Protein AF-0000000069703003 (afdb_homodimer)

Solvent-accessible surface area (backbone atoms only — not comparable to full-atom values): 35883 Å² total; per-residue (Å²): 96,45,41,27,39,32,60,44,33,14,41,92,47,65,89,35,23,61,59,41,43,53,50,46,52,52,49,50,53,46,36,46,76,56,65,36,50,27,40,29,32,34,55,34,50,39,73,46,55,24,39,56,14,50,43,37,63,34,47,47,25,22,47,45,37,63,46,89,76,44,28,41,32,31,64,34,36,39,45,54,78,42,59,42,65,59,48,46,22,49,51,16,39,50,20,46,71,49,69,51,38,49,36,41,19,38,40,36,69,81,54,57,49,55,31,29,38,66,51,41,58,69,90,46,19,61,62,34,24,53,50,38,50,54,48,29,55,52,45,72,68,43,45,63,86,44,77,60,51,73,50,71,57,98,85,50,44,29,34,43,54,47,27,62,22,24,47,57,58,50,84,79,77,55,34,51,23,38,52,30,76,48,69,67,47,26,49,50,26,19,67,67,50,25,20,32,34,39,46,36,46,56,85,90,41,87,45,25,91,49,20,65,59,38,26,50,50,39,41,52,53,38,52,52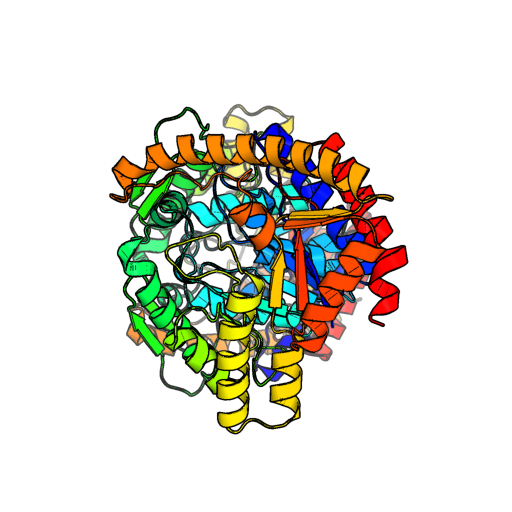,44,32,69,69,52,71,63,54,68,68,47,51,51,51,20,41,45,55,18,27,37,65,29,57,36,42,38,42,29,92,37,49,68,57,16,51,56,49,45,54,52,51,46,53,46,28,49,53,45,51,52,51,44,48,58,56,45,55,67,31,27,83,75,56,72,48,84,81,73,81,75,77,61,70,81,37,67,31,33,38,62,37,33,39,49,62,16,13,53,67,56,43,41,53,56,49,48,55,43,43,72,74,52,48,9,20,39,35,39,12,45,36,55,29,51,55,44,74,66,48,48,53,51,25,51,48,18,54,49,47,37,45,70,64,32,49,62,76,58,104,95,44,43,27,39,31,61,43,35,20,41,92,46,65,88,36,25,62,58,40,44,53,50,45,52,53,49,49,53,46,36,46,76,57,64,36,48,28,39,29,32,34,58,37,56,40,72,58,39,23,40,55,14,52,42,36,63,35,47,48,26,22,48,45,36,62,48,89,77,43,28,43,32,30,64,33,35,40,45,55,79,41,59,42,65,59,48,47,23,50,51,16,40,49,20,44,71,47,68,53,37,46,37,40,17,38,41,34,70,81,54,58,48,56,30,29,40,64,50,41,58,70,90,45,18,59,62,36,24,53,52,38,50,54,49,30,55,52,44,72,68,41,45,63,87,44,76,59,50,73,50,71,58,96,83,50,43,29,33,43,56,48,27,61,23,24,46,58,59,49,83,80,76,59,36,50,23,38,50,30,74,48,68,68,49,26,48,50,27,20,66,68,50,25,21,32,33,40,48,34,46,55,86,92,41,87,46,26,91,49,19,65,61,38,27,48,51,39,42,51,53,40,52,52,44,32,67,68,52,71,64,56,68,68,47,51,51,51,19,42,46,56,16,27,37,65,29,58,37,42,38,41,29,92,38,48,69,56,15,52,56,51,45,54,52,51,46,51,46,29,47,54,45,52,52,52,39,49,59,56,45,55,67,31,26,83,76,56,74,47,84,81,75,81,76,77,60,71,81,36,68,30,34,38,62,37,32,41,48,62,14,13,54,68,56,43,42,52,56,50,48,55,41,45,72,76,51,48,10,21,40,34,38,12,46,37,57,29,52,56,44,74,67,49,47,51,52,26,51,48,16,54,49,46,37,46,69,64,31,50,60,76,59,105

Radius of gyration: 26.35 Å; Cα contacts (8 Å, |Δi|>4): 1524; chains: 2; bounding box: 56×80×59 Å

pLDDT: mean 93.8, std 6.58, range [59.41, 98.94]

Structure (mmCIF, N/CA/C/O backbone):
data_AF-0000000069703003-model_v1
#
loop_
_entity.id
_entity.type
_entity.pdbx_description
1 polymer 'Alkanal monooxygenase alpha chain'
#
loop_
_atom_site.group_PDB
_atom_site.id
_atom_site.type_symbol
_atom_site.label_atom_id
_atom_site.label_alt_id
_atom_site.label_comp_id
_atom_site.label_asym_id
_atom_site.label_entity_id
_atom_site.label_seq_id
_atom_site.pdbx_PDB_ins_code
_atom_site.Cartn_x
_atom_site.Cartn_y
_atom_site.Cartn_z
_atom_site.occupancy
_atom_site.B_iso_or_equiv
_atom_site.auth_seq_id
_atom_site.auth_comp_id
_atom_site.auth_asym_id
_atom_site.auth_atom_id
_atom_site.pdbx_PDB_model_num
ATOM 1 N N . MET A 1 1 ? -7.363 14.688 25.922 1 97.62 1 MET A N 1
ATOM 2 C CA . MET A 1 1 ? -6.809 15.086 24.641 1 97.62 1 MET A CA 1
ATOM 3 C C . MET A 1 1 ? -5.754 14.094 24.156 1 97.62 1 MET A C 1
ATOM 5 O O . MET A 1 1 ? -4.922 13.641 24.953 1 97.62 1 MET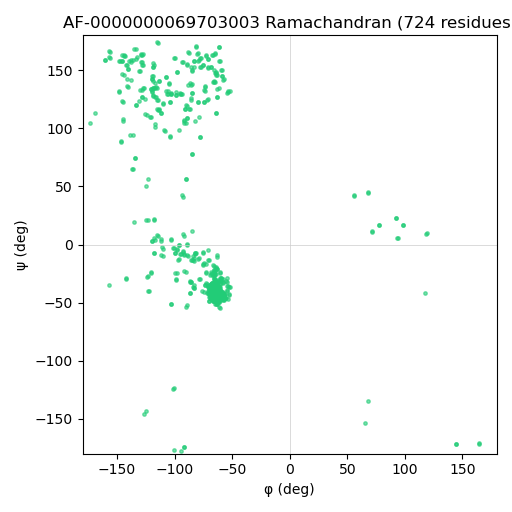 A O 1
ATOM 9 N N . ARG A 1 2 ? -5.828 13.711 22.906 1 98.19 2 ARG A N 1
ATOM 10 C CA . ARG A 1 2 ? -4.871 12.812 22.281 1 98.19 2 ARG A CA 1
ATOM 11 C C . ARG A 1 2 ? -3.705 13.586 21.672 1 98.19 2 ARG A C 1
ATOM 13 O O . ARG A 1 2 ? -3.824 14.781 21.406 1 98.19 2 ARG A O 1
ATOM 20 N N . PHE A 1 3 ? -2.623 12.898 21.562 1 98.81 3 PHE A N 1
ATOM 21 C CA . PHE A 1 3 ? -1.437 13.461 20.922 1 98.81 3 PHE A CA 1
ATOM 22 C C . PHE A 1 3 ? -0.902 12.531 19.844 1 98.81 3 PHE A C 1
ATOM 24 O O . PHE A 1 3 ? -0.663 11.344 20.109 1 98.81 3 PHE A O 1
ATOM 31 N N . SER A 1 4 ? -0.733 13.047 18.688 1 98.75 4 SER A N 1
ATOM 32 C CA . SER A 1 4 ? -0.247 12.289 17.531 1 98.75 4 SER A CA 1
ATOM 33 C C . SER A 1 4 ? 1.07 12.859 17.016 1 98.75 4 SER A C 1
ATOM 35 O O . SER A 1 4 ? 1.341 14.055 17.172 1 98.75 4 SER A O 1
ATOM 37 N N . VAL A 1 5 ? 1.857 12.047 16.422 1 98.69 5 VAL A N 1
ATOM 38 C CA . VAL A 1 5 ? 3.137 12.445 15.836 1 98.69 5 VAL A CA 1
ATOM 39 C C . VAL A 1 5 ? 3.021 12.492 14.312 1 98.69 5 VAL A C 1
ATOM 41 O O . VAL A 1 5 ? 2.527 11.555 13.688 1 98.69 5 VAL A O 1
ATOM 44 N N . PHE A 1 6 ? 3.453 13.594 13.781 1 97.56 6 PHE A N 1
ATOM 45 C CA 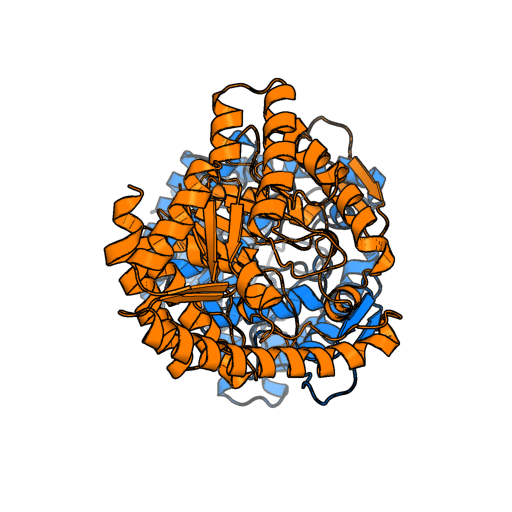. PHE A 1 6 ? 3.447 13.781 12.336 1 97.56 6 PHE A CA 1
ATOM 46 C C . PHE A 1 6 ? 4.766 13.328 11.727 1 97.56 6 PHE A C 1
ATOM 48 O O . PHE A 1 6 ? 5.824 13.875 12.039 1 97.56 6 PHE A O 1
ATOM 55 N N . LEU A 1 7 ? 4.699 12.328 10.891 1 96.19 7 LEU A N 1
ATOM 56 C CA . LEU A 1 7 ? 5.898 11.797 10.25 1 96.19 7 LEU A CA 1
ATOM 57 C C . LEU A 1 7 ? 6.234 12.594 8.992 1 96.19 7 LEU A C 1
ATOM 59 O O . LEU A 1 7 ? 5.988 12.125 7.875 1 96.19 7 LEU A O 1
ATOM 63 N N . VAL A 1 8 ? 6.832 13.758 9.406 1 89.62 8 VAL A N 1
ATOM 64 C CA . VAL A 1 8 ? 7.152 14.664 8.32 1 89.62 8 VAL A CA 1
ATOM 65 C C . VAL A 1 8 ? 8.664 14.867 8.234 1 89.62 8 VAL A C 1
ATOM 67 O O . VAL A 1 8 ? 9.352 14.867 9.258 1 89.62 8 VAL A O 1
ATOM 70 N N . GLY A 1 9 ? 9.422 14.305 7.332 1 89.25 9 GLY A N 1
ATOM 71 C CA . GLY A 1 9 ? 10.836 14.477 7.043 1 89.25 9 GLY A CA 1
ATOM 72 C C . GLY A 1 9 ? 11.141 14.461 5.555 1 89.25 9 GLY A C 1
ATOM 73 O O . GLY A 1 9 ? 10.523 13.719 4.793 1 89.25 9 GLY A O 1
ATOM 74 N N . ARG A 1 10 ? 12.078 15.32 5.262 1 91.19 10 ARG A N 1
ATOM 75 C CA . ARG A 1 10 ? 12.398 15.469 3.846 1 91.19 10 ARG A CA 1
ATOM 76 C C . ARG A 1 10 ? 13.852 15.094 3.576 1 91.19 10 ARG A C 1
ATOM 78 O O . ARG A 1 10 ? 14.742 15.406 4.375 1 91.19 10 ARG A O 1
ATOM 85 N N . SER A 1 11 ? 14.016 14.43 2.467 1 91.62 11 SER A N 1
ATOM 86 C CA . SER A 1 11 ? 15.352 14.25 1.921 1 91.62 11 SER A CA 1
ATOM 87 C C . SER A 1 11 ? 15.688 15.344 0.91 1 91.62 11 SER A C 1
ATOM 89 O O . SER A 1 11 ? 14.789 16 0.378 1 91.62 11 SER A O 1
ATOM 91 N N . THR A 1 12 ? 16.984 15.594 0.684 1 87.88 12 THR A N 1
ATOM 92 C CA . THR A 1 12 ? 17.391 16.609 -0.288 1 87.88 12 THR A CA 1
ATOM 93 C C . THR A 1 12 ? 18.031 15.953 -1.508 1 87.88 12 THR A C 1
ATOM 95 O O . THR A 1 12 ? 18.281 16.625 -2.514 1 87.88 12 THR A O 1
ATOM 98 N N . ALA A 1 13 ? 18.281 14.711 -1.396 1 89.25 13 ALA A N 1
ATOM 99 C CA . ALA A 1 13 ? 18.891 13.938 -2.479 1 89.25 13 ALA A CA 1
ATOM 100 C C . ALA A 1 13 ? 18.562 12.453 -2.346 1 89.25 13 ALA A C 1
ATOM 102 O O . ALA A 1 13 ? 18.219 11.984 -1.261 1 89.25 13 ALA A O 1
ATOM 103 N N . PRO A 1 14 ? 18.703 11.727 -3.424 1 91.88 14 PRO A N 1
ATOM 104 C CA . PRO A 1 14 ? 18.344 10.312 -3.396 1 91.88 14 PRO A CA 1
ATOM 105 C C . PRO A 1 14 ? 19.125 9.523 -2.338 1 91.88 14 PRO A C 1
ATOM 107 O O . PRO A 1 14 ? 18.594 8.586 -1.749 1 91.88 14 PRO A O 1
ATOM 110 N N . GLU A 1 15 ? 20.359 9.914 -2.064 1 92.06 15 GLU A N 1
ATOM 111 C CA . GLU A 1 15 ? 21.219 9.172 -1.138 1 92.06 15 GLU A CA 1
ATOM 112 C C . GLU A 1 15 ? 20.734 9.328 0.301 1 92.06 15 GLU A C 1
ATOM 114 O O . GLU A 1 15 ? 21.141 8.57 1.184 1 92.06 15 GLU A O 1
ATOM 119 N N . GLN A 1 16 ? 19.812 10.305 0.5 1 93.44 16 GLN A N 1
ATOM 120 C CA . GLN A 1 16 ? 19.344 10.586 1.85 1 93.44 16 GLN A CA 1
ATOM 121 C C . GLN A 1 16 ? 17.984 9.922 2.102 1 93.44 16 GLN A C 1
ATOM 123 O O . GLN A 1 16 ? 17.484 9.922 3.23 1 93.44 16 GLN A O 1
ATOM 128 N N . ASP A 1 17 ? 17.375 9.336 1.074 1 95.12 17 ASP A N 1
ATOM 129 C CA . ASP A 1 17 ? 16.016 8.789 1.2 1 95.12 17 ASP A CA 1
ATOM 130 C C . ASP A 1 17 ? 15.969 7.715 2.285 1 95.12 17 ASP A C 1
ATOM 132 O O . ASP A 1 17 ? 15.07 7.727 3.131 1 95.12 17 ASP A O 1
ATOM 136 N N . ARG A 1 18 ? 16.922 6.871 2.264 1 95.12 18 ARG A N 1
ATOM 137 C CA . ARG A 1 18 ? 16.953 5.77 3.221 1 95.12 18 ARG A CA 1
ATOM 138 C C . ARG A 1 18 ? 17.078 6.289 4.648 1 95.12 18 ARG A C 1
ATOM 140 O O . ARG A 1 18 ? 16.375 5.82 5.551 1 95.12 18 ARG A O 1
ATOM 147 N N . PHE A 1 19 ? 17.969 7.238 4.848 1 95.56 19 PHE A N 1
ATOM 148 C CA . PHE A 1 19 ? 18.172 7.816 6.168 1 95.56 19 PHE A CA 1
ATOM 149 C C . PHE A 1 19 ? 16.875 8.422 6.703 1 95.56 19 PHE A C 1
ATOM 151 O O . PHE A 1 19 ? 16.5 8.188 7.855 1 95.56 19 PHE A O 1
ATOM 158 N N . VAL A 1 20 ? 16.188 9.125 5.863 1 95.88 20 VAL A N 1
ATOM 159 C CA . VAL A 1 20 ? 14.953 9.781 6.262 1 95.88 20 VAL A CA 1
ATOM 160 C C . VAL A 1 20 ? 13.891 8.734 6.586 1 95.88 20 VAL A C 1
ATOM 162 O O . VAL A 1 20 ? 13.242 8.805 7.629 1 95.88 20 VAL A O 1
ATOM 165 N N . MET A 1 21 ? 13.773 7.762 5.754 1 96.56 21 MET A N 1
ATOM 166 C CA . MET A 1 21 ? 12.773 6.719 5.957 1 96.56 21 MET A CA 1
ATOM 167 C C . MET A 1 21 ? 13.039 5.953 7.246 1 96.56 21 MET A C 1
ATOM 169 O O . MET A 1 21 ? 12.125 5.738 8.047 1 96.56 21 MET A O 1
ATOM 173 N N . GLN A 1 22 ? 14.273 5.566 7.473 1 96.88 22 GLN A N 1
ATOM 174 C CA . GLN A 1 22 ? 14.625 4.824 8.68 1 96.88 22 GLN A CA 1
ATOM 175 C C . GLN A 1 22 ? 14.398 5.668 9.93 1 96.88 22 GLN A C 1
ATOM 177 O O . GLN A 1 22 ? 13.914 5.164 10.945 1 96.88 22 GLN A O 1
ATOM 182 N N . SER A 1 23 ? 14.727 6.918 9.828 1 97.31 23 SER A N 1
ATOM 183 C CA . SER A 1 23 ? 14.539 7.824 10.961 1 97.31 23 SER A CA 1
ATOM 184 C C . SER A 1 23 ? 13.07 7.957 11.328 1 97.31 23 SER A C 1
ATOM 186 O O . SER A 1 23 ? 12.719 7.996 12.508 1 97.31 23 SER A O 1
ATOM 188 N N . LEU A 1 24 ? 12.242 7.98 10.344 1 97.31 24 LEU A N 1
ATOM 189 C CA . LEU A 1 24 ? 10.82 8.164 10.609 1 97.31 24 LEU A CA 1
ATOM 190 C C . LEU A 1 24 ? 10.188 6.867 11.094 1 97.31 24 LEU A C 1
ATOM 192 O O . LEU A 1 24 ? 9.242 6.891 11.883 1 97.31 24 LEU A O 1
ATOM 196 N N . ILE A 1 25 ? 10.711 5.746 10.664 1 98.19 25 ILE A N 1
ATOM 197 C CA . ILE A 1 25 ? 10.289 4.469 11.219 1 98.19 25 ILE A CA 1
ATOM 198 C C . ILE A 1 25 ? 10.609 4.426 12.711 1 98.19 25 ILE A C 1
ATOM 200 O O . ILE A 1 25 ? 9.75 4.082 13.531 1 98.19 25 ILE A O 1
ATOM 204 N N . ASP A 1 26 ? 11.82 4.832 13.047 1 98.25 26 ASP A N 1
ATOM 205 C CA . ASP A 1 26 ? 12.242 4.871 14.445 1 98.25 26 ASP A CA 1
ATOM 206 C C . ASP A 1 26 ? 11.398 5.859 15.242 1 98.25 26 ASP A C 1
ATOM 208 O O . ASP A 1 26 ? 11.047 5.598 16.391 1 98.25 26 ASP A O 1
ATOM 212 N N . HIS A 1 27 ? 11.086 6.945 14.586 1 98.12 27 HIS A N 1
ATOM 213 C CA . HIS A 1 27 ? 10.258 7.965 15.227 1 98.12 27 HIS A CA 1
ATOM 214 C C . HIS A 1 27 ? 8.859 7.434 15.523 1 98.12 27 HIS A C 1
ATOM 216 O O . HIS A 1 27 ? 8.297 7.715 16.578 1 98.12 27 HIS A O 1
ATOM 222 N N . ALA A 1 28 ? 8.328 6.652 14.656 1 98.62 28 ALA A N 1
ATOM 223 C CA . ALA A 1 28 ? 7.023 6.035 14.852 1 98.62 28 ALA A CA 1
ATOM 224 C C . ALA A 1 28 ? 7.062 5.031 16 1 98.62 28 ALA A C 1
ATOM 226 O O . ALA A 1 28 ? 6.148 4.988 16.828 1 98.62 28 ALA A O 1
ATOM 227 N N . ARG A 1 29 ? 8.078 4.25 16.078 1 98.5 29 ARG A N 1
ATOM 228 C CA . ARG A 1 29 ? 8.242 3.301 17.172 1 98.5 29 ARG A CA 1
ATOM 229 C C . ARG A 1 29 ? 8.328 4.023 18.516 1 98.5 29 ARG A C 1
ATOM 231 O O . ARG A 1 29 ? 7.699 3.604 19.484 1 98.5 29 ARG A O 1
ATOM 238 N N . GLN A 1 30 ? 9.07 5.102 18.453 1 98.5 30 GLN A N 1
ATOM 239 C CA . GLN A 1 30 ? 9.203 5.902 19.656 1 98.5 30 GLN A CA 1
ATOM 240 C C . GLN A 1 30 ? 7.859 6.477 20.094 1 98.5 30 GLN A C 1
ATOM 242 O O . GLN A 1 30 ? 7.559 6.543 21.281 1 98.5 30 GLN A O 1
ATOM 247 N N . ALA A 1 31 ? 7.109 6.895 19.125 1 98.69 31 ALA A N 1
ATOM 248 C CA . ALA A 1 31 ? 5.789 7.438 19.438 1 98.69 31 ALA A CA 1
ATOM 249 C C . ALA A 1 31 ? 4.938 6.418 20.188 1 98.69 31 ALA A C 1
ATOM 251 O O . ALA A 1 31 ? 4.336 6.746 21.219 1 98.69 31 ALA A O 1
ATOM 252 N N . GLU A 1 32 ? 4.895 5.199 19.734 1 98.69 32 GLU A N 1
ATOM 253 C CA . GLU A 1 32 ? 4.129 4.172 20.438 1 98.69 32 GLU A CA 1
ATOM 254 C C . GLU A 1 32 ? 4.703 3.898 21.812 1 98.69 32 GLU A C 1
ATOM 256 O O . GLU A 1 32 ? 3.967 3.852 22.797 1 98.69 32 GLU A O 1
ATOM 261 N N . ASP A 1 33 ? 6.023 3.773 21.891 1 98.31 33 ASP A N 1
ATOM 262 C CA . ASP A 1 33 ? 6.695 3.418 23.125 1 98.31 33 ASP A CA 1
ATOM 263 C C . ASP A 1 33 ? 6.492 4.5 24.188 1 98.31 33 ASP A C 1
ATOM 265 O O . ASP A 1 33 ? 6.438 4.203 25.391 1 98.31 33 ASP A O 1
ATOM 269 N N . ARG A 1 34 ? 6.387 5.727 23.688 1 98.06 34 ARG A N 1
ATOM 270 C CA . ARG A 1 34 ? 6.352 6.848 24.609 1 98.06 34 ARG A CA 1
ATOM 271 C C . ARG A 1 34 ? 4.918 7.273 24.906 1 98.06 34 ARG A C 1
ATOM 273 O O . ARG A 1 34 ? 4.688 8.273 25.594 1 98.06 34 ARG A O 1
ATOM 280 N N . GLY A 1 35 ? 3.994 6.605 24.312 1 98 35 GLY A N 1
ATOM 281 C CA . GLY A 1 35 ? 2.619 6.773 24.75 1 98 35 GLY A CA 1
ATOM 282 C C . GLY A 1 35 ? 1.827 7.742 23.891 1 98 35 GLY A C 1
ATOM 283 O O . GLY A 1 35 ? 0.763 8.211 24.297 1 98 35 GLY A O 1
ATOM 284 N N . PHE A 1 36 ? 2.279 8.055 22.719 1 98.75 36 PHE A N 1
ATOM 285 C CA . PHE A 1 36 ? 1.464 8.828 21.797 1 98.75 36 PHE A CA 1
ATOM 286 C C . PHE A 1 36 ? 0.326 7.984 21.234 1 98.75 36 PHE A C 1
ATOM 288 O O . PHE A 1 36 ? 0.365 6.754 21.312 1 98.75 36 PHE A O 1
ATOM 295 N N . ASP A 1 37 ? -0.652 8.664 20.703 1 98.69 37 ASP A N 1
ATOM 296 C CA . ASP A 1 37 ? -1.9 7.973 20.391 1 98.69 37 ASP A CA 1
ATOM 297 C C . ASP A 1 37 ? -1.958 7.574 18.906 1 98.69 37 ASP A C 1
ATOM 299 O O . ASP A 1 37 ? -2.684 6.652 18.547 1 98.69 37 ASP A O 1
ATOM 303 N N . ALA A 1 38 ? -1.209 8.289 18.062 1 98.69 38 ALA A N 1
ATOM 304 C CA . ALA A 1 38 ? -1.234 7.996 16.625 1 98.69 38 ALA A CA 1
ATOM 305 C C . ALA A 1 38 ? 0.002 8.555 15.93 1 98.69 38 ALA A C 1
ATOM 307 O O . ALA A 1 38 ? 0.674 9.438 16.453 1 98.69 38 ALA A O 1
ATOM 308 N N . VAL A 1 39 ? 0.31 8.016 14.789 1 98.69 39 VAL A N 1
ATOM 309 C CA . VAL A 1 39 ? 1.24 8.609 13.828 1 98.69 39 VAL A CA 1
ATOM 310 C C . VAL A 1 39 ? 0.508 8.93 12.531 1 98.69 39 VAL A C 1
ATOM 312 O O . VAL A 1 39 ? -0.351 8.164 12.086 1 98.69 39 VAL A O 1
ATOM 315 N N . PHE A 1 40 ? 0.75 10.102 12 1 98.06 40 PHE A N 1
ATOM 316 C CA . PHE A 1 40 ? 0.145 10.523 10.742 1 98.06 40 PHE A CA 1
ATOM 317 C C . PHE A 1 40 ? 1.202 10.68 9.656 1 98.06 40 PHE A C 1
ATOM 319 O O . PHE A 1 40 ? 2.316 11.133 9.93 1 98.06 40 PHE A O 1
ATOM 326 N N . MET A 1 41 ? 0.87 10.273 8.477 1 94.44 41 MET A N 1
ATOM 327 C CA . MET A 1 41 ? 1.764 10.406 7.328 1 94.44 41 MET A CA 1
ATOM 328 C C . MET A 1 41 ? 1.132 11.273 6.242 1 94.44 41 MET A C 1
ATOM 330 O O . MET A 1 41 ? -0.079 11.219 6.023 1 94.44 41 MET A O 1
ATOM 334 N N . PRO A 1 42 ? 1.925 12.047 5.551 1 94 42 PRO A N 1
ATOM 335 C CA . PRO A 1 42 ? 1.429 12.852 4.43 1 94 42 PRO A CA 1
ATOM 336 C C . PRO A 1 42 ? 1.442 12.086 3.107 1 94 42 PRO A C 1
ATOM 338 O O . PRO A 1 42 ? 2.014 11 3.025 1 94 42 PRO A O 1
ATOM 341 N N . ASP A 1 43 ? 0.751 12.594 2.141 1 94.62 43 ASP A N 1
ATOM 342 C CA . ASP A 1 43 ? 0.715 12.133 0.756 1 94.62 43 ASP A CA 1
ATOM 343 C C . ASP A 1 43 ? 1.43 13.117 -0.167 1 94.62 43 ASP A C 1
ATOM 345 O O . ASP A 1 43 ? 0.867 14.156 -0.535 1 94.62 43 ASP A O 1
ATOM 349 N N . HIS A 1 44 ? 2.744 12.797 -0.478 1 93 44 HIS A N 1
ATOM 350 C CA . HIS A 1 44 ? 3.555 13.672 -1.319 1 93 44 HIS A CA 1
ATOM 351 C C . HIS A 1 44 ? 4.383 12.867 -2.312 1 93 44 HIS A C 1
ATOM 353 O O . HIS A 1 44 ? 4.715 11.703 -2.057 1 93 44 HIS A O 1
ATOM 359 N N . HIS A 1 45 ? 4.742 13.492 -3.34 1 93.25 45 HIS A N 1
ATOM 360 C CA . HIS A 1 45 ? 5.422 12.82 -4.441 1 93.25 45 HIS A CA 1
ATOM 361 C C . HIS A 1 45 ? 6.605 13.641 -4.945 1 93.25 45 HIS A C 1
ATOM 363 O O . HIS A 1 45 ? 6.676 14.852 -4.703 1 93.25 45 HIS A O 1
ATOM 369 N N . PHE A 1 46 ? 7.512 12.898 -5.605 1 90.06 46 PHE A N 1
ATOM 370 C CA . PHE A 1 46 ? 8.672 13.469 -6.277 1 90.06 46 PHE A CA 1
ATOM 371 C C . PHE A 1 46 ? 9.625 14.109 -5.27 1 90.06 46 PHE A C 1
ATOM 373 O O . PHE A 1 46 ? 9.836 13.57 -4.184 1 90.06 46 PHE A O 1
ATOM 380 N N . THR A 1 47 ? 10.414 15.047 -5.566 1 66.12 47 THR A N 1
ATOM 381 C CA . THR A 1 47 ? 11.477 15.555 -4.711 1 66.12 47 THR A CA 1
ATOM 382 C C . THR A 1 47 ? 10.891 16.328 -3.529 1 66.12 47 THR A C 1
ATOM 384 O O . THR A 1 47 ? 11.602 16.609 -2.557 1 66.12 47 THR A O 1
ATOM 387 N N . GLY A 1 48 ? 9.398 16.422 -3.662 1 61.59 48 GLY A N 1
ATOM 388 C CA . GLY A 1 48 ? 8.836 17.328 -2.666 1 61.59 48 GLY A CA 1
ATOM 389 C C . GLY A 1 48 ? 8.328 16.609 -1.432 1 61.59 48 GLY A C 1
ATOM 390 O O . GLY A 1 48 ? 7.941 15.438 -1.501 1 61.59 48 GLY A O 1
ATOM 391 N N . TYR A 1 49 ? 9.219 16.516 -0.081 1 65.56 49 TYR A N 1
ATOM 392 C CA . TYR A 1 49 ? 8.695 16.547 1.28 1 65.56 49 TYR A CA 1
ATOM 393 C C . TYR A 1 49 ? 8.992 15.242 2.014 1 65.56 49 TYR A C 1
ATOM 395 O O . TYR A 1 49 ? 9.477 15.258 3.146 1 65.56 49 TYR A O 1
ATOM 403 N N . ALA A 1 50 ? 8.781 13.953 1.168 1 82.38 50 ALA A N 1
ATOM 404 C CA . ALA A 1 50 ? 8.922 12.852 2.111 1 82.38 50 ALA A CA 1
ATOM 405 C C . ALA A 1 50 ? 9 11.516 1.381 1 82.38 50 ALA A C 1
ATOM 407 O O . ALA A 1 50 ? 8.031 11.078 0.753 1 82.38 50 ALA A O 1
ATOM 408 N N . PRO A 1 51 ? 10.234 10.852 1.473 1 91.88 51 PRO A N 1
ATOM 409 C CA . PRO A 1 51 ? 10.406 9.617 0.701 1 91.88 51 PRO A CA 1
ATOM 410 C C . PRO A 1 51 ? 9.367 8.555 1.058 1 91.88 51 PRO A C 1
ATOM 412 O O . PRO A 1 51 ? 8.984 7.75 0.204 1 91.88 51 PRO A O 1
ATOM 415 N N . MET A 1 52 ? 8.898 8.562 2.281 1 92.12 52 MET A N 1
ATOM 416 C CA . MET A 1 52 ? 7.934 7.547 2.695 1 92.12 52 MET A CA 1
ATOM 417 C C . MET A 1 52 ? 6.523 7.938 2.264 1 92.12 52 MET A C 1
ATOM 419 O O . MET A 1 52 ? 5.609 7.113 2.305 1 92.12 52 MET A O 1
ATOM 423 N N . SER A 1 53 ? 6.316 9.125 1.746 1 93.31 53 SER A N 1
ATOM 424 C CA . SER A 1 53 ? 4.992 9.711 1.575 1 93.31 53 SER A CA 1
ATOM 425 C C . SER A 1 53 ? 4.43 9.414 0.19 1 93.31 53 SER A C 1
ATOM 427 O O . SER A 1 53 ? 3.264 9.703 -0.09 1 93.31 53 SER A O 1
ATOM 429 N N . SER A 1 54 ? 5.262 8.805 -0.645 1 94.19 54 SER A N 1
ATOM 430 C CA . SER A 1 54 ? 4.805 8.562 -2.01 1 94.19 54 SER A CA 1
ATOM 431 C C . SER A 1 54 ? 3.646 7.57 -2.039 1 94.19 54 SER A C 1
ATOM 433 O O . SER A 1 54 ? 2.865 7.547 -2.994 1 94.19 54 SER A O 1
ATOM 435 N N . ASP A 1 55 ? 3.631 6.75 -1.021 1 96.25 55 ASP A N 1
ATOM 436 C CA . ASP A 1 55 ? 2.465 5.91 -0.773 1 96.25 55 ASP A CA 1
ATOM 437 C C . ASP A 1 55 ? 2.254 5.691 0.724 1 96.25 55 ASP A C 1
ATOM 439 O O . ASP A 1 55 ? 2.691 4.68 1.277 1 96.25 55 ASP A O 1
ATOM 443 N N . PRO A 1 56 ? 1.545 6.539 1.315 1 95.75 56 PRO A N 1
ATOM 444 C CA . PRO A 1 56 ? 1.39 6.48 2.771 1 95.75 56 PRO A CA 1
ATOM 445 C C . PRO A 1 56 ? 0.647 5.23 3.234 1 95.75 56 PRO A C 1
ATOM 447 O O . PRO A 1 56 ? 0.815 4.797 4.379 1 95.75 56 PRO A O 1
ATOM 450 N N . PHE A 1 57 ? -0.151 4.586 2.369 1 97.62 57 PHE A N 1
ATOM 451 C CA . PHE A 1 57 ? -0.847 3.361 2.748 1 97.62 57 PHE A CA 1
ATOM 452 C C . PHE A 1 57 ? 0.133 2.201 2.889 1 97.62 57 PHE A C 1
ATOM 454 O O . PHE A 1 57 ? 0.023 1.398 3.816 1 97.62 57 PHE A O 1
ATOM 461 N N . VAL A 1 58 ? 1.08 2.156 1.986 1 98.25 58 VAL A N 1
ATOM 462 C CA . VAL A 1 58 ? 2.119 1.133 2.053 1 98.25 58 VAL A CA 1
ATOM 463 C C . VAL A 1 58 ? 2.971 1.342 3.303 1 98.25 58 VAL A C 1
ATOM 465 O O . VAL A 1 58 ? 3.252 0.391 4.035 1 98.25 58 VAL A O 1
ATOM 468 N N . PHE A 1 59 ? 3.326 2.572 3.611 1 98.5 59 PHE A N 1
ATOM 469 C CA . PHE A 1 59 ? 4.156 2.871 4.773 1 98.5 59 PHE A CA 1
ATOM 470 C C . PHE A 1 59 ? 3.4 2.58 6.066 1 98.5 59 PHE A C 1
ATOM 472 O O . PHE A 1 59 ? 3.955 1.987 6.992 1 98.5 59 PHE A O 1
ATOM 479 N N . ALA A 1 60 ? 2.139 2.967 6.109 1 98.56 60 ALA A N 1
ATOM 480 C CA . ALA A 1 60 ? 1.305 2.686 7.277 1 98.56 60 ALA A CA 1
ATOM 481 C C . ALA A 1 60 ? 1.179 1.183 7.512 1 98.56 60 ALA A C 1
ATOM 483 O O . ALA A 1 60 ? 1.229 0.72 8.648 1 98.56 60 ALA A O 1
ATOM 484 N N . ALA A 1 61 ? 0.985 0.445 6.422 1 98.75 61 ALA A N 1
ATOM 485 C CA . ALA A 1 61 ? 0.888 -1.007 6.551 1 98.75 61 ALA A CA 1
ATOM 486 C C . ALA A 1 61 ? 2.164 -1.592 7.148 1 98.75 61 ALA A C 1
ATOM 488 O O . ALA A 1 61 ? 2.105 -2.439 8.039 1 98.75 61 ALA A O 1
ATOM 489 N N . TYR A 1 62 ? 3.332 -1.11 6.664 1 98.88 62 TYR A N 1
ATOM 490 C CA . TYR A 1 62 ? 4.621 -1.558 7.18 1 98.88 62 TYR A CA 1
ATOM 491 C C . TYR A 1 62 ? 4.723 -1.309 8.68 1 98.88 62 TYR A C 1
ATOM 493 O O . TYR A 1 62 ? 5.094 -2.205 9.445 1 98.88 62 TYR A O 1
ATOM 501 N N . LEU A 1 63 ? 4.352 -0.095 9.078 1 98.81 63 LEU A N 1
ATOM 502 C CA . LEU A 1 63 ? 4.387 0.257 10.492 1 98.81 63 LEU A CA 1
ATOM 503 C C . LEU A 1 63 ? 3.395 -0.584 11.281 1 98.81 63 LEU A C 1
ATOM 505 O O . LEU A 1 63 ? 3.701 -1.035 12.391 1 98.81 63 LEU A O 1
ATOM 509 N N . ALA A 1 64 ? 2.221 -0.822 10.727 1 98.62 64 ALA A N 1
ATOM 510 C CA . ALA A 1 64 ? 1.165 -1.568 11.406 1 98.62 64 ALA A CA 1
ATOM 511 C C . ALA A 1 64 ? 1.589 -3.014 11.656 1 98.62 64 ALA A C 1
ATOM 513 O O . ALA A 1 64 ? 1.09 -3.664 12.57 1 98.62 64 ALA A O 1
ATOM 514 N N . GLY A 1 65 ? 2.504 -3.516 10.828 1 98.44 65 GLY A N 1
ATOM 515 C CA . GLY A 1 65 ? 3.041 -4.852 11.039 1 98.44 65 GLY A CA 1
ATOM 516 C C . GLY A 1 65 ? 3.857 -4.973 12.312 1 98.44 65 GLY A C 1
ATOM 517 O O . GLY A 1 65 ? 4.047 -6.074 12.828 1 98.44 65 GLY A O 1
ATOM 518 N N . GLN A 1 66 ? 4.273 -3.844 12.82 1 97 66 GLN A N 1
ATOM 519 C CA . GLN A 1 66 ? 5.18 -3.926 13.961 1 97 66 GLN A CA 1
ATOM 520 C C . GLN A 1 66 ? 4.625 -3.17 15.164 1 97 66 GLN A C 1
ATOM 522 O O . GLN A 1 66 ? 4.938 -3.498 16.312 1 97 66 GLN A O 1
ATOM 527 N N . LEU A 1 67 ? 3.783 -2.127 14.945 1 98.31 67 LEU A N 1
ATOM 528 C CA . LEU A 1 67 ? 3.191 -1.34 16.016 1 98.31 67 LEU A CA 1
ATOM 529 C C . LEU A 1 67 ? 1.766 -1.797 16.312 1 98.31 67 LEU A C 1
ATOM 531 O O . LEU A 1 67 ? 0.934 -1.858 15.398 1 98.31 67 LEU A O 1
ATOM 535 N N . LYS A 1 68 ? 1.439 -2.078 17.547 1 96.62 68 LYS A N 1
ATOM 536 C CA . LYS A 1 68 ? 0.194 -2.799 17.797 1 96.62 68 LYS A CA 1
ATOM 537 C C . LYS A 1 68 ? -0.747 -1.979 18.672 1 96.62 68 LYS A C 1
ATOM 539 O O . LYS A 1 68 ? -1.884 -2.385 18.922 1 96.62 68 LYS A O 1
ATOM 544 N N . LYS A 1 69 ? -0.349 -0.772 19.016 1 98 69 LYS A N 1
ATOM 545 C CA . LYS A 1 69 ? -1.182 0 19.922 1 98 69 LYS A CA 1
ATOM 546 C C . LYS A 1 69 ? -1.603 1.327 19.297 1 98 69 LYS A C 1
ATOM 548 O O . LYS A 1 69 ? -2.748 1.758 19.453 1 98 69 LYS A O 1
ATOM 553 N N . ILE A 1 70 ? -0.739 1.938 18.625 1 98.38 70 ILE A N 1
ATOM 554 C CA . ILE A 1 70 ? -0.939 3.301 18.141 1 98.38 70 ILE A CA 1
ATOM 555 C C . ILE A 1 70 ? -1.858 3.285 16.922 1 98.38 70 ILE A C 1
ATOM 557 O O . ILE A 1 70 ? -1.981 2.264 16.25 1 98.38 70 ILE A O 1
ATOM 561 N N . HIS A 1 71 ? -2.57 4.34 16.672 1 97.94 71 HIS A N 1
ATOM 562 C CA . HIS A 1 71 ? -3.373 4.531 15.469 1 97.94 71 HIS A CA 1
ATOM 563 C C . HIS A 1 71 ? -2.521 5.051 14.312 1 97.94 71 HIS A C 1
ATOM 565 O O . HIS A 1 71 ? -1.435 5.59 14.531 1 97.94 71 HIS A O 1
ATOM 571 N N . PHE A 1 72 ? -3.006 4.836 13.117 1 98.19 72 PHE A N 1
ATOM 572 C CA . PHE A 1 72 ? -2.352 5.305 11.898 1 98.19 72 PHE A CA 1
ATOM 573 C C . PHE A 1 72 ? -3.248 6.273 11.141 1 98.19 72 PHE A C 1
ATOM 575 O O . PHE A 1 72 ? -4.418 5.973 10.883 1 98.19 72 PHE A O 1
ATOM 582 N N . GLY A 1 73 ? -2.713 7.438 10.797 1 97.38 73 GLY A N 1
ATOM 583 C CA . GLY A 1 73 ? -3.516 8.438 10.102 1 97.38 73 GLY A CA 1
ATOM 584 C C . GLY A 1 73 ? -2.865 8.953 8.836 1 97.38 73 GLY A C 1
ATOM 585 O O . GLY A 1 73 ? -1.646 8.859 8.672 1 97.38 73 GLY A O 1
ATOM 586 N N . MET A 1 74 ? -3.713 9.414 7.934 1 96.88 74 MET A N 1
ATOM 587 C CA . MET A 1 74 ? -3.268 10.164 6.762 1 96.88 74 MET A CA 1
ATOM 588 C C . MET A 1 74 ? -3.521 11.656 6.938 1 96.88 74 MET A C 1
ATOM 590 O O . MET A 1 74 ? -4.637 12.062 7.273 1 96.88 74 MET A O 1
ATOM 594 N N . SER A 1 75 ? -2.572 12.547 6.727 1 95.25 75 SER A N 1
ATOM 595 C CA . SER A 1 75 ? -2.721 13.984 6.887 1 95.25 75 SER A CA 1
ATOM 596 C C . SER A 1 75 ? -2.127 14.742 5.703 1 95.25 75 SER A C 1
ATOM 598 O O . SER A 1 75 ? -0.996 15.227 5.773 1 95.25 75 SER A O 1
ATOM 600 N N . VAL A 1 76 ? -2.791 14.695 4.676 1 95.19 76 VAL A N 1
ATOM 601 C CA . VAL A 1 76 ? -4.012 13.984 4.301 1 95.19 76 VAL A CA 1
ATOM 602 C C . VAL A 1 76 ? -3.793 13.242 2.982 1 95.19 76 VAL A C 1
ATOM 604 O O . VAL A 1 76 ? -2.826 13.508 2.266 1 95.19 76 VAL A O 1
ATOM 607 N N . THR A 1 77 ? -4.617 12.305 2.652 1 96.75 77 THR A N 1
ATOM 608 C CA . THR A 1 77 ? -4.648 11.656 1.345 1 96.75 77 THR A CA 1
ATOM 609 C C . THR A 1 77 ? -5.199 12.609 0.286 1 96.75 77 THR A C 1
ATOM 611 O O . THR A 1 77 ? -6.27 13.195 0.465 1 96.75 77 THR A O 1
ATOM 614 N N . THR A 1 78 ? -4.434 12.82 -0.777 1 96.12 78 THR A N 1
ATOM 615 C CA . THR A 1 78 ? -4.938 13.57 -1.921 1 96.12 78 THR A CA 1
ATOM 616 C C . THR A 1 78 ? -5.855 12.703 -2.779 1 96.12 78 THR A C 1
ATOM 618 O O . THR A 1 78 ? -5.406 12.078 -3.742 1 96.12 78 THR A O 1
ATOM 621 N N . VAL A 1 79 ? -7.094 12.734 -2.531 1 96.81 79 VAL A N 1
ATOM 622 C CA . VAL A 1 79 ? -8.078 11.773 -3.02 1 96.81 79 VAL A CA 1
ATOM 623 C C . VAL A 1 79 ? -8.102 11.789 -4.547 1 96.81 79 VAL A C 1
ATOM 625 O O . VAL A 1 79 ? -8.148 10.734 -5.184 1 96.81 79 VAL A O 1
ATOM 628 N N . PRO A 1 80 ? -7.934 12.969 -5.203 1 96.88 80 PRO A N 1
ATOM 629 C CA . PRO A 1 80 ? -8.008 13.008 -6.664 1 96.88 80 PRO A CA 1
ATOM 630 C C . PRO A 1 80 ? -6.895 12.195 -7.332 1 96.88 80 PRO A C 1
ATOM 632 O O . PRO A 1 80 ? -7.012 11.82 -8.5 1 96.88 80 PRO A O 1
ATOM 635 N N . LEU A 1 81 ? -5.848 11.93 -6.605 1 96.44 81 LEU A N 1
ATOM 636 C CA . LEU A 1 81 ? -4.715 11.227 -7.195 1 96.44 81 LEU A CA 1
ATOM 637 C C . LEU A 1 81 ? -4.879 9.719 -7.066 1 96.44 81 LEU A C 1
ATOM 639 O O . LEU A 1 81 ? -4.039 8.953 -7.551 1 96.44 81 LEU A O 1
ATOM 643 N N . HIS A 1 82 ? -5.949 9.297 -6.484 1 96.75 82 HIS A N 1
ATOM 644 C CA . HIS A 1 82 ? -6.207 7.879 -6.273 1 96.75 82 HIS A CA 1
ATOM 645 C C . HIS A 1 82 ? -7.453 7.426 -7.031 1 96.75 82 HIS A C 1
ATOM 647 O O . HIS A 1 82 ? -8.523 8.023 -6.895 1 96.75 82 HIS A O 1
ATOM 653 N N . HIS A 1 83 ? -7.262 6.375 -7.828 1 97.56 83 HIS A N 1
ATOM 654 C CA . HIS A 1 83 ? -8.453 5.766 -8.414 1 97.56 83 HIS A CA 1
ATOM 655 C C . HIS A 1 83 ? -9.469 5.398 -7.34 1 97.56 83 HIS A C 1
ATOM 657 O O . HIS A 1 83 ? -9.117 4.754 -6.348 1 97.56 83 HIS A O 1
ATOM 663 N N . PRO A 1 84 ? -10.727 5.766 -7.508 1 97.81 84 PRO A N 1
ATOM 664 C CA . PRO A 1 84 ? -11.688 5.617 -6.418 1 97.81 84 PRO A CA 1
ATOM 665 C C . PRO A 1 84 ? -11.883 4.16 -5.996 1 97.81 84 PRO A C 1
ATOM 667 O O . PRO A 1 84 ? -12.062 3.877 -4.809 1 97.81 84 PRO A O 1
ATOM 670 N N . VAL A 1 85 ? -11.875 3.219 -6.945 1 97.62 85 VAL A N 1
ATOM 671 C CA . VAL A 1 85 ? -12.008 1.802 -6.621 1 97.62 85 VAL A CA 1
ATOM 672 C C . VAL A 1 85 ? -10.82 1.358 -5.766 1 97.62 85 VAL A C 1
ATOM 674 O O . VAL A 1 85 ? -11 0.707 -4.734 1 97.62 85 VAL A O 1
ATOM 677 N N . ARG A 1 86 ? -9.633 1.725 -6.176 1 97.19 86 ARG A N 1
ATOM 678 C CA . ARG A 1 86 ? -8.43 1.378 -5.426 1 97.19 86 ARG A CA 1
ATOM 679 C C . ARG A 1 86 ? -8.445 2.012 -4.039 1 97.19 86 ARG A C 1
ATOM 681 O O . ARG A 1 86 ? -8.062 1.377 -3.057 1 97.19 86 ARG A O 1
ATOM 688 N N . PHE A 1 87 ? -8.844 3.24 -4.039 1 97.44 87 PHE A N 1
ATOM 689 C CA . PHE A 1 87 ? -8.922 3.941 -2.764 1 97.44 87 PHE A CA 1
ATOM 690 C C . PHE A 1 87 ? -9.867 3.219 -1.806 1 97.44 87 PHE A C 1
ATOM 692 O O . PHE A 1 87 ? -9.516 2.986 -0.646 1 97.44 87 PHE A O 1
ATOM 699 N N . ALA A 1 88 ? -11.008 2.818 -2.254 1 96.56 88 ALA A N 1
ATOM 700 C CA . ALA A 1 88 ? -11.984 2.096 -1.436 1 96.56 88 ALA A CA 1
ATOM 701 C C . ALA A 1 88 ? -11.391 0.788 -0.912 1 96.56 88 ALA A C 1
ATOM 703 O O . ALA A 1 88 ? -11.531 0.468 0.271 1 96.56 88 ALA A O 1
ATOM 704 N N . GLU A 1 89 ? -10.688 0.086 -1.751 1 96.5 89 GLU A N 1
ATOM 705 C CA . GLU A 1 89 ? -10.125 -1.212 -1.396 1 96.5 89 GLU A CA 1
ATOM 706 C C . GLU A 1 89 ? -8.992 -1.062 -0.38 1 96.5 89 GLU A C 1
ATOM 708 O O . GLU A 1 89 ? -8.953 -1.785 0.617 1 96.5 89 GLU A O 1
ATOM 713 N N . ARG A 1 90 ? -8.117 -0.119 -0.618 1 96.38 90 ARG A N 1
ATOM 714 C CA . ARG A 1 90 ? -6.934 0.009 0.23 1 96.38 90 ARG A CA 1
ATOM 715 C C . ARG A 1 90 ? -7.312 0.49 1.627 1 96.38 90 ARG A C 1
ATOM 717 O O . ARG A 1 90 ? -6.703 0.08 2.617 1 96.38 90 ARG A O 1
ATOM 724 N N . VAL A 1 91 ? -8.328 1.349 1.682 1 96.62 91 VAL A N 1
ATOM 725 C CA . VAL A 1 91 ? -8.797 1.806 2.984 1 96.62 91 VAL A CA 1
ATOM 726 C C . VAL A 1 91 ? -9.359 0.625 3.773 1 96.62 91 VAL A C 1
ATOM 728 O O . VAL A 1 91 ? -9.016 0.43 4.941 1 96.62 91 VAL A O 1
ATOM 731 N N . ASN A 1 92 ? -10.172 -0.196 3.1 1 95.69 92 ASN A N 1
ATOM 732 C CA . ASN A 1 92 ? -10.727 -1.369 3.768 1 95.69 92 ASN A CA 1
ATOM 733 C C . ASN A 1 92 ? -9.633 -2.342 4.191 1 95.69 92 ASN A C 1
ATOM 735 O O . ASN A 1 92 ? -9.68 -2.889 5.297 1 95.69 92 ASN A O 1
ATOM 739 N N . LEU A 1 93 ? -8.703 -2.537 3.305 1 96.56 93 LEU A N 1
ATOM 740 C CA . LEU A 1 93 ? -7.621 -3.467 3.59 1 96.56 93 LEU A CA 1
ATOM 741 C C . LEU A 1 93 ? -6.824 -3.018 4.812 1 96.56 93 LEU A C 1
ATOM 743 O O . LEU A 1 93 ? -6.594 -3.805 5.73 1 96.56 93 LEU A O 1
ATOM 747 N N . LEU A 1 94 ? -6.445 -1.77 4.812 1 96.81 94 LEU A N 1
ATOM 748 C CA . LEU A 1 94 ? -5.668 -1.255 5.934 1 96.81 94 LEU A CA 1
ATOM 749 C C . LEU A 1 94 ? -6.508 -1.213 7.207 1 96.81 94 LEU A C 1
ATOM 751 O O . LEU A 1 94 ? -5.996 -1.437 8.305 1 96.81 94 LEU A O 1
ATOM 755 N N . ASP A 1 95 ? -7.805 -0.929 7.066 1 96.44 95 ASP A N 1
ATOM 756 C CA . ASP A 1 95 ? -8.727 -0.991 8.203 1 96.44 95 ASP A CA 1
ATOM 757 C C . ASP A 1 95 ? -8.711 -2.377 8.844 1 96.44 95 ASP A C 1
ATOM 759 O O . ASP A 1 95 ? -8.641 -2.502 10.062 1 96.44 95 ASP A O 1
ATOM 763 N N . GLN A 1 96 ? -8.727 -3.377 8.008 1 96.25 96 GLN A N 1
ATOM 764 C CA . GLN A 1 96 ? -8.664 -4.754 8.484 1 96.25 96 GLN A CA 1
ATOM 765 C C . GLN A 1 96 ? -7.312 -5.043 9.141 1 96.25 96 GLN A C 1
ATOM 767 O O . GLN A 1 96 ? -7.262 -5.594 10.242 1 96.25 96 GLN A O 1
ATOM 772 N N . LEU A 1 97 ? -6.254 -4.629 8.516 1 97.25 97 LEU A N 1
ATOM 773 C CA . LEU A 1 97 ? -4.91 -4.957 8.977 1 97.25 97 LEU A CA 1
ATOM 774 C C . LEU A 1 97 ? -4.594 -4.246 10.289 1 97.25 97 LEU A C 1
ATOM 776 O O . LEU A 1 97 ? -3.781 -4.723 11.078 1 97.25 97 LEU A O 1
ATOM 780 N N . THR A 1 98 ? -5.25 -3.107 10.523 1 96.69 98 THR A N 1
ATOM 781 C CA . THR A 1 98 ? -5 -2.332 11.734 1 96.69 98 THR A CA 1
ATOM 782 C C . THR A 1 98 ? -6.09 -2.574 12.766 1 96.69 98 THR A C 1
ATOM 784 O O . THR A 1 98 ? -6.07 -1.982 13.852 1 96.69 98 THR A O 1
ATOM 787 N N . GLU A 1 99 ? -7.082 -3.361 12.391 1 95.38 99 GLU A N 1
ATOM 788 C CA . GLU A 1 99 ? -8.211 -3.676 13.258 1 95.38 99 GLU A CA 1
ATOM 789 C C . GLU A 1 99 ? -8.906 -2.404 13.742 1 95.38 99 GLU A C 1
ATOM 791 O O . GLU A 1 99 ? -9.156 -2.242 14.938 1 95.38 99 GLU A O 1
ATOM 796 N N . GLY A 1 100 ? -9.047 -1.494 12.789 1 94.69 100 GLY A N 1
ATOM 797 C CA . GLY A 1 100 ? -9.852 -0.312 13.031 1 94.69 100 GLY A CA 1
ATOM 798 C C . GLY A 1 100 ? -9.047 0.872 13.531 1 94.69 100 GLY A C 1
ATOM 799 O O . GLY A 1 100 ? -9.609 1.924 13.844 1 94.69 100 GLY A O 1
ATOM 800 N N . ARG A 1 101 ? -7.754 0.828 13.609 1 96.19 101 ARG A N 1
ATOM 801 C CA . ARG A 1 101 ? -6.926 1.92 14.102 1 96.19 101 ARG A CA 1
ATOM 802 C C . ARG A 1 101 ? -6.461 2.818 12.961 1 96.19 101 ARG A C 1
ATOM 804 O O . ARG A 1 101 ? -5.289 3.197 12.898 1 96.19 101 ARG A O 1
ATOM 811 N N . LEU A 1 102 ? -7.336 3.076 12.07 1 96.25 102 LEU A N 1
ATOM 812 C CA . LEU A 1 102 ? -7.031 3.877 10.891 1 96.25 102 LEU A CA 1
ATOM 813 C C . LEU A 1 102 ? -7.824 5.18 10.898 1 96.25 102 LEU A C 1
ATOM 815 O O . LEU A 1 102 ? -9.008 5.188 11.227 1 96.25 102 LEU A O 1
ATOM 819 N N . LEU A 1 103 ? -7.18 6.309 10.602 1 96.06 103 LEU A N 1
ATOM 820 C CA . LEU A 1 103 ? -7.758 7.633 10.398 1 96.06 103 LEU A CA 1
ATOM 821 C C . LEU A 1 103 ? -7.367 8.188 9.031 1 96.06 103 LEU A C 1
ATOM 823 O O . LEU A 1 103 ? -6.223 8.594 8.82 1 96.06 103 LEU A O 1
ATOM 827 N N . VAL A 1 104 ? -8.336 8.297 8.164 1 96.75 104 VAL A N 1
ATOM 828 C CA . VAL A 1 104 ? -7.984 8.664 6.797 1 96.75 104 VAL A CA 1
ATOM 829 C C . VAL A 1 104 ? -8.336 10.133 6.547 1 96.75 104 VAL A C 1
ATOM 831 O O . VAL A 1 104 ? -9.461 10.445 6.148 1 96.75 104 VAL A O 1
ATOM 834 N N . GLY A 1 105 ? -7.332 10.977 6.777 1 97.19 105 GLY A N 1
ATOM 835 C CA . GLY A 1 105 ? -7.512 12.352 6.344 1 97.19 105 GLY A CA 1
ATOM 836 C C . GLY A 1 105 ? -7.578 12.492 4.832 1 97.19 105 GLY A C 1
ATOM 837 O O . GLY A 1 105 ? -6.84 11.82 4.109 1 97.19 105 GLY A O 1
ATOM 838 N N . ILE A 1 106 ? -8.484 13.367 4.406 1 96.69 106 ILE A N 1
ATOM 839 C CA . ILE A 1 106 ? -8.664 13.516 2.967 1 96.69 106 ILE A CA 1
ATOM 840 C C . ILE A 1 106 ? -8.609 15 2.592 1 96.69 106 ILE A C 1
ATOM 842 O O . ILE A 1 106 ? -8.992 15.859 3.387 1 96.69 106 ILE A O 1
ATOM 846 N N . GLY A 1 107 ? -8.133 15.227 1.398 1 95 107 GLY A N 1
ATOM 847 C CA . GLY A 1 107 ? -8.07 16.562 0.81 1 95 107 GLY A CA 1
ATOM 848 C C . GLY A 1 107 ? -8.031 16.531 -0.707 1 95 107 GLY A C 1
ATOM 849 O O . GLY A 1 107 ? -7.902 15.477 -1.314 1 95 107 GLY A O 1
ATOM 850 N N . SER A 1 108 ? -8.273 17.688 -1.356 1 89.5 108 SER A N 1
ATOM 851 C CA . SER A 1 108 ? -8.359 17.797 -2.809 1 89.5 108 SER A CA 1
ATOM 852 C C . SER A 1 108 ? -6.977 17.938 -3.438 1 89.5 108 SER A C 1
ATOM 854 O O . SER A 1 108 ? -6.781 17.578 -4.602 1 89.5 108 SER A O 1
ATOM 856 N N . GLY A 1 109 ? -6.184 18.672 -2.6 1 77.88 109 GLY A N 1
ATOM 857 C CA . GLY A 1 109 ? -5.059 18.984 -3.463 1 77.88 109 GLY A CA 1
ATOM 858 C C . GLY A 1 109 ? -3.732 19.031 -2.727 1 77.88 109 GLY A C 1
ATOM 859 O O . GLY A 1 109 ? -3.695 18.922 -1.499 1 77.88 109 GLY A O 1
ATOM 860 N N . THR A 1 110 ? -2.715 18.953 -3.531 1 78.88 110 THR A N 1
ATOM 861 C CA . THR A 1 110 ? -1.304 19.156 -3.219 1 78.88 110 THR A CA 1
ATOM 862 C C . THR A 1 110 ? -0.691 20.219 -4.129 1 78.88 110 THR A C 1
ATOM 864 O O . THR A 1 110 ? -1.317 21.234 -4.402 1 78.88 110 THR A O 1
ATOM 867 N N . THR A 1 111 ? 0.509 20.078 -4.543 1 82.31 111 THR A N 1
ATOM 868 C CA . THR A 1 111 ? 1.16 21.047 -5.426 1 82.31 111 THR A CA 1
ATOM 869 C C . THR A 1 111 ? 0.828 20.75 -6.883 1 82.31 111 THR A C 1
ATOM 871 O O . THR A 1 111 ? 0.531 19.609 -7.242 1 82.31 111 THR A O 1
ATOM 874 N N . PRO A 1 112 ? 0.852 21.75 -7.691 1 85.75 112 PRO A N 1
ATOM 875 C CA . PRO A 1 112 ? 0.602 21.531 -9.117 1 85.75 112 PRO A CA 1
ATOM 876 C C . PRO A 1 112 ? 1.518 20.469 -9.727 1 85.75 112 PRO A C 1
ATOM 878 O O . PRO A 1 112 ? 1.087 19.703 -10.578 1 85.75 112 PRO A O 1
ATOM 881 N N . GLU A 1 113 ? 2.701 20.422 -9.281 1 88.44 113 GLU A N 1
ATOM 882 C CA . GLU A 1 113 ? 3.641 19.438 -9.797 1 88.44 113 GLU A CA 1
ATOM 883 C C . GLU A 1 113 ? 3.148 18.016 -9.531 1 88.44 113 GLU A C 1
ATOM 885 O O . GLU A 1 113 ? 3.186 17.156 -10.422 1 88.44 113 GLU A O 1
ATOM 890 N N . GLU A 1 114 ? 2.686 17.797 -8.344 1 90.94 114 GLU A N 1
ATOM 891 C CA . GLU A 1 114 ? 2.229 16.469 -7.973 1 90.94 114 GLU A CA 1
ATOM 892 C C . GLU A 1 114 ? 0.975 16.078 -8.75 1 90.94 114 GLU A C 1
ATOM 894 O O . GLU A 1 114 ? 0.819 14.914 -9.141 1 90.94 114 GLU A O 1
ATOM 899 N N . MET A 1 115 ? 0.185 17.062 -9.031 1 92.12 115 MET A N 1
ATOM 900 C CA . MET A 1 115 ? -1.068 16.797 -9.734 1 92.12 115 MET A CA 1
ATOM 901 C C . MET A 1 115 ? -0.81 16.422 -11.188 1 92.12 115 MET A C 1
ATOM 903 O O . MET A 1 115 ? -1.391 15.461 -11.703 1 92.12 115 MET A O 1
ATOM 907 N N . ILE A 1 116 ? 0.085 17.094 -11.805 1 92.56 116 ILE A N 1
ATOM 908 C CA . ILE A 1 116 ? 0.326 16.844 -13.219 1 92.56 116 ILE A CA 1
ATOM 909 C C . ILE A 1 116 ? 1.046 15.5 -13.383 1 92.56 116 ILE A C 1
ATOM 911 O O . ILE A 1 116 ? 0.934 14.852 -14.422 1 92.56 116 ILE A O 1
ATOM 915 N N . GLY A 1 117 ? 1.747 15.07 -12.359 1 94.75 117 GLY A N 1
ATOM 916 C CA . GLY A 1 117 ? 2.381 13.766 -12.398 1 94.75 117 GLY A CA 1
ATOM 917 C C . GLY A 1 117 ? 1.392 12.625 -12.578 1 94.75 117 GLY A C 1
ATOM 918 O O . GLY A 1 117 ? 1.736 11.578 -13.125 1 94.75 117 GLY A O 1
ATOM 919 N N . PHE A 1 118 ? 0.151 12.891 -12.18 1 96.25 118 PHE A N 1
ATOM 920 C CA . PHE A 1 118 ? -0.885 11.875 -12.25 1 96.25 118 PHE A CA 1
ATOM 921 C C . PHE A 1 118 ? -1.97 12.266 -13.25 1 96.25 118 PHE A C 1
ATOM 923 O O . PHE A 1 118 ? -3.039 11.656 -13.281 1 96.25 118 PHE A O 1
ATOM 930 N N . GLY A 1 119 ? -1.707 13.32 -13.953 1 95 119 GLY A N 1
ATOM 931 C CA . GLY A 1 119 ? -2.59 13.742 -15.023 1 95 119 GLY A CA 1
ATOM 932 C C . GLY A 1 119 ? -3.84 14.445 -14.531 1 95 119 GLY A C 1
ATOM 933 O O . GLY A 1 119 ? -4.836 14.531 -15.258 1 95 119 GLY A O 1
ATOM 934 N N . VAL A 1 120 ? -3.828 14.867 -13.328 1 94.69 120 VAL A N 1
ATOM 935 C CA . VAL A 1 120 ? -4.984 15.547 -12.766 1 94.69 120 VAL A CA 1
ATOM 936 C C . VAL A 1 120 ? -4.824 17.062 -12.922 1 94.69 120 VAL A C 1
ATOM 938 O O . VAL A 1 120 ? -3.752 17.609 -12.648 1 94.69 120 VAL A O 1
ATOM 941 N N . ASN A 1 121 ? -5.859 17.656 -13.445 1 90.75 121 ASN A N 1
ATOM 942 C CA . ASN A 1 121 ? -5.879 19.125 -13.547 1 90.75 121 ASN A CA 1
ATOM 943 C C . ASN A 1 121 ? -6.121 19.766 -12.195 1 90.75 121 ASN A C 1
ATOM 945 O O . ASN A 1 121 ? -7.145 19.516 -11.555 1 90.75 121 ASN A O 1
ATOM 949 N N . TYR A 1 122 ? -5.184 20.594 -11.828 1 89.44 122 TYR A N 1
ATOM 950 C CA . TYR A 1 122 ? -5.23 21.25 -10.531 1 89.44 122 TYR A CA 1
ATOM 951 C C . TYR A 1 122 ? -6.547 22 -10.352 1 89.44 122 TYR A C 1
ATOM 953 O O . TYR A 1 122 ? -7.105 22.031 -9.25 1 89.44 122 TYR A O 1
ATOM 961 N N . LYS A 1 123 ? -7.113 22.484 -11.336 1 87.75 123 LYS A N 1
ATOM 962 C CA . LYS A 1 123 ? -8.328 23.297 -11.281 1 87.75 123 LYS A CA 1
ATOM 963 C C . LYS A 1 123 ? -9.555 22.438 -11.016 1 87.75 123 LYS A C 1
ATOM 965 O O . LYS A 1 123 ? -10.594 22.938 -10.586 1 87.75 123 LYS A O 1
ATOM 970 N N . ASP A 1 124 ? -9.398 21.156 -11.242 1 91.88 124 ASP A N 1
ATOM 971 C CA . ASP A 1 124 ? -10.523 20.234 -11.086 1 91.88 124 ASP A CA 1
ATOM 972 C C . ASP A 1 124 ? -10.422 19.453 -9.781 1 91.88 124 ASP A C 1
ATOM 974 O O . ASP A 1 124 ? -11.273 18.609 -9.492 1 91.88 124 ASP A O 1
ATOM 978 N N . ALA A 1 125 ? -9.453 19.766 -9 1 92.25 125 ALA A N 1
ATOM 979 C CA . ALA A 1 125 ? -9.094 18.953 -7.852 1 92.25 125 ALA A CA 1
ATOM 980 C C . ALA A 1 125 ? -10.242 18.875 -6.848 1 92.25 125 ALA A C 1
ATOM 982 O O . ALA A 1 125 ? -10.594 17.797 -6.379 1 92.25 125 ALA A O 1
ATOM 983 N N . SER A 1 126 ? -10.836 19.969 -6.543 1 92.38 126 SER A N 1
ATOM 984 C CA . SER A 1 126 ? -11.898 20.031 -5.543 1 92.38 126 SER A CA 1
ATOM 985 C C . SER A 1 126 ? -13.133 19.25 -6.004 1 92.38 126 SER A C 1
ATOM 987 O O . SER A 1 126 ? -13.703 18.469 -5.242 1 92.38 126 SER A O 1
ATOM 989 N N . SER A 1 127 ? -13.516 19.5 -7.223 1 94.94 127 SER A N 1
ATOM 990 C CA . SER A 1 127 ? -14.672 18.781 -7.77 1 94.94 127 SER A CA 1
ATOM 991 C C . SER A 1 127 ? -14.406 17.281 -7.852 1 94.94 127 SER A C 1
ATOM 993 O O . SER A 1 127 ? -15.281 16.469 -7.543 1 94.94 127 SER A O 1
ATOM 995 N N . LEU A 1 128 ? -13.211 16.969 -8.219 1 96.44 128 LEU A N 1
ATOM 996 C CA . LEU A 1 128 ? -12.844 15.562 -8.344 1 96.44 128 LEU A CA 1
ATOM 997 C C . LEU A 1 128 ? -12.844 14.883 -6.977 1 96.44 128 LEU A C 1
ATOM 999 O O . LEU A 1 128 ? -13.211 13.711 -6.863 1 96.44 128 LEU A O 1
ATOM 1003 N N . LEU A 1 129 ? -12.422 15.609 -5.957 1 96.19 129 LEU A N 1
ATOM 1004 C CA . LEU A 1 129 ? -12.484 15.07 -4.602 1 96.19 129 LEU A CA 1
ATOM 1005 C C . LEU A 1 129 ? -13.914 14.672 -4.242 1 96.19 129 LEU A C 1
ATOM 1007 O O . LEU A 1 129 ? -14.148 13.57 -3.746 1 96.19 129 LEU A O 1
ATOM 1011 N N . GLN A 1 130 ? -14.828 15.523 -4.512 1 95.12 130 GLN A N 1
ATOM 1012 C CA . GLN A 1 130 ? -16.219 15.273 -4.16 1 95.12 130 GLN A CA 1
ATOM 1013 C C . GLN A 1 130 ? -16.781 14.102 -4.953 1 95.12 130 GLN A C 1
ATOM 1015 O O . GLN A 1 130 ? -17.422 13.211 -4.387 1 95.12 130 GLN A O 1
ATOM 1020 N N . GLU A 1 131 ? -16.484 14.062 -6.234 1 97.12 131 GLU A N 1
ATOM 1021 C CA . GLU A 1 131 ? -16.953 12.984 -7.094 1 97.12 131 GLU A CA 1
ATOM 1022 C C . GLU A 1 131 ? -16.422 11.633 -6.633 1 97.12 131 GLU A C 1
ATOM 1024 O O . GLU A 1 131 ? -17.172 10.664 -6.535 1 97.12 131 GLU A O 1
ATOM 1029 N N . ASN A 1 132 ? -15.164 11.641 -6.367 1 97.12 132 ASN A N 1
ATOM 1030 C CA . ASN A 1 132 ? -14.508 10.398 -5.973 1 97.12 132 ASN A CA 1
ATOM 1031 C C . ASN A 1 132 ? -15.008 9.914 -4.617 1 97.12 132 ASN A C 1
ATOM 1033 O O . ASN A 1 132 ? -15.227 8.711 -4.422 1 97.12 132 ASN A O 1
ATOM 1037 N N . LEU A 1 133 ? -15.141 10.852 -3.719 1 95.38 133 LEU A N 1
ATOM 1038 C CA . LEU A 1 133 ? -15.594 10.469 -2.383 1 95.38 133 LEU A CA 1
ATOM 1039 C C . LEU A 1 133 ? -17.016 9.938 -2.422 1 95.38 133 LEU A C 1
ATOM 1041 O O . LEU A 1 133 ? -17.328 8.953 -1.745 1 95.38 133 LEU A O 1
ATOM 1045 N N . ASP A 1 134 ? -17.875 10.57 -3.209 1 96.5 134 ASP A N 1
ATOM 1046 C CA . ASP A 1 134 ? -19.25 10.078 -3.389 1 96.5 134 ASP A CA 1
ATOM 1047 C C . ASP A 1 134 ? -19.234 8.648 -3.934 1 96.5 134 ASP A C 1
ATOM 1049 O O . ASP A 1 134 ? -19.984 7.793 -3.447 1 96.5 134 ASP A O 1
ATOM 1053 N N . LEU A 1 135 ? -18.438 8.477 -4.883 1 97.75 135 LEU A N 1
ATOM 1054 C CA . LEU A 1 135 ? -18.328 7.16 -5.496 1 97.75 135 LEU A CA 1
ATOM 1055 C C . LEU A 1 135 ? -17.812 6.137 -4.492 1 97.75 135 LEU A C 1
ATOM 1057 O O . LEU A 1 135 ? -18.344 5.027 -4.398 1 97.75 135 LEU A O 1
ATOM 1061 N N . VAL A 1 136 ? -16.844 6.473 -3.719 1 96.69 136 VAL A N 1
ATOM 1062 C CA . VAL A 1 136 ? -16.234 5.574 -2.74 1 96.69 136 VAL A CA 1
ATOM 1063 C C . VAL A 1 136 ? -17.281 5.152 -1.714 1 96.69 136 VAL A C 1
ATOM 1065 O O . VAL A 1 136 ? -17.375 3.977 -1.354 1 96.69 136 VAL A O 1
ATOM 1068 N N . GLN A 1 137 ? -18.062 6.082 -1.268 1 94.31 137 GLN A N 1
ATOM 1069 C CA . GLN A 1 137 ? -19.125 5.77 -0.306 1 94.31 137 GLN A CA 1
ATOM 1070 C C . GLN A 1 137 ? -20.125 4.793 -0.896 1 94.31 137 GLN A C 1
ATOM 1072 O O . GLN A 1 137 ? -20.562 3.848 -0.226 1 94.31 137 GLN A O 1
ATOM 1077 N N . ARG A 1 138 ? -20.469 4.988 -2.195 1 96.38 138 ARG A N 1
ATOM 1078 C CA . ARG A 1 138 ? -21.375 4.062 -2.873 1 96.38 138 ARG A CA 1
ATOM 1079 C C . ARG A 1 138 ? -20.75 2.676 -2.994 1 96.38 138 ARG A C 1
ATOM 1081 O O . ARG A 1 138 ? -21.438 1.666 -2.814 1 96.38 138 ARG A O 1
ATOM 1088 N N . LEU A 1 139 ? -19.516 2.654 -3.262 1 96.19 139 LEU A N 1
ATOM 1089 C CA . LEU A 1 139 ? -18.797 1.393 -3.42 1 96.19 139 LEU A CA 1
ATOM 1090 C C . LEU A 1 139 ? -18.75 0.627 -2.102 1 96.19 139 LEU A C 1
ATOM 1092 O O . LEU A 1 139 ? -18.938 -0.592 -2.078 1 96.19 139 LEU A O 1
ATOM 1096 N N . TRP A 1 140 ? -18.516 1.316 -1.021 1 94.25 140 TRP A N 1
ATOM 1097 C CA . TRP A 1 140 ? -18.438 0.685 0.292 1 94.25 140 TRP A CA 1
ATOM 1098 C C . TRP A 1 140 ? -19.781 0.109 0.701 1 94.25 140 TRP A C 1
ATOM 1100 O O . TRP A 1 140 ? -19.844 -0.89 1.421 1 94.25 140 TRP A O 1
ATOM 1110 N N . GLU A 1 141 ? -20.859 0.659 0.21 1 93.25 141 GLU A N 1
ATOM 1111 C CA . GLU A 1 141 ? -22.203 0.246 0.6 1 93.25 141 GLU A CA 1
ATOM 1112 C C . GLU A 1 141 ? -22.734 -0.83 -0.337 1 93.25 141 GLU A C 1
ATOM 1114 O O . GLU A 1 141 ? -23.766 -1.457 -0.047 1 93.25 141 GLU A O 1
ATOM 1119 N N . LYS A 1 142 ? -22.047 -1.1 -1.389 1 94.38 142 LYS A N 1
ATOM 1120 C CA . LYS A 1 142 ? -22.562 -1.989 -2.428 1 94.38 142 LYS A CA 1
ATOM 1121 C C . LYS A 1 142 ? -22.516 -3.445 -1.976 1 94.38 142 LYS A C 1
ATOM 1123 O O . LYS A 1 142 ? -21.484 -3.92 -1.49 1 94.38 142 LYS A O 1
ATOM 1128 N N . ASN A 1 143 ? -23.609 -4.098 -2.191 1 92.12 143 ASN A N 1
ATOM 1129 C CA . ASN A 1 143 ? -23.703 -5.539 -2.002 1 92.12 143 ASN A CA 1
ATOM 1130 C C . ASN A 1 143 ? -23.594 -6.285 -3.33 1 92.12 143 ASN A C 1
ATOM 1132 O O . ASN A 1 143 ? -23.797 -5.699 -4.395 1 92.12 143 ASN A O 1
ATOM 1136 N N . ILE A 1 144 ? -23.281 -7.547 -3.275 1 88.62 144 ILE A N 1
ATOM 1137 C CA . ILE A 1 144 ? -23.031 -8.367 -4.457 1 88.62 144 ILE A CA 1
ATOM 1138 C C . ILE A 1 144 ? -24.297 -8.422 -5.312 1 88.62 144 ILE A C 1
ATOM 1140 O O . ILE A 1 144 ? -24.219 -8.492 -6.543 1 88.62 144 ILE A O 1
ATOM 1144 N N . GLU A 1 145 ? -25.453 -8.344 -4.684 1 89.06 145 GLU A N 1
ATOM 1145 C CA . GLU A 1 145 ? -26.734 -8.516 -5.367 1 89.06 145 GLU A CA 1
ATOM 1146 C C . GLU A 1 145 ? -27.188 -7.215 -6.023 1 89.06 145 GLU A C 1
ATOM 1148 O O . GLU A 1 145 ? -28.109 -7.215 -6.836 1 89.06 145 GLU A O 1
ATOM 1153 N N . ASP A 1 146 ? -26.547 -6.105 -5.641 1 93.5 146 ASP A N 1
ATOM 1154 C CA . ASP A 1 146 ? -26.953 -4.809 -6.18 1 93.5 146 ASP A CA 1
ATOM 1155 C C . ASP A 1 146 ? -26.562 -4.688 -7.652 1 93.5 146 ASP A C 1
ATOM 1157 O O . ASP A 1 146 ? -25.703 -5.422 -8.141 1 93.5 146 ASP A O 1
ATOM 1161 N N . ASP A 1 147 ? -27.188 -3.809 -8.367 1 94.19 147 ASP A N 1
ATOM 1162 C CA . ASP A 1 147 ? -26.812 -3.488 -9.742 1 94.19 147 ASP A CA 1
ATOM 1163 C C . ASP A 1 147 ? -25.375 -2.992 -9.82 1 94.19 147 ASP A C 1
ATOM 1165 O O . ASP A 1 147 ? -24.859 -2.424 -8.859 1 94.19 147 ASP A O 1
ATOM 1169 N N . PRO A 1 148 ? -24.797 -3.271 -10.977 1 94.44 148 PRO A N 1
ATOM 1170 C CA . PRO A 1 148 ? -23.453 -2.742 -11.156 1 94.44 148 PRO A CA 1
ATOM 1171 C C . PRO A 1 148 ? -23.391 -1.223 -11.008 1 94.44 148 PRO A C 1
ATOM 1173 O O . PRO A 1 148 ? -24.328 -0.521 -11.391 1 94.44 148 PRO A O 1
ATOM 1176 N N . ILE A 1 149 ? -22.344 -0.74 -10.398 1 97 149 ILE A N 1
ATOM 1177 C CA . ILE A 1 149 ? -22.078 0.693 -10.375 1 97 149 ILE A CA 1
ATOM 1178 C C . ILE A 1 149 ? -21.188 1.068 -11.562 1 97 149 ILE A C 1
ATOM 1180 O O . ILE A 1 149 ? -20 0.709 -11.594 1 97 149 ILE A O 1
ATOM 1184 N N . ILE A 1 150 ? -21.75 1.712 -12.539 1 96.5 150 ILE A N 1
ATOM 1185 C CA . ILE A 1 150 ? -21.016 2.275 -13.664 1 96.5 150 ILE A CA 1
ATOM 1186 C C . ILE A 1 150 ? -20.719 3.748 -13.406 1 96.5 150 ILE A C 1
ATOM 1188 O O . ILE A 1 150 ? -21.609 4.512 -13.031 1 96.5 150 ILE A O 1
ATOM 1192 N N . PHE A 1 151 ? -19.438 4.125 -13.586 1 97.94 151 PHE A N 1
ATOM 1193 C CA . PHE A 1 151 ? -19.109 5.488 -13.18 1 97.94 151 PHE A CA 1
ATOM 1194 C C . PHE A 1 151 ? -18.156 6.133 -14.18 1 97.94 151 PHE A C 1
ATOM 1196 O O . PHE A 1 151 ? -17.406 5.438 -14.875 1 97.94 151 PHE A O 1
ATOM 1203 N N . GLU A 1 152 ? -18.25 7.371 -14.281 1 96.75 152 GLU A N 1
ATOM 1204 C CA . GLU A 1 152 ? -17.328 8.273 -14.969 1 96.75 152 GLU A CA 1
ATOM 1205 C C . GLU A 1 152 ? -17.219 9.609 -14.227 1 96.75 152 GLU A C 1
ATOM 1207 O O . GLU A 1 152 ? -18.172 10.383 -14.18 1 96.75 152 GLU A O 1
ATOM 1212 N N . THR A 1 153 ? -16.078 9.766 -13.609 1 96.06 153 THR A N 1
ATOM 1213 C CA . THR A 1 153 ? -15.789 11.055 -12.984 1 96.06 153 THR A CA 1
ATOM 1214 C C . THR A 1 153 ? -15.039 11.969 -13.953 1 96.06 153 THR A C 1
ATOM 1216 O O . THR A 1 153 ? -14.883 11.641 -15.133 1 96.06 153 THR A O 1
ATOM 1219 N N . GLY A 1 154 ? -14.609 13.102 -13.5 1 94.69 154 GLY A N 1
ATOM 1220 C CA . GLY A 1 154 ? -13.844 14.008 -14.336 1 94.69 154 GLY A CA 1
ATOM 1221 C C . GLY A 1 154 ? -12.516 13.414 -14.781 1 94.69 154 GLY A C 1
ATOM 1222 O O . GLY A 1 154 ? -11.883 13.922 -15.711 1 94.69 154 GLY A O 1
ATOM 1223 N N . HIS A 1 155 ? -12.117 12.258 -14.195 1 95.44 155 HIS A N 1
ATOM 1224 C CA . HIS A 1 155 ? -10.781 11.75 -14.453 1 95.44 155 HIS A CA 1
ATOM 1225 C C . HIS A 1 155 ? -10.781 10.227 -14.57 1 95.44 155 HIS A C 1
ATOM 1227 O O . HIS A 1 155 ? -9.992 9.656 -15.32 1 95.44 155 HIS A O 1
ATOM 1233 N N . TYR A 1 156 ? -11.711 9.57 -13.883 1 96.69 156 TYR A N 1
ATOM 1234 C CA . TYR A 1 156 ? -11.734 8.117 -13.812 1 96.69 156 TYR A CA 1
ATOM 1235 C C . TYR A 1 156 ? -13.016 7.559 -14.406 1 96.69 156 TYR A C 1
ATOM 1237 O O . TYR A 1 156 ? -14.039 8.25 -14.453 1 96.69 156 TYR A O 1
ATOM 1245 N N . LYS A 1 157 ? -12.977 6.32 -14.852 1 96.69 157 LYS A N 1
ATOM 1246 C CA . LYS A 1 157 ? -14.156 5.605 -15.32 1 96.69 157 LYS A CA 1
ATOM 1247 C C . LYS A 1 157 ? -14.047 4.109 -15.039 1 96.69 157 LYS A C 1
ATOM 1249 O O . LYS A 1 157 ? -12.945 3.6 -14.805 1 96.69 157 LYS A O 1
ATOM 1254 N N . GLY A 1 158 ? -15.156 3.418 -14.992 1 96.25 158 GLY A N 1
ATOM 1255 C CA . GLY A 1 158 ? -15.148 1.98 -14.766 1 96.25 158 GLY A CA 1
ATOM 1256 C C . GLY A 1 158 ? -16.516 1.434 -14.367 1 96.25 158 GLY A C 1
ATOM 1257 O O . GLY A 1 158 ? -17.531 2.117 -14.516 1 96.25 158 GLY A O 1
ATOM 1258 N N . ALA A 1 159 ? -16.484 0.177 -13.984 1 95.62 159 ALA A N 1
ATOM 1259 C CA . ALA A 1 159 ? -17.703 -0.502 -13.531 1 95.62 159 ALA A CA 1
ATOM 1260 C C . ALA A 1 159 ? -17.375 -1.558 -12.477 1 95.62 159 ALA A C 1
ATOM 1262 O O . ALA A 1 159 ? -16.422 -2.336 -12.641 1 95.62 159 ALA A O 1
ATOM 1263 N N . VAL A 1 160 ? -18.109 -1.514 -11.422 1 95.44 160 VAL A N 1
ATOM 1264 C CA . VAL A 1 160 ? -17.984 -2.537 -10.391 1 95.44 160 VAL A CA 1
ATOM 1265 C C . VAL A 1 160 ? -19.25 -3.389 -10.359 1 95.44 160 VAL A C 1
ATOM 1267 O O . VAL A 1 160 ? -20.312 -2.906 -9.984 1 95.44 160 VAL A O 1
ATOM 1270 N N . VAL A 1 161 ? -19.047 -4.625 -10.727 1 92.44 161 VAL A N 1
ATOM 1271 C CA . VAL A 1 161 ? -20.188 -5.531 -10.852 1 92.44 161 VAL A CA 1
ATOM 1272 C C . VAL A 1 161 ? -20.5 -6.176 -9.508 1 92.44 161 VAL A C 1
ATOM 1274 O O . VAL A 1 161 ? -21.656 -6.234 -9.086 1 92.44 161 VAL A O 1
ATOM 1277 N N . GLN A 1 162 ? -19.516 -6.547 -8.852 1 91.56 162 GLN A N 1
ATOM 1278 C CA . GLN A 1 162 ? -19.719 -7.227 -7.578 1 91.56 162 GLN A CA 1
ATOM 1279 C C . GLN A 1 162 ? -19.516 -6.27 -6.41 1 91.56 162 GLN A C 1
ATOM 1281 O O . GLN A 1 162 ? -20.188 -5.246 -6.309 1 91.56 162 GLN A O 1
ATOM 1286 N N . ARG A 1 163 ? -18.562 -6.633 -5.477 1 92.69 163 ARG A N 1
ATOM 1287 C CA . ARG A 1 163 ? -18.359 -5.789 -4.301 1 92.69 163 ARG A CA 1
ATOM 1288 C C . ARG A 1 163 ? -16.891 -5.441 -4.121 1 92.69 163 ARG A C 1
ATOM 1290 O O . ARG A 1 163 ? -16.016 -6.102 -4.684 1 92.69 163 ARG A O 1
ATOM 1297 N N . ILE A 1 164 ? -16.719 -4.453 -3.303 1 94.62 164 ILE A N 1
ATOM 1298 C CA . ILE A 1 164 ? -15.367 -4.113 -2.863 1 94.62 164 ILE A CA 1
ATOM 1299 C C . ILE A 1 164 ? -14.875 -5.156 -1.861 1 94.62 164 ILE A C 1
ATOM 1301 O O . ILE A 1 164 ? -15.625 -5.582 -0.979 1 94.62 164 ILE A O 1
ATOM 1305 N N . VAL A 1 165 ? -13.641 -5.559 -2.023 1 94.5 165 VAL A N 1
ATOM 1306 C CA . VAL A 1 165 ? -13.008 -6.547 -1.153 1 94.5 165 VAL A CA 1
ATOM 1307 C C . VAL A 1 165 ? -11.656 -6.027 -0.674 1 94.5 165 VAL A C 1
ATOM 1309 O O . VAL A 1 165 ? -10.867 -5.504 -1.467 1 94.5 165 VAL A O 1
ATOM 1312 N N . PRO A 1 166 ? -11.383 -6.125 0.57 1 95.31 166 PRO A N 1
ATOM 1313 C CA . PRO A 1 166 ? -12.148 -6.754 1.647 1 95.31 166 PRO A CA 1
ATOM 1314 C C . PRO A 1 166 ? -13.258 -5.848 2.189 1 95.31 166 PRO A C 1
ATOM 1316 O O . PRO A 1 166 ? -13.32 -4.668 1.836 1 95.31 166 PRO A O 1
ATOM 1319 N N . ALA A 1 167 ? -14.055 -6.449 2.992 1 92.62 167 ALA A N 1
ATOM 1320 C CA . ALA A 1 167 ? -15 -5.672 3.793 1 92.62 167 ALA A CA 1
ATOM 1321 C C . ALA A 1 167 ? -14.273 -4.887 4.883 1 92.62 167 ALA A C 1
ATOM 1323 O O . ALA A 1 167 ? -13.211 -5.301 5.348 1 92.62 167 ALA A O 1
ATOM 1324 N N . PRO A 1 168 ? -14.852 -3.785 5.254 1 92.75 168 PRO A N 1
ATOM 1325 C CA . PRO A 1 168 ? -14.211 -3.02 6.328 1 92.75 168 PRO A CA 1
ATOM 1326 C C . PRO A 1 168 ? -14.273 -3.736 7.676 1 92.75 168 PRO A C 1
ATOM 1328 O O . PRO A 1 168 ? -15.156 -4.562 7.902 1 92.75 168 PRO A O 1
ATOM 1331 N N . TRP A 1 169 ? -13.344 -3.471 8.531 1 92.5 169 TRP A N 1
ATOM 1332 C CA . TRP A 1 169 ? -13.328 -3.951 9.914 1 92.5 169 TRP A CA 1
ATOM 1333 C C . TRP A 1 169 ? -14.453 -3.324 10.719 1 92.5 169 TRP A C 1
ATOM 1335 O O . TRP A 1 169 ? -15.18 -4.027 11.43 1 92.5 169 TRP A O 1
ATOM 1345 N N . GLN A 1 170 ? -14.492 -2.029 10.562 1 80.12 170 GLN A N 1
ATOM 1346 C CA . GLN A 1 170 ? -15.453 -1.249 11.328 1 80.12 170 GLN A CA 1
ATOM 1347 C C . GLN A 1 170 ? -16.688 -0.927 10.492 1 80.12 170 GLN A C 1
ATOM 1349 O O . GLN A 1 170 ? -16.578 -0.586 9.312 1 80.12 170 GLN A O 1
ATOM 1354 N N . LYS A 1 171 ? -17.859 -1.177 11.062 1 74.5 171 LYS A N 1
ATOM 1355 C CA . LYS A 1 171 ? -19.125 -0.705 10.523 1 74.5 171 LYS A CA 1
ATOM 1356 C C . LYS A 1 171 ? -19.969 -0.027 11.602 1 74.5 171 LYS A C 1
ATOM 1358 O O . LYS A 1 171 ? -20.219 -0.608 12.664 1 74.5 171 LYS A O 1
ATOM 1363 N N . PRO A 1 172 ? -20.406 1.259 11.438 1 70.31 172 PRO A N 1
ATOM 1364 C CA . PRO A 1 172 ? -20.172 2.07 10.242 1 70.31 172 PRO A CA 1
ATOM 1365 C C . PRO A 1 172 ? -18.734 2.584 10.148 1 70.31 172 PRO A C 1
ATOM 1367 O O . PRO A 1 172 ? -18.047 2.695 11.164 1 70.31 172 PRO A O 1
ATOM 1370 N N . PHE A 1 173 ? -18.406 2.82 8.875 1 62.81 173 PHE A N 1
ATOM 1371 C CA . PHE A 1 173 ? -17.031 3.273 8.617 1 62.81 173 PHE A CA 1
ATOM 1372 C C . PHE A 1 173 ? -16.891 4.758 8.93 1 62.81 173 PHE A C 1
ATOM 1374 O O . PHE A 1 173 ? -17.391 5.605 8.188 1 62.81 173 PHE A O 1
ATOM 1381 N N . ASN A 1 174 ? -16.266 5.066 9.859 1 65.31 174 ASN A N 1
ATOM 1382 C CA . ASN A 1 174 ? -16.125 6.438 10.336 1 65.31 174 ASN A CA 1
ATOM 1383 C C . ASN A 1 174 ? -14.648 6.844 10.438 1 65.31 174 ASN A C 1
ATOM 1385 O O . ASN A 1 174 ? -14.242 7.461 11.422 1 65.31 174 ASN A O 1
ATOM 1389 N N . ARG A 1 175 ? -13.992 6.543 9.266 1 83 175 ARG A N 1
ATOM 1390 C CA . ARG A 1 175 ? -12.555 6.75 9.453 1 83 175 ARG A CA 1
ATOM 1391 C C . ARG A 1 175 ? -12.039 7.84 8.523 1 83 175 ARG A C 1
ATOM 1393 O O . ARG A 1 175 ? -10.852 8.172 8.547 1 83 175 ARG A O 1
ATOM 1400 N N . ILE A 1 176 ? -13.008 8.422 7.859 1 93.69 176 ILE A N 1
ATOM 1401 C CA . ILE A 1 176 ? -12.672 9.531 6.973 1 93.69 176 ILE A CA 1
ATOM 1402 C C . ILE A 1 176 ? -12.609 10.828 7.777 1 93.69 176 ILE A C 1
ATOM 1404 O O . ILE A 1 176 ? -13.453 11.078 8.641 1 93.69 176 ILE A O 1
ATOM 1408 N N . MET A 1 177 ? -11.594 11.641 7.477 1 96.31 177 MET A N 1
ATOM 1409 C CA . MET A 1 177 ? -11.375 12.875 8.219 1 96.31 177 MET A CA 1
ATOM 1410 C C . MET A 1 177 ? -11.039 14.031 7.273 1 96.31 177 MET A C 1
ATOM 1412 O O . MET A 1 177 ? -9.867 14.289 6.996 1 96.31 177 MET A O 1
ATOM 1416 N N . PRO A 1 178 ? -12.062 14.828 6.855 1 96.19 178 PRO A N 1
ATOM 1417 C CA . PRO A 1 178 ? -11.781 15.961 5.973 1 96.19 178 PRO A CA 1
ATOM 1418 C C . PRO A 1 178 ? -11.25 17.172 6.723 1 96.19 178 PRO A C 1
ATOM 1420 O O . PRO A 1 178 ? -11.344 17.234 7.949 1 96.19 178 PRO A O 1
ATOM 1423 N N . VAL A 1 179 ? -10.688 18.094 5.98 1 94.38 179 VAL A N 1
ATOM 1424 C CA . VAL A 1 179 ? -10.344 19.406 6.512 1 94.38 179 VAL A CA 1
ATOM 1425 C C . VAL A 1 179 ? -11.594 20.281 6.555 1 94.38 179 VAL A C 1
ATOM 1427 O O . VAL A 1 179 ? -12.242 20.5 5.531 1 94.38 179 VAL A O 1
ATOM 1430 N N . ALA A 1 180 ? -11.922 20.766 7.707 1 93.44 180 ALA A N 1
ATOM 1431 C CA . ALA A 1 180 ? -13.148 21.531 7.898 1 93.44 180 ALA A CA 1
ATOM 1432 C C . ALA A 1 180 ? -12.906 23.016 7.672 1 93.44 180 ALA A C 1
ATOM 1434 O O . ALA A 1 180 ? -13.164 23.844 8.555 1 93.44 180 ALA A O 1
ATOM 1435 N N . LEU A 1 181 ? -12.406 23.25 6.504 1 90.06 181 LEU A N 1
ATOM 1436 C CA . LEU A 1 181 ? -12.172 24.641 6.133 1 90.06 181 LEU A CA 1
ATOM 1437 C C . LEU A 1 181 ? -13.398 25.25 5.457 1 90.06 181 LEU A C 1
ATOM 1439 O O . LEU A 1 181 ? -13.906 26.281 5.891 1 90.06 181 LEU A O 1
ATOM 1443 N N . ARG A 1 182 ? -14 24.719 4.449 1 88.56 182 ARG A N 1
ATOM 1444 C CA . ARG A 1 182 ? -15.195 25.156 3.738 1 88.56 182 ARG A CA 1
ATOM 1445 C C . ARG A 1 182 ? -16.469 24.656 4.418 1 88.56 182 ARG A C 1
ATOM 1447 O O . ARG A 1 182 ? -16.469 23.578 5.02 1 88.56 182 ARG A O 1
ATOM 1454 N N . GLU A 1 183 ? -17.359 25.391 4.254 1 90.81 183 GLU A N 1
ATOM 1455 C CA . GLU A 1 183 ? -18.656 25.031 4.84 1 90.81 183 GLU A CA 1
ATOM 1456 C C . GLU A 1 183 ? -19.125 23.672 4.34 1 90.81 183 GLU A C 1
ATOM 1458 O O . GLU A 1 183 ? -19.641 22.859 5.117 1 90.81 183 GLU A O 1
ATOM 1463 N N . THR A 1 184 ? -18.969 23.438 3.156 1 90.44 184 THR A N 1
ATOM 1464 C CA . THR A 1 184 ? -19.438 22.188 2.555 1 90.44 184 THR A CA 1
ATOM 1465 C C . THR A 1 184 ? -18.719 20.984 3.162 1 90.44 184 THR A C 1
ATOM 1467 O O . THR A 1 184 ? -19.344 20 3.527 1 90.44 184 THR A O 1
ATOM 1470 N N . SER A 1 185 ? -17.391 21.109 3.26 1 92 185 SER A N 1
ATOM 1471 C CA . SER A 1 185 ? -16.625 20.016 3.828 1 92 185 SER A CA 1
ATOM 1472 C C . SER A 1 185 ? -16.922 19.828 5.309 1 92 185 SER A C 1
ATOM 1474 O O . SER A 1 185 ? -17 18.703 5.797 1 92 185 SER A O 1
ATOM 1476 N N . MET A 1 186 ? -17.078 20.938 5.949 1 95.5 186 MET A N 1
ATOM 1477 C CA . MET A 1 186 ? -17.422 20.906 7.367 1 95.5 186 MET A CA 1
ATOM 1478 C C . MET A 1 186 ? -18.781 20.234 7.586 1 95.5 186 MET A C 1
ATOM 1480 O O . MET A 1 186 ? -18.906 19.328 8.414 1 95.5 186 MET A O 1
ATOM 1484 N N . GLN A 1 187 ? -19.75 20.625 6.84 1 96.44 187 GLN A N 1
ATOM 1485 C CA . GLN A 1 187 ? -21.094 20.078 6.977 1 96.44 187 GLN A CA 1
ATOM 1486 C C . GLN A 1 187 ? -21.109 18.594 6.613 1 96.44 187 GLN A C 1
ATOM 1488 O O . GLN A 1 187 ? -21.797 17.797 7.266 1 96.44 187 GLN A O 1
ATOM 1493 N N . ARG A 1 188 ? -20.391 18.25 5.637 1 93.44 188 ARG A N 1
ATOM 1494 C CA . ARG A 1 188 ? -20.328 16.859 5.234 1 93.44 188 ARG A CA 1
ATOM 1495 C C . ARG A 1 188 ? -19.734 16 6.352 1 93.44 188 ARG A C 1
ATOM 1497 O O . ARG A 1 188 ? -20.219 14.891 6.609 1 93.44 188 ARG A O 1
ATOM 1504 N N . ALA A 1 189 ? -18.656 16.484 6.914 1 96.19 189 ALA A N 1
ATOM 1505 C CA . ALA A 1 189 ? -18.062 15.77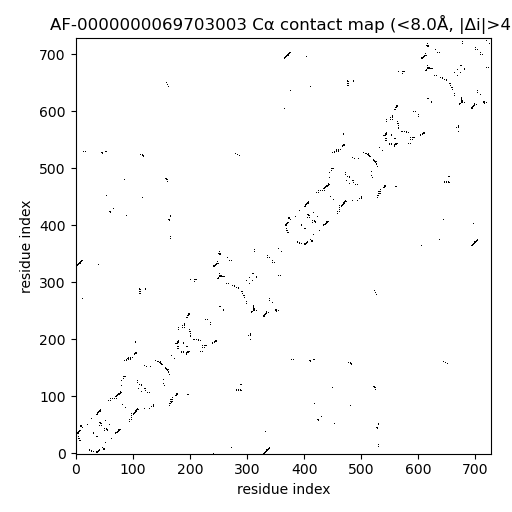3 8.039 1 96.19 189 ALA A CA 1
ATOM 1506 C C . ALA A 1 189 ? -19.062 15.594 9.18 1 96.19 189 ALA A C 1
ATOM 1508 O O . ALA A 1 189 ? -19.234 14.492 9.703 1 96.19 189 ALA A O 1
ATOM 1509 N N . ALA A 1 190 ? -19.75 16.641 9.453 1 97.06 190 ALA A N 1
ATOM 1510 C CA . ALA A 1 190 ? -20.734 16.625 10.539 1 97.06 190 ALA A CA 1
ATOM 1511 C C . ALA A 1 190 ? -21.875 15.664 10.234 1 97.06 190 ALA A C 1
ATOM 1513 O O . ALA A 1 190 ? -22.234 14.836 11.07 1 97.06 190 ALA A O 1
ATOM 1514 N N . ASP A 1 191 ? -22.375 15.719 9.031 1 95.81 191 ASP A N 1
ATOM 1515 C CA . ASP A 1 191 ? -23.516 14.906 8.633 1 95.81 191 ASP A CA 1
ATOM 1516 C C . ASP A 1 191 ? -23.172 13.414 8.664 1 95.81 191 ASP A C 1
ATOM 1518 O O . ASP A 1 191 ? -24.031 12.586 8.969 1 95.81 191 ASP A O 1
ATOM 1522 N N . ASN A 1 192 ? -21.953 13.094 8.438 1 93.56 192 ASN A N 1
ATOM 1523 C CA . ASN A 1 192 ? -21.547 11.688 8.328 1 93.56 192 ASN A CA 1
ATOM 1524 C C . ASN A 1 192 ? -20.953 11.172 9.633 1 93.56 192 ASN A C 1
ATOM 1526 O O . ASN A 1 192 ? -20.609 10 9.742 1 93.56 192 ASN A O 1
ATOM 1530 N N . GLY A 1 193 ? -20.812 12.055 10.594 1 95.12 193 GLY A N 1
ATOM 1531 C CA . GLY A 1 193 ? -20.188 11.641 11.836 1 95.12 193 GLY A CA 1
ATOM 1532 C C . GLY A 1 193 ? -18.719 11.312 11.672 1 95.12 193 GLY A C 1
ATOM 1533 O O . GLY A 1 193 ? -18.266 10.266 12.133 1 95.12 193 GLY A O 1
ATOM 1534 N N . TRP A 1 194 ? -18 12.172 10.938 1 96 194 TRP A N 1
ATOM 1535 C CA . TRP A 1 194 ? -16.562 12.039 10.742 1 96 194 TRP A CA 1
ATOM 1536 C C . TRP A 1 194 ? -15.797 13.055 11.586 1 96 194 TRP A C 1
ATOM 1538 O O . TRP A 1 194 ? -16.234 14.203 11.727 1 96 194 TRP A O 1
ATOM 1548 N N . PRO A 1 195 ? -14.656 12.602 12.211 1 96.94 195 PRO A N 1
ATOM 1549 C CA . PRO A 1 195 ? -13.773 13.641 12.75 1 96.94 195 PRO A CA 1
ATOM 1550 C C . PRO A 1 195 ? -13.234 14.578 11.664 1 96.94 195 PRO A C 1
ATOM 1552 O O . PRO A 1 195 ? -13.414 14.312 10.477 1 96.94 195 PRO A O 1
ATOM 1555 N N . ALA A 1 196 ? -12.586 15.688 12.117 1 97.5 196 ALA A N 1
ATOM 1556 C CA . ALA A 1 196 ? -12.148 16.672 11.133 1 97.5 196 ALA A CA 1
ATOM 1557 C C . ALA A 1 196 ? -10.789 17.25 11.5 1 97.5 196 ALA A C 1
ATOM 1559 O O . ALA A 1 196 ? -10.383 17.203 12.664 1 97.5 196 ALA A O 1
ATOM 1560 N N . PHE A 1 197 ? -10.07 17.719 10.492 1 97.62 197 PHE A N 1
ATOM 1561 C CA . PHE A 1 197 ? -8.953 18.625 10.711 1 97.62 197 PHE A CA 1
ATOM 1562 C C . PHE A 1 197 ? -9.43 20.062 10.805 1 97.62 197 PHE A C 1
ATOM 1564 O O . PHE A 1 197 ? -10.156 20.547 9.93 1 97.62 197 PHE A O 1
ATOM 1571 N N . ILE A 1 198 ? -8.984 20.734 11.82 1 97.44 198 ILE A N 1
ATOM 1572 C CA . ILE A 1 198 ? -9.422 22.109 12.031 1 97.44 198 ILE A CA 1
ATOM 1573 C C . ILE A 1 198 ? -8.266 23.078 11.766 1 97.44 198 ILE A C 1
ATOM 1575 O O . ILE A 1 198 ? -7.23 23 12.438 1 97.44 198 ILE A O 1
ATOM 1579 N N . PRO A 1 199 ? -8.43 23.953 10.867 1 93.19 199 PRO A N 1
ATOM 1580 C CA . PRO A 1 199 ? -7.363 24.906 10.555 1 93.19 199 PRO A CA 1
ATOM 1581 C C . PRO A 1 199 ? -7.258 26.031 11.586 1 93.19 199 PRO A C 1
ATOM 1583 O O . PRO A 1 199 ? -8.219 26.297 12.305 1 93.19 199 PRO A O 1
ATOM 1586 N N . ALA A 1 200 ? -6.133 26.641 11.594 1 95.38 200 ALA A N 1
ATOM 1587 C CA . ALA A 1 200 ? -5.895 27.812 12.445 1 95.38 200 ALA A CA 1
ATOM 1588 C C . ALA A 1 200 ? -5.586 29.047 11.609 1 95.38 200 ALA A C 1
ATOM 1590 O O . ALA A 1 200 ? -4.871 29.953 12.062 1 95.38 200 ALA A O 1
ATOM 1591 N N . PHE A 1 201 ? -6.012 28.969 10.32 1 90.38 201 PHE A N 1
ATOM 1592 C CA . PHE A 1 201 ? -5.852 30.078 9.383 1 90.38 201 PHE A CA 1
ATOM 1593 C C . PHE A 1 201 ? -7.047 30.172 8.445 1 90.38 201 PHE A C 1
ATOM 1595 O O . PHE A 1 201 ? -7.871 29.25 8.391 1 90.38 201 PHE A O 1
ATOM 1602 N N . THR A 1 202 ? -7.164 31.328 7.816 1 85 202 THR A N 1
ATOM 1603 C CA . THR A 1 202 ? -8.234 31.516 6.844 1 85 202 THR A CA 1
ATOM 1604 C C . THR A 1 202 ? -7.664 31.719 5.445 1 85 202 THR A C 1
ATOM 1606 O O . THR A 1 202 ? -7 32.719 5.176 1 85 202 THR A O 1
ATOM 1609 N N . PRO A 1 203 ? -7.992 30.797 4.59 1 78.69 203 PRO A N 1
ATOM 1610 C CA . PRO A 1 203 ? -7.539 31.047 3.215 1 78.69 203 PRO A CA 1
ATOM 1611 C C . PRO A 1 203 ? -8.07 32.344 2.641 1 78.69 203 PRO A C 1
ATOM 1613 O O . PRO A 1 203 ? -9.18 32.781 2.979 1 78.69 203 PRO A O 1
ATOM 1616 N N . PRO A 1 204 ? -7.238 32.938 1.849 1 80.38 204 PRO A N 1
ATOM 1617 C CA . PRO A 1 204 ? -5.984 32.5 1.245 1 80.38 204 PRO A CA 1
ATOM 1618 C C . PRO A 1 204 ? -4.762 32.844 2.082 1 80.38 204 PRO A C 1
ATOM 1620 O O . PRO A 1 204 ? -3.625 32.625 1.648 1 80.38 204 PRO A O 1
ATOM 1623 N N . ILE A 1 205 ? -5.004 33.344 3.279 1 80.75 205 ILE A N 1
ATOM 1624 C CA . ILE A 1 205 ? -3.893 33.75 4.141 1 80.75 205 ILE A CA 1
ATOM 1625 C C . ILE A 1 205 ? -3.418 32.531 4.949 1 80.75 205 ILE A C 1
ATOM 1627 O O . ILE A 1 205 ? -4.141 32.031 5.816 1 80.75 205 ILE A O 1
ATOM 1631 N N . PRO A 1 206 ? -2.25 32.156 4.715 1 85.69 206 PRO A N 1
ATOM 1632 C CA . PRO A 1 206 ? -1.802 30.906 5.309 1 85.69 206 PRO A CA 1
ATOM 1633 C C . PRO A 1 206 ? -1.344 31.062 6.758 1 85.69 206 PRO A C 1
ATOM 1635 O O . PRO A 1 206 ? -1.052 30.062 7.43 1 85.69 206 PRO A O 1
ATOM 1638 N N . ALA A 1 207 ? -1.249 32.281 7.234 1 90.94 207 ALA A N 1
ATOM 1639 C CA . ALA A 1 207 ? -0.812 32.594 8.602 1 90.94 207 ALA A CA 1
ATOM 1640 C C . ALA A 1 207 ? -1.547 33.781 9.164 1 90.94 207 ALA A C 1
ATOM 1642 O O . ALA A 1 207 ? -1.891 34.719 8.43 1 90.94 207 ALA A O 1
ATOM 1643 N N . SER A 1 208 ? -1.782 33.719 10.461 1 90.06 208 SER A N 1
ATOM 1644 C CA . SER A 1 208 ? -2.598 34.75 11.086 1 90.06 208 SER A CA 1
ATOM 1645 C C . SER A 1 208 ? -1.946 35.281 12.367 1 90.06 208 SER A C 1
ATOM 1647 O O . SER A 1 208 ? -1.08 34.625 12.938 1 90.06 208 SER A O 1
ATOM 1649 N N . ASN A 1 209 ? -2.438 36.469 12.734 1 91.88 209 ASN A N 1
ATOM 1650 C CA . ASN A 1 209 ? -1.994 37.031 14 1 91.88 209 ASN A CA 1
ATOM 1651 C C . ASN A 1 209 ? -2.797 36.5 15.18 1 91.88 209 ASN A C 1
ATOM 1653 O O . ASN A 1 209 ? -2.402 36.656 16.328 1 91.88 209 ASN A O 1
ATOM 1657 N N . ASP A 1 210 ? -3.854 35.812 14.906 1 95.81 210 ASP A N 1
ATOM 1658 C CA . ASP A 1 210 ? -4.684 35.188 15.945 1 95.81 210 ASP A CA 1
ATOM 1659 C C . ASP A 1 210 ? -5.102 33.781 15.57 1 95.81 210 ASP A C 1
ATOM 1661 O O . ASP A 1 210 ? -6.293 33.5 15.422 1 95.81 210 ASP A O 1
ATOM 1665 N N . PRO A 1 211 ? -4.137 32.938 15.477 1 96.75 211 PRO A N 1
ATOM 1666 C CA . PRO A 1 211 ? -4.449 31.562 15.062 1 96.75 211 PRO A CA 1
ATOM 1667 C C . PRO A 1 211 ? -5.426 30.859 16.016 1 96.75 211 PRO A C 1
ATOM 1669 O O . PRO A 1 211 ? -6.27 30.078 15.562 1 96.75 211 PRO A O 1
ATOM 1672 N N . PHE A 1 212 ? -5.383 31.141 17.297 1 97.5 212 PHE A N 1
ATOM 1673 C CA . PHE A 1 212 ? -6.297 30.5 18.234 1 97.5 212 PHE A CA 1
ATOM 1674 C C . PHE A 1 212 ? -7.73 30.953 18 1 97.5 212 PHE A C 1
ATOM 1676 O O . PHE A 1 212 ? -8.664 30.156 18.109 1 97.5 212 PHE A O 1
ATOM 1683 N N . GLY A 1 213 ? -7.867 32.219 17.719 1 97.44 213 GLY A N 1
ATOM 1684 C CA . GLY A 1 213 ? -9.188 32.688 17.344 1 97.44 213 GLY A CA 1
ATOM 1685 C C . GLY A 1 213 ? -9.75 32.031 16.109 1 97.44 213 GLY A C 1
ATOM 1686 O O . GLY A 1 213 ? -10.93 31.672 16.062 1 97.44 213 GLY A O 1
ATOM 1687 N N . GLN A 1 214 ? -8.898 31.859 15.125 1 96.62 214 GLN A N 1
ATOM 1688 C CA . GLN A 1 214 ? -9.312 31.156 13.914 1 96.62 214 GLN A CA 1
ATOM 1689 C C . GLN A 1 214 ? -9.656 29.703 14.211 1 96.62 214 GLN A C 1
ATOM 1691 O O . GLN A 1 214 ? -10.68 29.188 13.742 1 96.62 214 GLN A O 1
ATOM 1696 N N . LEU A 1 215 ? -8.812 29.094 14.977 1 97.69 215 LEU A N 1
ATOM 1697 C CA . LEU A 1 215 ? -9.062 27.719 15.398 1 97.69 215 LEU A CA 1
ATOM 1698 C C . LEU A 1 215 ? -10.406 27.594 16.109 1 97.69 215 LEU A C 1
ATOM 1700 O O . LEU A 1 215 ? -11.188 26.688 15.82 1 97.69 215 LEU A O 1
ATOM 1704 N N . THR A 1 216 ? -10.648 28.531 17.016 1 98 216 THR A N 1
ATOM 1705 C CA . THR A 1 216 ? -11.898 28.562 17.766 1 98 216 THR A CA 1
ATOM 1706 C C . THR A 1 216 ? -13.094 28.688 16.828 1 98 216 THR A C 1
ATOM 1708 O O . THR A 1 216 ? -14.094 27.984 16.984 1 98 216 THR A O 1
ATOM 1711 N N . HIS A 1 217 ? -12.93 29.5 15.891 1 97.12 217 HIS A N 1
ATOM 1712 C CA . HIS A 1 217 ? -14 29.75 14.938 1 97.12 217 HIS A CA 1
ATOM 1713 C C . HIS A 1 217 ? -14.352 28.484 14.156 1 97.12 217 HIS A C 1
ATOM 1715 O O . HIS A 1 217 ? -15.508 28.062 14.133 1 97.12 217 HIS A O 1
ATOM 1721 N N . TYR A 1 218 ? -13.383 27.859 13.602 1 97.38 218 TYR A N 1
ATOM 1722 C CA . TYR A 1 218 ? -13.625 26.703 12.734 1 97.38 218 TYR A CA 1
ATOM 1723 C C . TYR A 1 218 ? -14.023 25.484 13.562 1 97.38 218 TYR A C 1
ATOM 1725 O O . TYR A 1 218 ? -14.875 24.688 13.141 1 97.38 218 TYR A O 1
ATOM 1733 N N . PHE A 1 219 ? -13.445 25.359 14.75 1 98.25 219 PHE A N 1
ATOM 1734 C CA . PHE A 1 219 ? -13.797 24.234 15.617 1 98.25 219 PHE A CA 1
ATOM 1735 C C . PHE A 1 219 ? -15.242 24.328 16.078 1 98.25 219 PHE A C 1
ATOM 1737 O O . PHE A 1 219 ? -15.992 23.359 16.016 1 98.25 219 PHE A O 1
ATOM 1744 N N . THR A 1 220 ? -15.633 25.484 16.547 1 98.12 220 THR A N 1
ATOM 1745 C CA . THR A 1 220 ? -16.969 25.688 17.094 1 98.12 220 THR A CA 1
ATOM 1746 C C . THR A 1 220 ? -18.031 25.453 16.016 1 98.12 220 THR A C 1
ATOM 1748 O O . THR A 1 220 ? -19.078 24.859 16.281 1 98.12 220 THR A O 1
ATOM 1751 N N . ARG A 1 221 ? -17.719 25.906 14.82 1 97.69 221 ARG A N 1
ATOM 1752 C CA . ARG A 1 221 ? -18.641 25.688 13.711 1 97.69 221 ARG A CA 1
ATOM 1753 C C . ARG A 1 221 ? -18.828 24.188 13.445 1 97.69 221 ARG A C 1
ATOM 1755 O O . ARG A 1 221 ? -19.953 23.734 13.273 1 97.69 221 ARG A O 1
ATOM 1762 N N . TYR A 1 222 ? -17.781 23.469 13.414 1 98.19 222 TYR A N 1
ATOM 1763 C CA . TYR A 1 222 ? -17.828 22.031 13.18 1 98.19 222 TYR A CA 1
ATOM 1764 C C . TYR A 1 222 ? -18.547 21.328 14.32 1 98.19 222 TYR A C 1
ATOM 1766 O O . TYR A 1 222 ? -19.438 20.5 14.086 1 98.19 222 TYR A O 1
ATOM 1774 N N . ARG A 1 223 ? -18.125 21.625 15.555 1 98.25 223 ARG A N 1
ATOM 1775 C CA . ARG A 1 223 ? -18.719 21 16.734 1 98.25 223 ARG A CA 1
ATOM 1776 C C . ARG A 1 223 ? -20.234 21.219 16.734 1 98.25 223 ARG A C 1
ATOM 1778 O O . ARG A 1 223 ? -21 20.266 16.953 1 98.25 223 ARG A O 1
ATOM 1785 N N . ASP A 1 224 ? -20.656 22.422 16.469 1 98.19 224 ASP A N 1
ATOM 1786 C CA . ASP A 1 224 ? -22.078 22.734 16.5 1 98.19 224 ASP A CA 1
ATOM 1787 C C . ASP A 1 224 ? -22.828 21.969 15.398 1 98.19 224 ASP A C 1
ATOM 1789 O O . ASP A 1 224 ? -23.922 21.453 15.633 1 98.19 224 ASP A O 1
ATOM 1793 N N . ALA A 1 225 ? -22.234 21.938 14.203 1 98.38 225 ALA A N 1
ATOM 1794 C CA . ALA A 1 225 ? -22.828 21.188 13.102 1 98.38 225 ALA A CA 1
ATOM 1795 C C . ALA A 1 225 ? -22.953 19.703 13.461 1 98.38 225 ALA A C 1
ATOM 1797 O O . ALA A 1 225 ? -23.969 19.062 13.172 1 98.38 225 ALA A O 1
ATOM 1798 N N . LEU A 1 226 ? -21.938 19.141 14.094 1 97.69 226 LEU A N 1
ATOM 1799 C CA . LEU A 1 226 ? -21.922 17.75 14.5 1 97.69 226 LEU A CA 1
ATOM 1800 C C . LEU A 1 226 ? -23 17.453 15.523 1 97.69 226 LEU A C 1
ATOM 1802 O O . LEU A 1 226 ? -23.719 16.453 15.406 1 97.69 226 LEU A O 1
ATOM 1806 N N . LEU A 1 227 ? -23.141 18.328 16.484 1 97.94 227 LEU A N 1
ATOM 1807 C CA . LEU A 1 227 ? -24.141 18.172 17.547 1 97.94 227 LEU A CA 1
ATOM 1808 C C . LEU A 1 227 ? -25.547 18.266 16.984 1 97.94 227 LEU A C 1
ATOM 1810 O O . LEU A 1 227 ? -26.469 17.609 17.484 1 97.94 227 LEU A O 1
ATOM 1814 N N . ASN A 1 228 ? -25.719 18.984 15.945 1 97.94 228 ASN A N 1
ATOM 1815 C CA . ASN A 1 228 ? -27.031 19.203 15.359 1 97.94 228 ASN A CA 1
ATOM 1816 C C . ASN A 1 228 ? -27.391 18.141 14.328 1 97.94 228 ASN A C 1
ATOM 1818 O O . ASN A 1 228 ? -28.531 18.078 13.852 1 97.94 228 ASN A O 1
ATOM 1822 N N . ALA A 1 229 ? -26.484 17.312 13.969 1 96.69 229 ALA A N 1
ATOM 1823 C CA . ALA A 1 229 ? -26.688 16.359 12.875 1 96.69 229 ALA A CA 1
ATOM 1824 C C . ALA A 1 229 ? -27.484 15.156 13.336 1 96.69 229 ALA A C 1
ATOM 1826 O O . ALA A 1 229 ? -27.875 14.305 12.523 1 96.69 229 ALA A O 1
ATOM 1827 N N . GLY A 1 230 ? -27.703 14.938 14.68 1 97 230 GLY A N 1
ATOM 1828 C CA . GLY A 1 230 ? -28.578 13.891 15.18 1 97 230 GLY A CA 1
ATOM 1829 C C . GLY A 1 230 ? -27.844 12.594 15.477 1 97 230 GLY A C 1
ATOM 1830 O O . GLY A 1 230 ? -28.453 11.523 15.547 1 97 230 GLY A O 1
ATOM 1831 N N . HIS A 1 231 ? -26.562 12.648 15.703 1 96.06 231 HIS A N 1
ATOM 1832 C CA . HIS A 1 231 ? -25.781 11.453 16 1 96.06 231 HIS A CA 1
ATOM 1833 C C . HIS A 1 231 ? -25.938 11.031 17.453 1 96.06 231 HIS A C 1
ATOM 1835 O O . HIS A 1 231 ? -26.359 11.836 18.297 1 96.06 231 HIS A O 1
ATOM 1841 N N . SER A 1 232 ? -25.672 9.773 17.75 1 95.81 232 SER A N 1
ATOM 1842 C CA . SER A 1 232 ? -25.594 9.305 19.141 1 95.81 232 SER A CA 1
ATOM 1843 C C . SER A 1 232 ? -24.438 9.953 19.891 1 95.81 232 SER A C 1
ATOM 1845 O O . SER A 1 232 ? -23.516 10.477 19.266 1 95.81 232 SER A O 1
ATOM 1847 N N . ASP A 1 233 ? -24.438 9.875 21.141 1 96.31 233 ASP A N 1
ATOM 1848 C CA . ASP A 1 233 ? -23.359 10.406 21.969 1 96.31 233 ASP A CA 1
ATOM 1849 C C . ASP A 1 233 ? -22.031 9.695 21.672 1 96.31 233 ASP A C 1
ATOM 1851 O O . ASP A 1 233 ? -20.969 10.312 21.719 1 96.31 233 ASP A O 1
ATOM 1855 N N . GLU A 1 234 ? -22.188 8.477 21.406 1 94.06 234 GLU A N 1
ATOM 1856 C CA . GLU A 1 234 ? -21 7.684 21.109 1 94.06 234 GLU A CA 1
ATOM 1857 C C . GLU A 1 234 ? -20.281 8.195 19.859 1 94.06 234 GLU A C 1
ATOM 1859 O O . GLU A 1 234 ? -19.062 8.359 19.875 1 94.06 234 GLU A O 1
ATOM 1864 N N . VAL A 1 235 ? -21.047 8.523 18.828 1 94.06 235 VAL A N 1
ATOM 1865 C CA . VAL A 1 235 ? -20.5 9.016 17.562 1 94.06 235 VAL A CA 1
ATOM 1866 C C . VAL A 1 235 ? -19.922 10.414 17.781 1 94.06 235 VAL A C 1
ATOM 1868 O O . VAL A 1 235 ? -18.812 10.711 17.328 1 94.06 235 VAL A O 1
ATOM 1871 N N . VAL A 1 236 ? -20.609 11.25 18.469 1 96.38 236 VAL A N 1
ATOM 1872 C CA . VAL A 1 236 ? -20.172 12.617 18.719 1 96.38 236 VAL A CA 1
ATOM 1873 C C . VAL A 1 236 ? -18.859 12.609 19.5 1 96.38 236 VAL A C 1
ATOM 1875 O O . VAL A 1 236 ? -17.906 13.305 19.141 1 96.38 236 VAL A O 1
ATOM 1878 N N . ASN A 1 237 ? -18.859 11.75 20.547 1 96 237 ASN A N 1
ATOM 1879 C CA . ASN A 1 237 ? -17.656 11.68 21.375 1 96 237 ASN A CA 1
ATOM 1880 C C . ASN A 1 237 ? -16.453 11.164 20.594 1 96 237 ASN A C 1
ATOM 1882 O O . ASN A 1 237 ? -15.344 11.672 20.75 1 96 237 ASN A O 1
ATOM 1886 N N . HIS A 1 238 ? -16.703 10.219 19.734 1 94.44 238 HIS A N 1
ATOM 1887 C CA . HIS A 1 238 ? -15.633 9.68 18.906 1 94.44 238 HIS A CA 1
ATOM 1888 C C . HIS A 1 238 ? -15.086 10.742 17.969 1 94.44 238 HIS A C 1
ATOM 1890 O O . HIS A 1 238 ? -13.867 10.914 17.844 1 94.44 238 HIS A O 1
ATOM 1896 N N . CYS A 1 239 ? -15.961 11.438 17.344 1 96.12 239 CYS A N 1
ATOM 1897 C CA . CYS A 1 239 ? -15.57 12.469 16.375 1 96.12 239 CYS A CA 1
ATOM 1898 C C . CYS A 1 239 ? -14.766 13.57 17.062 1 96.12 239 CYS A C 1
ATOM 1900 O O . CYS A 1 239 ? -13.688 13.93 16.594 1 96.12 239 CYS A O 1
ATOM 1902 N N . LEU A 1 240 ? -15.289 14.023 18.141 1 97.25 240 LEU A N 1
ATOM 1903 C CA . LEU A 1 240 ? -14.625 15.133 18.812 1 97.25 240 LEU A CA 1
ATOM 1904 C C . LEU A 1 240 ? -13.273 14.695 19.375 1 97.25 240 LEU A C 1
ATOM 1906 O O . LEU A 1 240 ? -12.32 15.469 19.375 1 97.25 240 LEU A O 1
ATOM 1910 N N . SER A 1 241 ? -13.18 13.445 19.797 1 96.81 241 SER A N 1
ATOM 1911 C CA . SER A 1 241 ? -11.953 12.953 20.406 1 96.81 241 SER A CA 1
ATOM 1912 C C . SER A 1 241 ? -10.828 12.867 19.391 1 96.81 241 SER A C 1
ATOM 1914 O O . SER A 1 241 ? -9.648 12.969 19.734 1 96.81 241 SER A O 1
ATOM 1916 N N . TRP A 1 242 ? -11.164 12.742 18.031 1 97.19 242 TRP A N 1
ATOM 1917 C CA . TRP A 1 242 ? -10.141 12.602 17 1 97.19 242 TRP A CA 1
ATOM 1918 C C . TRP A 1 242 ? -10.07 13.852 16.125 1 97.19 242 TRP A C 1
ATOM 1920 O O . TRP A 1 242 ? -9.266 13.922 15.195 1 97.19 242 TRP A O 1
ATOM 1930 N N . THR A 1 243 ? -10.938 14.781 16.406 1 97.81 243 THR A N 1
ATOM 1931 C CA . THR A 1 243 ? -10.812 16.047 15.68 1 97.81 243 THR A CA 1
ATOM 1932 C C . THR A 1 243 ? -9.492 16.719 16 1 97.81 243 THR A C 1
ATOM 1934 O O . THR A 1 243 ? -9.117 16.844 17.172 1 97.81 243 THR A O 1
ATOM 1937 N N . THR A 1 244 ? -8.797 17.203 14.898 1 97.88 244 THR A N 1
ATOM 1938 C CA . THR A 1 244 ? -7.352 17.375 15.023 1 97.88 244 THR A CA 1
ATOM 1939 C C . THR A 1 244 ? -6.938 18.797 14.633 1 97.88 244 THR A C 1
ATOM 1941 O O . THR A 1 244 ? -7.438 19.344 13.641 1 97.88 244 THR A O 1
ATOM 1944 N N . HIS A 1 245 ? -6.121 19.359 15.406 1 98.12 245 HIS A N 1
ATOM 1945 C CA . HIS A 1 245 ? -5.32 20.531 15.039 1 98.12 245 HIS A CA 1
ATOM 1946 C C . HIS A 1 245 ? -3.855 20.156 14.844 1 98.12 245 HIS A C 1
ATOM 1948 O O . HIS A 1 245 ? -3.32 19.328 15.586 1 98.12 245 HIS A O 1
ATOM 1954 N N . THR A 1 246 ? -3.195 20.797 13.883 1 96.69 246 THR A N 1
ATOM 1955 C CA . THR A 1 246 ? -1.839 20.375 13.555 1 96.69 246 THR A CA 1
ATOM 1956 C C . THR A 1 246 ? -0.848 21.516 13.789 1 96.69 246 THR A C 1
ATOM 1958 O O . THR A 1 246 ? -1.124 22.672 13.438 1 96.69 246 THR A O 1
ATOM 1961 N N . TRP A 1 247 ? 0.281 21.203 14.422 1 96.75 247 TRP A N 1
ATOM 1962 C CA . TRP A 1 247 ? 1.485 22.016 14.406 1 96.75 247 TRP A CA 1
ATOM 1963 C C . TRP A 1 247 ? 2.545 21.422 13.492 1 96.75 247 TRP A C 1
ATOM 1965 O O . TRP A 1 247 ? 2.988 20.281 13.703 1 96.75 247 TRP A O 1
ATOM 1975 N N . GLN A 1 248 ? 2.979 22.172 12.539 1 93.06 248 GLN A N 1
ATOM 1976 C CA . GLN A 1 248 ? 3.949 21.688 11.562 1 93.06 248 GLN A CA 1
ATOM 1977 C C . GLN A 1 248 ? 5.336 21.547 12.188 1 93.06 248 GLN A C 1
ATOM 1979 O O . GLN A 1 248 ? 6.133 20.719 11.758 1 93.06 248 GLN A O 1
ATOM 1984 N N . CYS A 1 249 ? 5.598 22.406 13.086 1 96.56 249 CYS A N 1
ATOM 1985 C CA . CYS A 1 249 ? 6.91 22.391 13.727 1 96.56 249 CYS A CA 1
ATOM 1986 C C . CYS A 1 249 ? 6.781 22.516 15.234 1 96.56 249 CYS A C 1
ATOM 1988 O O . CYS A 1 249 ? 6.266 23.516 15.742 1 96.56 249 CYS A O 1
ATOM 1990 N N . VAL A 1 250 ? 7.281 21.516 15.961 1 98.44 250 VAL A N 1
ATOM 1991 C CA . VAL A 1 250 ? 7.27 21.484 17.422 1 98.44 250 VAL A CA 1
ATOM 1992 C C . VAL A 1 250 ? 8.703 21.406 17.953 1 98.44 250 VAL A C 1
ATOM 1994 O O . VAL A 1 250 ? 9.492 20.594 17.484 1 98.44 250 VAL A O 1
ATOM 1997 N N . HIS A 1 251 ? 9 22.266 18.891 1 98.81 251 HIS A N 1
ATOM 1998 C CA . HIS A 1 251 ? 10.328 22.219 19.5 1 98.81 251 HIS A CA 1
ATOM 1999 C C . HIS A 1 251 ? 10.273 22.578 20.984 1 98.81 251 HIS A C 1
ATOM 2001 O O . HIS A 1 251 ? 9.82 23.672 21.344 1 98.81 251 HIS A O 1
ATOM 2007 N N . ILE A 1 252 ? 10.758 21.641 21.797 1 98.94 252 ILE A N 1
ATOM 2008 C CA . ILE A 1 252 ? 10.758 21.812 23.25 1 98.94 252 ILE A CA 1
ATOM 2009 C C . ILE A 1 252 ? 12.188 21.75 23.766 1 98.94 252 ILE A C 1
ATOM 2011 O O . ILE A 1 252 ? 12.977 20.891 23.359 1 98.94 252 ILE A O 1
ATOM 2015 N N . ALA A 1 253 ? 12.531 22.672 24.609 1 98.88 253 ALA A N 1
ATOM 2016 C CA . ALA A 1 253 ? 13.805 22.719 25.312 1 98.88 253 ALA A CA 1
ATOM 2017 C C . ALA A 1 253 ? 13.609 23.016 26.797 1 98.88 253 ALA A C 1
ATOM 2019 O O . ALA A 1 253 ? 12.508 23.391 27.219 1 98.88 253 ALA A O 1
ATOM 2020 N N . PRO A 1 254 ? 14.625 22.859 27.578 1 98.69 254 PRO A N 1
ATOM 2021 C CA . PRO A 1 254 ? 14.477 23.062 29.016 1 98.69 254 PRO A CA 1
ATOM 2022 C C . PRO A 1 254 ? 14.023 24.484 29.359 1 98.69 254 PRO A C 1
ATOM 2024 O O . PRO A 1 254 ? 13.32 24.672 30.359 1 98.69 254 PRO A O 1
ATOM 2027 N N . THR A 1 255 ? 14.422 25.469 28.531 1 98.75 255 THR A N 1
ATOM 2028 C CA . THR A 1 255 ? 14.008 26.844 28.781 1 98.75 255 THR A CA 1
ATOM 2029 C C . THR A 1 255 ? 13.406 27.469 27.516 1 98.75 255 THR A C 1
ATOM 2031 O O . THR A 1 255 ? 13.695 27.031 26.406 1 98.75 255 THR A O 1
ATOM 2034 N N . ASP A 1 256 ? 12.602 28.484 27.75 1 98.69 256 ASP A N 1
ATOM 2035 C CA . ASP A 1 256 ? 12 29.188 26.625 1 98.69 256 ASP A CA 1
ATOM 2036 C C . ASP A 1 256 ? 13.078 29.828 25.75 1 98.69 256 ASP A C 1
ATOM 2038 O O . ASP A 1 256 ? 12.953 29.859 24.531 1 98.69 256 ASP A O 1
ATOM 2042 N N . GLU A 1 257 ? 14.125 30.328 26.391 1 98.56 257 GLU A N 1
ATOM 2043 C CA . GLU A 1 257 ? 15.203 30.984 25.656 1 98.56 257 GLU A CA 1
ATOM 2044 C C . GLU A 1 257 ? 15.922 30.016 24.734 1 98.56 257 GLU A C 1
ATOM 2046 O O . GLU A 1 257 ? 16.141 30.312 23.562 1 98.56 257 GLU A O 1
ATOM 2051 N N . GLN A 1 258 ? 16.219 28.875 25.234 1 98.75 258 GLN A N 1
ATOM 2052 C CA . GLN A 1 258 ? 16.875 27.844 24.422 1 98.75 258 GLN A CA 1
ATOM 2053 C C . GLN A 1 258 ? 15.953 27.375 23.297 1 98.75 258 GLN A C 1
ATOM 2055 O O . GLN A 1 258 ? 16.406 27.188 22.172 1 98.75 258 GLN A O 1
ATOM 2060 N N . ALA A 1 259 ? 14.703 27.156 23.625 1 98.75 259 ALA A N 1
ATOM 2061 C CA . ALA A 1 259 ? 13.734 26.703 22.625 1 98.75 259 ALA A CA 1
ATOM 2062 C C . ALA A 1 259 ? 13.648 27.703 21.453 1 98.75 259 ALA A C 1
ATOM 2064 O O . ALA A 1 259 ? 13.594 27.297 20.297 1 98.75 259 ALA A O 1
ATOM 2065 N N . ARG A 1 260 ? 13.617 28.969 21.797 1 97.69 260 ARG A N 1
ATOM 2066 C CA . ARG A 1 260 ? 13.516 30 20.766 1 97.69 260 ARG A CA 1
ATOM 2067 C C . ARG A 1 260 ? 14.742 29.984 19.859 1 97.69 260 ARG A C 1
ATOM 2069 O O . ARG A 1 260 ? 14.617 30.047 18.641 1 97.69 260 ARG A O 1
ATOM 2076 N N . GLU A 1 261 ? 15.891 29.891 20.438 1 98.06 261 GLU A N 1
ATOM 2077 C CA . GLU A 1 261 ? 17.141 29.859 19.672 1 98.06 261 GLU A CA 1
ATOM 2078 C C . GLU A 1 261 ? 17.172 28.656 18.734 1 98.06 261 GLU A C 1
ATOM 2080 O O . GLU A 1 261 ? 17.484 28.812 17.547 1 98.06 261 GLU A O 1
ATOM 2085 N N . GLU A 1 262 ? 16.828 27.562 19.219 1 98.25 262 GLU A N 1
ATOM 2086 C CA . GLU A 1 262 ? 16.859 26.328 18.422 1 98.25 262 GLU A CA 1
ATOM 2087 C C . GLU A 1 262 ? 15.758 26.328 17.375 1 98.25 262 GLU A C 1
ATOM 2089 O O . GLU A 1 262 ? 15.938 25.812 16.266 1 98.25 262 GLU A O 1
ATOM 2094 N N . MET A 1 263 ? 14.648 26.891 17.734 1 97.06 263 MET A N 1
ATOM 2095 C CA . MET A 1 263 ? 13.555 26.984 16.781 1 97.06 263 MET A CA 1
ATOM 2096 C C . MET A 1 263 ? 13.961 27.828 15.562 1 97.06 263 MET A C 1
ATOM 2098 O O . MET A 1 263 ? 13.633 27.484 14.43 1 97.06 263 MET A O 1
ATOM 2102 N N . LEU A 1 264 ? 14.625 28.891 15.82 1 96.06 264 LEU A N 1
ATOM 2103 C CA . LEU A 1 264 ? 15.07 29.734 14.727 1 96.06 264 LEU A CA 1
ATOM 2104 C C . LEU A 1 264 ? 16.062 29 13.836 1 96.06 264 LEU A C 1
ATOM 2106 O O . LEU A 1 264 ? 16.078 29.188 12.617 1 96.06 264 LEU A O 1
ATOM 2110 N N . GLN A 1 265 ? 16.891 28.172 14.461 1 96.56 265 GLN A N 1
ATOM 2111 C CA . GLN A 1 265 ? 17.781 27.312 13.68 1 96.56 265 GLN A CA 1
ATOM 2112 C C . GLN A 1 265 ? 16.984 26.344 12.805 1 96.56 265 GLN A C 1
ATOM 2114 O O . GLN A 1 265 ? 17.297 26.188 11.625 1 96.56 265 GLN A O 1
ATOM 2119 N N . ILE A 1 266 ? 16.016 25.734 13.375 1 96.75 266 ILE A N 1
ATOM 2120 C CA . ILE A 1 266 ? 15.164 24.781 12.672 1 96.75 266 ILE A CA 1
ATOM 2121 C C . ILE A 1 266 ? 14.453 25.484 11.508 1 96.75 266 ILE A C 1
ATOM 2123 O O . ILE A 1 266 ? 14.391 24.953 10.398 1 96.75 266 ILE A O 1
ATOM 2127 N N . MET A 1 267 ? 13.992 26.703 11.742 1 95.38 267 MET A N 1
ATOM 2128 C CA . MET A 1 267 ? 13.305 27.453 10.703 1 95.38 267 MET A CA 1
ATOM 2129 C C . MET A 1 267 ? 14.258 27.797 9.555 1 95.38 267 MET A C 1
ATOM 2131 O O . MET A 1 267 ? 13.852 27.859 8.398 1 95.38 267 MET A O 1
ATOM 2135 N N . GLY A 1 268 ? 15.5 28.016 9.906 1 94.81 268 GLY A N 1
ATOM 2136 C CA . GLY A 1 268 ? 16.5 28.234 8.875 1 94.81 268 GLY A CA 1
ATOM 2137 C C . GLY A 1 268 ? 16.641 27.047 7.93 1 94.81 268 GLY A C 1
ATOM 2138 O O . GLY A 1 268 ? 16.688 27.219 6.711 1 94.81 268 GLY A O 1
ATOM 2139 N N . TRP A 1 269 ? 16.703 25.922 8.531 1 92.94 269 TRP A N 1
ATOM 2140 C CA . TRP A 1 269 ? 16.766 24.703 7.727 1 92.94 269 TRP A CA 1
ATOM 2141 C C . TRP A 1 269 ? 15.5 24.531 6.898 1 92.94 269 TRP A C 1
ATOM 2143 O O . TRP A 1 269 ? 15.562 24.188 5.719 1 92.94 269 TRP A O 1
ATOM 2153 N N . TYR A 1 270 ? 14.43 24.75 7.527 1 90.69 270 TYR A N 1
ATOM 2154 C CA . TYR A 1 270 ? 13.141 24.625 6.863 1 90.69 270 TYR A CA 1
ATOM 2155 C C . TYR A 1 270 ? 13.047 25.562 5.672 1 90.69 270 TYR A C 1
ATOM 2157 O O . TYR A 1 270 ? 12.547 25.188 4.609 1 90.69 270 TYR A O 1
ATOM 2165 N N . GLN A 1 271 ? 13.469 26.75 5.824 1 89.62 271 GLN A N 1
ATOM 2166 C CA . GLN A 1 271 ? 13.453 27.75 4.754 1 89.62 271 GLN A CA 1
ATOM 2167 C C . GLN A 1 271 ? 14.242 27.266 3.543 1 89.62 271 GLN A C 1
ATOM 2169 O O . GLN A 1 271 ? 13.82 27.469 2.4 1 89.62 271 GLN A O 1
ATOM 2174 N N . GLN A 1 272 ? 15.305 26.672 3.809 1 84.88 272 GLN A N 1
ATOM 2175 C CA . GLN A 1 272 ? 16.109 26.141 2.719 1 84.88 272 GLN A CA 1
ATOM 2176 C C . GLN A 1 272 ? 15.352 25.094 1.929 1 84.88 272 GLN A C 1
ATOM 2178 O O . GLN A 1 272 ? 15.422 25.047 0.699 1 84.88 272 GLN A O 1
ATOM 2183 N N . ALA A 1 273 ? 14.68 24.266 2.668 1 83.31 273 ALA A N 1
ATOM 2184 C CA . ALA A 1 273 ? 13.914 23.203 2.029 1 83.31 273 ALA A CA 1
ATOM 2185 C C . ALA A 1 273 ? 12.781 23.781 1.179 1 83.31 273 ALA A C 1
ATOM 2187 O O . ALA A 1 273 ? 12.562 23.328 0.049 1 83.31 273 ALA A O 1
ATOM 2188 N N . ILE A 1 274 ? 12.102 24.734 1.651 1 83.81 274 ILE A N 1
ATOM 2189 C CA . ILE A 1 274 ? 10.961 25.312 0.956 1 83.81 274 ILE A CA 1
ATOM 2190 C C . ILE A 1 274 ? 11.438 26.094 -0.267 1 83.81 274 ILE A C 1
ATOM 2192 O O . ILE A 1 274 ? 10.766 26.109 -1.3 1 83.81 274 ILE A O 1
ATOM 2196 N N . ASP A 1 275 ? 12.555 26.734 -0.118 1 84.75 275 ASP A N 1
ATOM 2197 C CA . ASP A 1 275 ? 13.125 27.453 -1.253 1 84.75 275 ASP A CA 1
ATOM 2198 C C . ASP A 1 275 ? 13.492 26.5 -2.383 1 84.75 275 ASP A C 1
ATOM 2200 O O . ASP A 1 275 ? 13.227 26.781 -3.555 1 84.75 275 ASP A O 1
ATOM 2204 N N . ARG A 1 276 ? 14.023 25.469 -1.977 1 80.06 276 ARG A N 1
ATOM 2205 C CA . ARG A 1 276 ? 14.367 24.438 -2.961 1 80.06 276 ARG A CA 1
ATOM 2206 C C . ARG A 1 276 ? 13.117 23.906 -3.65 1 80.06 276 ARG A C 1
ATOM 2208 O O . ARG A 1 276 ? 13.094 23.734 -4.871 1 80.06 276 ARG A O 1
ATOM 2215 N N . GLU A 1 277 ? 12.164 23.609 -2.887 1 79.19 277 GLU A N 1
ATOM 2216 C CA . GLU A 1 277 ? 10.906 23.109 -3.42 1 79.19 277 GLU A CA 1
ATOM 2217 C C . GLU A 1 277 ? 10.281 24.109 -4.398 1 79.19 277 GLU A C 1
ATOM 2219 O O . GLU A 1 277 ? 9.75 23.719 -5.438 1 79.19 277 GLU A O 1
ATOM 2224 N N . TYR A 1 278 ? 10.344 25.312 -4.008 1 81.56 278 TYR A N 1
ATOM 2225 C CA . TYR A 1 278 ? 9.773 26.359 -4.855 1 81.56 278 TYR A CA 1
ATOM 2226 C C . TYR A 1 278 ? 10.477 26.406 -6.207 1 81.56 278 TYR A C 1
ATOM 2228 O O . TYR A 1 278 ? 9.828 26.531 -7.246 1 81.56 278 TYR A O 1
ATOM 2236 N N . GLU A 1 279 ? 11.695 26.312 -6.148 1 78.81 279 GLU A N 1
ATOM 2237 C CA . GLU A 1 279 ? 12.477 26.375 -7.379 1 78.81 279 GLU A CA 1
ATOM 2238 C C . GLU A 1 279 ? 12.117 25.219 -8.312 1 78.81 279 GLU A C 1
ATOM 2240 O O . GLU A 1 279 ? 11.969 25.422 -9.523 1 78.81 279 GLU A O 1
ATOM 2245 N N . TYR A 1 280 ? 11.945 24.141 -7.754 1 75.69 280 TYR A N 1
ATOM 2246 C CA . TYR A 1 280 ? 11.656 22.969 -8.578 1 75.69 280 TYR A CA 1
ATOM 2247 C C . TYR A 1 280 ? 10.211 22.984 -9.062 1 75.69 280 TYR A C 1
ATOM 2249 O O . TYR A 1 280 ? 9.93 22.656 -10.219 1 75.69 280 TYR A O 1
ATOM 2257 N N . ASN A 1 281 ? 9.336 23.391 -8.156 1 77.31 281 ASN A N 1
ATOM 2258 C CA . ASN A 1 281 ? 7.93 23.469 -8.531 1 77.31 281 ASN A CA 1
ATOM 2259 C C . ASN A 1 281 ? 7.695 24.484 -9.641 1 77.31 281 ASN A C 1
ATOM 2261 O O . ASN A 1 281 ? 6.785 24.328 -10.453 1 77.31 281 ASN A O 1
ATOM 2265 N N . LYS A 1 282 ? 8.469 25.453 -9.602 1 81.81 282 LYS A N 1
ATOM 2266 C CA . LYS A 1 282 ? 8.359 26.5 -10.617 1 81.81 282 LYS A CA 1
ATOM 2267 C C . LYS A 1 282 ? 8.57 25.922 -12.016 1 81.81 282 LYS A C 1
ATOM 2269 O O . LYS A 1 282 ? 7.957 26.375 -12.984 1 81.81 282 LYS A O 1
ATOM 2274 N N . ARG A 1 283 ? 9.32 24.906 -12.086 1 82.56 283 ARG A N 1
ATOM 2275 C CA . ARG A 1 283 ? 9.562 24.234 -13.367 1 82.56 283 ARG A CA 1
ATOM 2276 C C . ARG A 1 283 ? 8.289 23.609 -13.906 1 82.56 283 ARG A C 1
ATOM 2278 O O . ARG A 1 283 ? 8.172 23.359 -15.109 1 82.56 283 ARG A O 1
ATOM 2285 N N . ALA A 1 284 ? 7.379 23.344 -13.008 1 81.44 284 ALA A N 1
ATOM 2286 C CA . ALA A 1 284 ? 6.148 22.656 -13.391 1 81.44 284 ALA A CA 1
ATOM 2287 C C . ALA A 1 284 ? 5.105 23.641 -13.906 1 81.44 284 ALA A C 1
ATOM 2289 O O . ALA A 1 284 ? 4.09 23.234 -14.477 1 81.44 284 ALA A O 1
ATOM 2290 N N . GLU A 1 285 ? 5.34 24.938 -13.68 1 81.06 285 GLU A N 1
ATOM 2291 C CA . GLU A 1 285 ? 4.383 25.953 -14.109 1 81.06 285 GLU A CA 1
ATOM 2292 C C . GLU A 1 285 ? 4.082 25.828 -15.602 1 81.06 285 GLU A C 1
ATOM 2294 O O . GLU A 1 285 ? 2.939 26 -16.031 1 81.06 285 GLU A O 1
ATOM 2299 N N . GLU A 1 286 ? 5.133 25.562 -16.312 1 79.69 286 GLU A N 1
ATOM 2300 C CA . GLU A 1 286 ? 4.98 25.453 -17.766 1 79.69 286 GLU A CA 1
ATOM 2301 C C . GLU A 1 286 ? 4.004 24.359 -18.141 1 79.69 286 GLU A C 1
ATOM 2303 O O . GLU A 1 286 ? 3.268 24.469 -19.125 1 79.69 286 GLU A O 1
ATOM 2308 N N . PHE A 1 287 ? 3.932 23.391 -17.312 1 82 287 PHE A N 1
ATOM 2309 C CA . PHE A 1 287 ? 3.135 22.219 -17.641 1 82 287 PHE A CA 1
ATOM 2310 C C . PHE A 1 287 ? 1.767 22.281 -16.969 1 82 287 PHE A C 1
ATOM 2312 O O . PHE A 1 287 ? 0.786 21.75 -17.5 1 82 287 PHE A O 1
ATOM 2319 N N . SER A 1 288 ? 1.716 22.891 -15.867 1 80.19 288 SER A N 1
ATOM 2320 C CA . SER A 1 288 ? 0.489 22.891 -15.078 1 80.19 288 SER A CA 1
ATOM 2321 C C . SER A 1 288 ? -0.391 24.094 -15.43 1 80.19 288 SER A C 1
ATOM 2323 O O . SER A 1 288 ? -1.595 24.078 -15.172 1 80.19 288 SER A O 1
ATOM 2325 N N . GLY A 1 289 ? 0.21 25.062 -15.93 1 79.12 289 GLY A N 1
ATOM 2326 C CA . GLY A 1 289 ? -0.51 26.297 -16.203 1 79.12 289 GLY A CA 1
ATOM 2327 C C . GLY A 1 289 ? -0.876 27.062 -14.953 1 79.12 289 GLY A C 1
ATOM 2328 O O . GLY A 1 289 ? -1.725 27.953 -14.992 1 79.12 289 GLY A O 1
ATOM 2329 N N . VAL A 1 290 ? -0.336 26.656 -13.836 1 81.38 290 VAL A N 1
ATOM 2330 C CA . VAL A 1 290 ? -0.624 27.312 -12.562 1 81.38 290 VAL A CA 1
ATOM 2331 C C . VAL A 1 290 ? 0.572 28.156 -12.133 1 81.38 290 VAL A C 1
ATOM 2333 O O . VAL A 1 290 ? 1.714 27.688 -12.164 1 81.38 290 VAL A O 1
ATOM 2336 N N . THR A 1 291 ? 0.288 29.328 -11.766 1 80.12 291 THR A N 1
ATOM 2337 C CA . THR A 1 291 ? 1.341 30.203 -11.258 1 80.12 291 THR A CA 1
ATOM 2338 C C . THR A 1 291 ? 1.554 29.984 -9.766 1 80.12 291 THR A C 1
ATOM 2340 O O . THR A 1 291 ? 0.602 30.047 -8.977 1 80.12 291 THR A O 1
ATOM 2343 N N . LEU A 1 292 ? 2.738 29.688 -9.453 1 77.5 292 LEU A N 1
ATOM 2344 C CA . LEU A 1 292 ? 3.066 29.422 -8.055 1 77.5 292 LEU A CA 1
ATOM 2345 C C . LEU A 1 292 ? 3.389 30.719 -7.309 1 77.5 292 LEU A C 1
ATOM 2347 O O . LEU A 1 292 ? 4.031 31.609 -7.863 1 77.5 292 LEU A O 1
ATOM 2351 N N . HIS A 1 293 ? 2.84 30.734 -6.133 1 77.12 293 HIS A N 1
ATOM 2352 C CA . HIS A 1 293 ? 3.221 31.828 -5.242 1 77.12 293 HIS A CA 1
ATOM 2353 C C . HIS A 1 293 ? 4.305 31.375 -4.262 1 77.12 293 HIS A C 1
ATOM 2355 O O . HIS A 1 293 ? 4.379 30.203 -3.9 1 77.12 293 HIS A O 1
ATOM 2361 N N . ARG A 1 294 ? 5.113 32.375 -3.943 1 78.38 294 ARG A N 1
ATOM 2362 C CA . ARG A 1 294 ? 6.164 32.031 -2.982 1 78.38 294 ARG A CA 1
ATOM 2363 C C . ARG A 1 294 ? 5.57 31.656 -1.63 1 78.38 294 ARG A C 1
ATOM 2365 O O . ARG A 1 294 ? 4.543 32.219 -1.221 1 78.38 294 ARG A O 1
ATOM 2372 N N . HIS A 1 295 ? 6.238 30.781 -1.008 1 78.88 295 HIS A N 1
ATOM 2373 C CA . HIS A 1 295 ? 5.867 30.406 0.352 1 78.88 295 HIS A CA 1
ATOM 2374 C C . HIS A 1 295 ? 5.988 31.578 1.305 1 78.88 295 HIS A C 1
ATOM 2376 O O . HIS A 1 295 ? 6.898 32.406 1.167 1 78.88 295 HIS A O 1
ATOM 2382 N N . PRO A 1 296 ? 5.129 31.625 2.25 1 80.31 296 PRO A N 1
ATOM 2383 C CA . PRO A 1 296 ? 5.262 32.719 3.23 1 80.31 296 PRO A CA 1
ATOM 2384 C C . PRO A 1 296 ? 6.59 32.656 3.98 1 80.31 296 PRO A C 1
ATOM 2386 O O . PRO A 1 296 ? 7.234 31.609 4.043 1 80.31 296 PRO A O 1
ATOM 2389 N N . ASP A 1 297 ? 6.918 33.812 4.473 1 88 297 ASP A N 1
ATOM 2390 C CA . ASP A 1 297 ? 8.109 33.906 5.305 1 88 297 ASP A CA 1
ATOM 2391 C C . ASP A 1 297 ? 7.957 33.094 6.582 1 88 297 ASP A C 1
ATOM 2393 O O . ASP A 1 297 ? 7.191 33.469 7.477 1 88 297 ASP A O 1
ATOM 2397 N N . CYS A 1 298 ? 8.703 32.094 6.699 1 91 298 CYS A N 1
ATOM 2398 C CA . CYS A 1 298 ? 8.555 31.172 7.824 1 91 298 CYS A CA 1
ATOM 2399 C C . CYS A 1 298 ? 9.117 31.781 9.102 1 91 298 CYS A C 1
ATOM 2401 O O . CYS A 1 298 ? 8.93 31.219 10.188 1 91 298 CYS A O 1
ATOM 2403 N N . PHE A 1 299 ? 9.773 32.969 8.953 1 93 299 PHE A N 1
ATOM 2404 C CA . PHE A 1 299 ? 10.305 33.656 10.117 1 93 299 PHE A CA 1
ATOM 2405 C C . PHE A 1 299 ? 9.312 34.688 10.641 1 93 299 PHE A C 1
ATOM 2407 O O . PHE A 1 299 ? 9.508 35.281 11.719 1 93 299 PHE A O 1
ATOM 2414 N N . SER A 1 300 ? 8.281 34.875 9.883 1 93.12 300 SER A N 1
ATOM 2415 C CA . SER A 1 300 ? 7.316 35.875 10.336 1 93.12 300 SER A CA 1
ATOM 2416 C C . SER A 1 300 ? 6.641 35.438 11.625 1 93.12 300 SER A C 1
ATOM 2418 O O . SER A 1 300 ? 6.457 34.25 11.867 1 93.12 300 SER A O 1
ATOM 2420 N N . GLU A 1 301 ? 6.285 36.406 12.383 1 93.31 301 GLU A N 1
ATOM 2421 C CA . GLU A 1 301 ? 5.598 36.125 13.633 1 93.31 301 GLU A CA 1
ATOM 2422 C C . GLU A 1 301 ? 4.281 35.406 13.391 1 93.31 301 GLU A C 1
ATOM 2424 O O . GLU A 1 301 ? 3.908 34.5 14.164 1 93.31 301 GLU A O 1
ATOM 2429 N N . GLU A 1 302 ? 3.592 35.781 12.367 1 94.12 302 GLU A N 1
ATOM 2430 C CA . GLU A 1 302 ? 2.309 35.156 12.031 1 94.12 302 GLU A CA 1
ATOM 2431 C C . GLU A 1 302 ? 2.473 33.688 11.695 1 94.12 302 GLU A C 1
ATOM 2433 O O . GLU A 1 302 ? 1.678 32.844 12.141 1 94.12 302 GLU A O 1
ATOM 2438 N N . TRP A 1 303 ? 3.523 33.406 10.953 1 94.19 303 TRP A N 1
ATOM 2439 C CA . TRP A 1 303 ? 3.752 32 10.57 1 94.19 303 TRP A CA 1
ATOM 2440 C C . TRP A 1 303 ? 4.125 31.172 11.781 1 94.19 303 TRP A C 1
ATOM 2442 O O . TRP A 1 303 ? 3.566 30.094 11.984 1 94.19 303 TRP A O 1
ATOM 2452 N N . ILE A 1 304 ? 5.004 31.656 12.562 1 95.25 304 ILE A N 1
ATOM 2453 C CA . ILE A 1 304 ? 5.473 30.938 13.742 1 95.25 304 ILE A CA 1
ATOM 2454 C C . ILE A 1 304 ? 4.312 30.703 14.703 1 95.25 304 ILE A C 1
ATOM 2456 O O . ILE A 1 304 ? 4.133 29.594 15.219 1 95.25 304 ILE A O 1
ATOM 2460 N N . LYS A 1 305 ? 3.471 31.719 14.883 1 95 305 LYS A N 1
ATOM 2461 C CA . LYS A 1 305 ? 2.326 31.609 15.781 1 95 305 LYS A CA 1
ATOM 2462 C C . LYS A 1 305 ? 1.321 30.578 15.273 1 95 305 LYS A C 1
ATOM 2464 O O . LYS A 1 305 ? 0.696 29.875 16.078 1 95 305 LYS A O 1
ATOM 2469 N N . THR A 1 306 ? 1.206 30.484 14.016 1 96.69 306 THR A N 1
ATOM 2470 C CA . THR A 1 306 ? 0.184 29.641 13.406 1 96.69 306 THR A CA 1
ATOM 2471 C C . THR A 1 306 ? 0.652 28.188 13.328 1 96.69 306 THR A C 1
ATOM 2473 O O . THR A 1 306 ? -0.125 27.266 13.586 1 96.69 306 THR A O 1
ATOM 2476 N N . TRP A 1 307 ? 1.978 28 13.039 1 96.19 307 TRP A N 1
ATOM 2477 C CA . TRP A 1 307 ? 2.393 26.672 12.578 1 96.19 307 TRP A CA 1
ATOM 2478 C C . TRP A 1 307 ? 3.391 26.047 13.547 1 96.19 307 TRP A C 1
ATOM 2480 O O . TRP A 1 307 ? 3.742 24.875 13.406 1 96.19 307 TRP A O 1
ATOM 2490 N N . CYS A 1 308 ? 3.855 26.781 14.531 1 97.25 308 CYS A N 1
ATOM 2491 C CA . CYS A 1 308 ? 4.875 26.25 15.438 1 97.25 308 CYS A CA 1
ATOM 2492 C C . CYS A 1 308 ? 4.363 26.219 16.875 1 97.25 308 CYS A C 1
ATOM 2494 O O . CYS A 1 308 ? 3.57 27.062 17.281 1 97.25 308 CYS A O 1
ATOM 2496 N N . LEU A 1 309 ? 4.707 25.234 17.578 1 98.5 309 LEU A N 1
ATOM 2497 C CA . LEU A 1 309 ? 4.566 25.094 19.031 1 98.5 309 LEU A CA 1
ATOM 2498 C C . LEU A 1 309 ? 5.926 24.875 19.688 1 98.5 309 LEU A C 1
ATOM 2500 O O . LEU A 1 309 ? 6.543 23.828 19.516 1 98.5 309 LEU A O 1
ATOM 2504 N N . TYR A 1 310 ? 6.402 25.891 20.422 1 98.62 310 TYR A N 1
ATOM 2505 C CA . TYR A 1 310 ? 7.746 25.75 20.969 1 98.62 310 TYR A CA 1
ATOM 2506 C C . TYR A 1 310 ? 7.84 26.422 22.344 1 98.62 310 TYR A C 1
ATOM 2508 O O . TYR A 1 310 ? 7.031 27.297 22.672 1 98.62 310 TYR A O 1
ATOM 2516 N N . GLY A 1 311 ? 8.797 26.047 23.188 1 98.88 311 GLY A N 1
ATOM 2517 C CA . GLY A 1 311 ? 9.039 26.578 24.516 1 98.88 311 GLY A CA 1
ATOM 2518 C C . GLY A 1 311 ? 9.516 25.547 25.516 1 98.88 311 GLY A C 1
ATOM 2519 O O . GLY A 1 311 ? 9.867 24.422 25.125 1 98.88 311 GLY A O 1
ATOM 2520 N N . SER A 1 312 ? 9.562 25.984 26.766 1 98.88 312 SER A N 1
ATOM 2521 C CA . SER A 1 312 ? 9.766 25.031 27.859 1 98.88 312 SER A CA 1
ATOM 2522 C C . SER A 1 312 ? 8.57 24.109 28 1 98.88 312 SER A C 1
ATOM 2524 O O . SER A 1 312 ? 7.496 24.375 27.469 1 98.88 312 SER A O 1
ATOM 2526 N N . PRO A 1 313 ? 8.758 22.984 28.703 1 98.81 313 PRO A N 1
ATOM 2527 C CA . PRO A 1 313 ? 7.621 22.094 28.938 1 98.81 313 PRO A CA 1
ATOM 2528 C C . PRO A 1 313 ? 6.426 22.812 29.547 1 98.81 313 PRO A C 1
ATOM 2530 O O . PRO A 1 313 ? 5.277 22.547 29.172 1 98.81 313 PRO A O 1
ATOM 2533 N N . GLU A 1 314 ? 6.719 23.75 30.422 1 98.69 314 GLU A N 1
ATOM 2534 C CA . GLU A 1 314 ? 5.637 24.5 31.078 1 98.69 314 GLU A CA 1
ATOM 2535 C C . GLU A 1 314 ? 4.895 25.375 30.078 1 98.69 314 GLU A C 1
ATOM 2537 O O . GLU A 1 314 ? 3.662 25.391 30.047 1 98.69 314 GLU A O 1
ATOM 2542 N N . THR A 1 315 ? 5.637 26.062 29.281 1 98.75 315 THR A N 1
ATOM 2543 C CA . THR A 1 315 ? 5.055 26.953 28.281 1 98.75 315 THR A CA 1
ATOM 2544 C C . THR A 1 315 ? 4.199 26.172 27.281 1 98.75 315 THR A C 1
ATOM 2546 O O . THR A 1 315 ? 3.072 26.562 26.984 1 98.75 315 THR A O 1
ATOM 2549 N N . VAL A 1 316 ? 4.676 25.109 26.797 1 98.88 316 VAL A N 1
ATOM 2550 C CA . VAL A 1 316 ? 3.982 24.281 25.812 1 98.88 316 VAL A CA 1
ATOM 2551 C C . VAL A 1 316 ? 2.75 23.641 26.438 1 98.88 316 VAL A C 1
ATOM 2553 O O . VAL A 1 316 ? 1.679 23.609 25.828 1 98.88 316 VAL A O 1
ATOM 2556 N N . ALA A 1 317 ? 2.859 23.156 27.656 1 98.81 317 ALA A N 1
ATOM 2557 C CA . ALA A 1 317 ? 1.727 22.547 28.344 1 98.81 317 ALA A CA 1
ATOM 2558 C C . ALA A 1 317 ? 0.587 23.547 28.516 1 98.81 317 ALA A C 1
ATOM 2560 O O . ALA A 1 317 ? -0.583 23.188 28.344 1 98.81 317 ALA A O 1
ATOM 2561 N N . GLU A 1 318 ? 0.973 24.719 28.875 1 98.5 318 GLU A N 1
ATOM 2562 C CA . GLU A 1 318 ? -0.04 25.766 29.062 1 98.5 318 GLU A CA 1
ATOM 2563 C C . GLU A 1 318 ? -0.8 26.016 27.766 1 98.5 318 GLU A C 1
ATOM 2565 O O . GLU A 1 318 ? -2.023 26.172 27.766 1 98.5 318 GLU A O 1
ATOM 2570 N N . GLU A 1 319 ? -0.076 26.125 26.688 1 98.31 319 GLU A N 1
ATOM 2571 C CA . GLU A 1 319 ? -0.714 26.328 25.375 1 98.31 319 GLU A CA 1
ATOM 2572 C C . GLU A 1 319 ? -1.64 25.156 25.047 1 98.31 319 GLU A C 1
ATOM 2574 O O . GLU A 1 319 ? -2.75 25.359 24.547 1 98.31 319 GLU A O 1
ATOM 2579 N N . LEU A 1 320 ? -1.251 23.953 25.297 1 98.75 320 LEU A N 1
ATOM 2580 C CA . LEU A 1 320 ? -2.037 22.75 25 1 98.75 320 LEU A CA 1
ATOM 2581 C C . LEU A 1 320 ? -3.277 22.688 25.875 1 98.75 320 LEU A C 1
ATOM 2583 O O . LEU A 1 320 ? -4.328 22.203 25.453 1 98.75 320 LEU A O 1
ATOM 2587 N N . GLU A 1 321 ? -3.158 23.172 27.109 1 98.5 321 GLU A N 1
ATOM 2588 C CA . GLU A 1 321 ? -4.316 23.219 27.984 1 98.5 321 GLU A CA 1
ATOM 2589 C C . GLU A 1 321 ? -5.402 24.125 27.422 1 98.5 321 GLU A C 1
ATOM 2591 O O . GLU A 1 321 ? -6.594 23.844 27.547 1 98.5 321 GLU A O 1
ATOM 2596 N N . ARG A 1 322 ? -4.992 25.234 26.828 1 98 322 ARG A N 1
ATOM 2597 C CA . ARG A 1 322 ? -5.945 26.125 26.172 1 98 322 ARG A CA 1
ATOM 2598 C C . ARG A 1 322 ? -6.699 25.375 25.062 1 98 322 ARG A C 1
ATOM 2600 O O . ARG A 1 322 ? -7.918 25.531 24.938 1 98 322 ARG A O 1
ATOM 2607 N N . HIS A 1 323 ? -5.988 24.562 24.312 1 98.38 323 HIS A N 1
ATOM 2608 C CA . HIS A 1 323 ? -6.598 23.797 23.234 1 98.38 323 HIS A CA 1
ATOM 2609 C C . HIS A 1 323 ? -7.516 22.703 23.781 1 98.38 323 HIS A C 1
ATOM 2611 O O . HIS A 1 323 ? -8.578 22.453 23.219 1 98.38 323 HIS A O 1
ATOM 2617 N N . GLN A 1 324 ? -7.094 22.109 24.844 1 98.38 324 GLN A N 1
ATOM 2618 C CA . GLN A 1 324 ? -7.938 21.109 25.5 1 98.38 324 GLN A CA 1
ATOM 2619 C C . GLN A 1 324 ? -9.242 21.734 25.984 1 98.38 324 GLN A C 1
ATOM 2621 O O . GLN A 1 324 ? -10.312 21.141 25.844 1 98.38 324 GLN A O 1
ATOM 2626 N N . GLN A 1 325 ? -9.141 22.891 26.594 1 98.12 325 GLN A N 1
ATOM 2627 C CA . GLN A 1 325 ? -10.312 23.578 27.109 1 98.12 325 GLN A CA 1
ATOM 2628 C C . GLN A 1 325 ? -11.281 23.938 26 1 98.12 325 GLN A C 1
ATOM 2630 O O . GLN A 1 325 ? -12.5 23.922 26.188 1 98.12 325 GLN A O 1
ATOM 2635 N N . LEU A 1 326 ? -10.703 24.281 24.844 1 98.12 326 LEU A N 1
ATOM 2636 C CA . LEU A 1 326 ? -11.531 24.562 23.688 1 98.12 326 LEU A CA 1
ATOM 2637 C C . LEU A 1 326 ? -12.305 23.328 23.266 1 98.12 326 LEU A C 1
ATOM 2639 O O . LEU A 1 326 ? -13.414 23.422 22.734 1 98.12 326 LEU A O 1
ATOM 2643 N N . GLY A 1 327 ? -11.664 22.141 23.406 1 98 327 GLY A N 1
ATOM 2644 C CA . GLY A 1 327 ? -12.328 20.891 23.062 1 98 327 GLY A CA 1
ATOM 2645 C C . GLY A 1 327 ? -11.625 20.125 21.953 1 98 327 GLY A C 1
ATOM 2646 O O . GLY A 1 327 ? -12.141 19.125 21.469 1 98 327 GLY A O 1
ATOM 2647 N N . ILE A 1 328 ? -10.453 20.578 21.609 1 98.12 328 ILE A N 1
ATOM 2648 C CA . ILE A 1 328 ? -9.672 19.859 20.609 1 98.12 328 ILE A CA 1
ATOM 2649 C C . ILE A 1 328 ? -9.32 18.453 21.125 1 98.12 328 ILE A C 1
ATOM 2651 O O . ILE A 1 328 ? -8.766 18.312 22.219 1 98.12 328 ILE A O 1
ATOM 2655 N N . GLY A 1 329 ? -9.641 17.469 20.328 1 98.19 329 GLY A N 1
ATOM 2656 C CA . GLY A 1 329 ? -9.484 16.094 20.781 1 98.19 329 GLY A CA 1
ATOM 2657 C C . GLY A 1 329 ? -8.094 15.539 20.531 1 98.19 329 GLY A C 1
ATOM 2658 O O . GLY A 1 329 ? -7.629 14.664 21.266 1 98.19 329 GLY A O 1
ATOM 2659 N N . ASN A 1 330 ? -7.492 16 19.453 1 98.56 330 ASN A N 1
ATOM 2660 C CA . ASN A 1 330 ? -6.184 15.5 19.031 1 98.56 330 ASN A CA 1
ATOM 2661 C C . ASN A 1 330 ? -5.297 16.625 18.5 1 98.56 330 ASN A C 1
ATOM 2663 O O . ASN A 1 330 ? -5.77 17.5 17.781 1 98.56 330 ASN A O 1
ATOM 2667 N N . VAL A 1 331 ? -4.047 16.625 18.906 1 98.75 331 VAL A N 1
ATOM 2668 C CA . VAL A 1 331 ? -3.066 17.547 18.359 1 98.75 331 VAL A CA 1
ATOM 2669 C C . VAL A 1 331 ? -1.998 16.766 17.594 1 98.75 331 VAL A C 1
ATOM 2671 O O . VAL A 1 331 ? -1.415 15.82 18.125 1 98.75 331 VAL A O 1
ATOM 2674 N N . LEU A 1 332 ? -1.834 17.125 16.359 1 98.62 332 LEU A N 1
ATOM 2675 C CA . LEU A 1 332 ? -0.806 16.562 15.5 1 98.62 332 LEU A CA 1
ATOM 2676 C C . LEU A 1 332 ? 0.492 17.344 15.602 1 98.62 332 LEU A C 1
ATOM 2678 O O . LEU A 1 332 ? 0.521 18.547 15.289 1 98.62 332 LEU A O 1
ATOM 2682 N N . LEU A 1 333 ? 1.564 16.656 16.031 1 98.81 333 LEU A N 1
ATOM 2683 C CA . LEU A 1 333 ? 2.811 17.312 16.406 1 98.81 333 LEU A CA 1
ATOM 2684 C C . LEU A 1 333 ? 3.932 16.938 15.438 1 98.81 333 LEU A C 1
ATOM 2686 O O . LEU A 1 333 ? 4.363 15.789 15.391 1 98.81 333 LEU A O 1
ATOM 2690 N N . GLY A 1 334 ? 4.422 17.891 14.727 1 97.75 334 GLY A N 1
ATOM 2691 C CA . GLY A 1 334 ? 5.551 17.688 13.836 1 97.75 334 GLY A CA 1
ATOM 2692 C C . GLY A 1 334 ? 6.895 17.938 14.5 1 97.75 334 GLY A C 1
ATOM 2693 O O . GLY A 1 334 ? 7.328 19.078 14.625 1 97.75 334 GLY A O 1
ATOM 2694 N N . PHE A 1 335 ? 7.625 16.844 14.82 1 98.06 335 PHE A N 1
ATOM 2695 C CA . PHE A 1 335 ? 8.914 16.953 15.484 1 98.06 335 PHE A CA 1
ATOM 2696 C C . PHE A 1 335 ? 10.055 16.891 14.469 1 98.06 335 PHE A C 1
ATOM 2698 O O . PHE A 1 335 ? 11.195 17.219 14.789 1 98.06 335 PHE A O 1
ATOM 2705 N N . THR A 1 336 ? 9.734 16.484 13.188 1 95.75 336 THR A N 1
ATOM 2706 C CA . THR A 1 336 ? 10.812 16.125 12.273 1 95.75 336 THR A CA 1
ATOM 2707 C C . THR A 1 336 ? 10.719 16.938 10.984 1 95.75 336 THR A C 1
ATOM 2709 O O . THR A 1 336 ? 11.195 16.5 9.938 1 95.75 336 THR A O 1
ATOM 2712 N N . ASN A 1 337 ? 10.055 18.031 11.062 1 89.75 337 ASN A N 1
ATOM 2713 C CA . ASN A 1 337 ? 9.992 18.875 9.875 1 89.75 337 ASN A CA 1
ATOM 2714 C C . ASN A 1 337 ? 11.383 19.156 9.305 1 89.75 337 ASN A C 1
ATOM 2716 O O . ASN A 1 337 ? 12.328 19.391 10.055 1 89.75 337 ASN A O 1
ATOM 2720 N N . GLY A 1 338 ? 11.492 18.984 8.023 1 79 338 GLY A N 1
ATOM 2721 C CA . GLY A 1 338 ? 12.80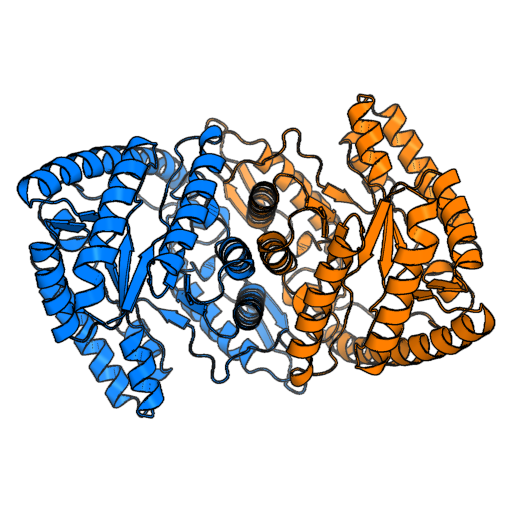5 18.891 7.391 1 79 338 GLY A CA 1
ATOM 2722 C C . GLY A 1 338 ? 13.297 20.219 6.852 1 79 338 GLY A C 1
ATOM 2723 O O . GLY A 1 338 ? 12.594 21.234 6.918 1 79 338 GLY A O 1
ATOM 2724 N N . PRO A 1 339 ? 14.453 19.844 6.301 1 90.75 339 PRO A N 1
ATOM 2725 C CA . PRO A 1 339 ? 15.242 18.656 5.98 1 90.75 339 PRO A CA 1
ATOM 2726 C C . PRO A 1 339 ? 15.695 17.891 7.227 1 90.75 339 PRO A C 1
ATOM 2728 O O . PRO A 1 339 ? 16.094 18.516 8.219 1 90.75 339 PRO A O 1
ATOM 2731 N N . LEU A 1 340 ? 15.633 16.562 7.105 1 93.5 340 LEU A N 1
ATOM 2732 C CA . LEU A 1 340 ? 16.016 15.742 8.25 1 93.5 340 LEU A CA 1
ATOM 2733 C C . LEU A 1 340 ? 17.516 15.43 8.203 1 93.5 340 LEU A C 1
ATOM 2735 O O . LEU A 1 340 ? 17.984 14.789 7.27 1 93.5 340 LEU A O 1
ATOM 2739 N N . THR A 1 341 ? 18.266 16 9.055 1 94.31 341 THR A N 1
ATOM 2740 C CA . THR A 1 341 ? 19.703 15.773 9.258 1 94.31 341 THR A CA 1
ATOM 2741 C C . THR A 1 341 ? 19.969 15.164 10.625 1 94.31 341 THR A C 1
ATOM 2743 O O . THR A 1 341 ? 19.047 15.031 11.445 1 94.31 341 THR A O 1
ATOM 2746 N N . GLU A 1 342 ? 21.234 14.789 10.852 1 96.31 342 GLU A N 1
ATOM 2747 C CA . GLU A 1 342 ? 21.594 14.258 12.156 1 96.31 342 GLU A CA 1
ATOM 2748 C C . GLU A 1 342 ? 21.312 15.281 13.266 1 96.31 342 GLU A C 1
ATOM 2750 O O . GLU A 1 342 ? 20.812 14.922 14.328 1 96.31 342 GLU A O 1
ATOM 2755 N N . GLU A 1 343 ? 21.578 16.484 13.008 1 96.94 343 GLU A N 1
ATOM 2756 C CA . GLU A 1 343 ? 21.359 17.531 14 1 96.94 343 GLU A CA 1
ATOM 2757 C C . GLU A 1 343 ? 19.875 17.781 14.227 1 96.94 343 GLU A C 1
ATOM 2759 O O . GLU A 1 343 ? 19.438 17.969 15.359 1 96.94 343 GLU A O 1
ATOM 2764 N N . ARG A 1 344 ? 19.109 17.812 13.18 1 96.56 344 ARG A N 1
ATOM 2765 C CA . ARG A 1 344 ? 17.656 17.969 13.32 1 96.56 344 ARG A CA 1
ATOM 2766 C C . ARG A 1 344 ? 17.062 16.812 14.125 1 96.56 344 ARG A C 1
ATOM 2768 O O . ARG A 1 344 ? 16.156 17.016 14.922 1 96.56 344 ARG A O 1
ATOM 2775 N N . LEU A 1 345 ? 17.578 15.648 13.875 1 97.19 345 LEU A N 1
ATOM 2776 C CA . LEU A 1 345 ? 17.109 14.469 14.602 1 97.19 345 LEU A CA 1
ATOM 2777 C C . LEU A 1 345 ? 17.438 14.586 16.094 1 97.19 345 LEU A C 1
ATOM 2779 O O . LEU A 1 345 ? 16.641 14.188 16.938 1 97.19 345 LEU A O 1
ATOM 2783 N N . ARG A 1 346 ? 18.625 15.086 16.359 1 98 346 ARG A N 1
ATOM 2784 C CA . ARG A 1 346 ? 19 15.305 17.75 1 98 346 ARG A CA 1
ATOM 2785 C C . ARG A 1 346 ? 18 16.234 18.438 1 98 346 ARG A C 1
ATOM 2787 O O . ARG A 1 346 ? 17.547 15.953 19.547 1 98 346 ARG A O 1
ATOM 2794 N N . LEU A 1 347 ? 17.656 17.297 17.797 1 98.38 347 LEU A N 1
ATOM 2795 C CA . LEU A 1 347 ? 16.703 18.25 18.344 1 98.38 347 LEU A CA 1
ATOM 2796 C C . LEU A 1 347 ? 15.312 17.625 18.453 1 98.38 347 LEU A C 1
ATOM 2798 O O . LEU A 1 347 ? 14.57 17.906 19.391 1 98.38 347 LEU A O 1
ATOM 2802 N N . SER A 1 348 ? 14.977 16.828 17.484 1 98.12 348 SER A N 1
ATOM 2803 C CA . SER A 1 348 ? 13.711 16.109 17.531 1 98.12 348 SER A CA 1
ATOM 2804 C C . SER A 1 348 ? 13.633 15.188 18.75 1 98.12 348 SER A C 1
ATOM 2806 O O . SER A 1 348 ? 12.609 15.141 19.438 1 98.12 348 SER A O 1
ATOM 2808 N N . GLN A 1 349 ? 14.727 14.539 19 1 98.38 349 GLN A N 1
ATOM 2809 C CA . GLN A 1 349 ? 14.789 13.625 20.141 1 98.38 349 GLN A CA 1
ATOM 2810 C C . GLN A 1 349 ? 14.641 14.383 21.469 1 98.38 349 GLN A C 1
ATOM 2812 O O . GLN A 1 349 ? 13.977 13.914 22.391 1 98.38 349 GLN A O 1
ATOM 2817 N N . GLN A 1 350 ? 15.281 15.531 21.547 1 98.62 350 GLN A N 1
ATOM 2818 C CA . GLN A 1 350 ? 15.117 16.391 22.719 1 98.62 350 GLN A CA 1
ATOM 2819 C C . GLN A 1 350 ? 13.648 16.75 22.938 1 98.62 350 GLN A C 1
ATOM 2821 O O . GLN A 1 350 ? 13.125 16.609 24.031 1 98.62 350 GLN A O 1
ATOM 2826 N N . SER A 1 351 ? 13 17.109 21.891 1 98.75 351 SER A N 1
ATOM 2827 C CA . SER A 1 351 ? 11.625 17.594 21.969 1 98.75 351 SER A CA 1
ATOM 2828 C C . SER A 1 351 ? 10.664 16.453 22.328 1 98.75 351 SER A C 1
ATOM 2830 O O . SER A 1 351 ? 9.828 16.609 23.219 1 98.75 351 SER A O 1
ATOM 2832 N N . ILE A 1 352 ? 10.773 15.344 21.656 1 98.62 352 ILE A N 1
ATOM 2833 C CA . ILE A 1 352 ? 9.82 14.266 21.891 1 98.62 352 ILE A CA 1
ATOM 2834 C C . ILE A 1 352 ? 10.023 13.68 23.281 1 98.62 352 ILE A C 1
ATOM 2836 O O . ILE A 1 352 ? 9.062 13.273 23.938 1 98.62 352 ILE A O 1
ATOM 2840 N N . SER A 1 353 ? 11.258 13.641 23.766 1 98.5 353 SER A N 1
ATOM 2841 C CA . SER A 1 353 ? 11.539 13.148 25.125 1 98.5 353 SER A CA 1
ATOM 2842 C C . SER A 1 353 ? 10.938 14.07 26.172 1 98.5 353 SER A C 1
ATOM 2844 O O . SER A 1 353 ? 10.266 13.609 27.094 1 98.5 353 SER A O 1
ATOM 2846 N N . LEU A 1 354 ? 11.18 15.336 26.016 1 98.81 354 LEU A N 1
ATOM 2847 C CA . LEU A 1 354 ? 10.633 16.297 26.969 1 98.81 354 LEU A CA 1
ATOM 2848 C C . LEU A 1 354 ? 9.109 16.297 26.938 1 98.81 354 LEU A C 1
ATOM 2850 O O . LEU A 1 354 ? 8.461 16.391 27.969 1 98.81 354 LEU A O 1
ATOM 2854 N N . PHE A 1 355 ? 8.57 16.188 25.781 1 98.88 355 PHE A N 1
ATOM 2855 C CA . PHE A 1 355 ? 7.121 16.125 25.656 1 98.88 355 PHE A CA 1
ATOM 2856 C C . PHE A 1 355 ? 6.555 14.922 26.391 1 98.88 355 PHE A C 1
ATOM 2858 O O . PHE A 1 355 ? 5.656 15.062 27.219 1 98.88 355 PHE A O 1
ATOM 2865 N N . ALA A 1 356 ? 7.074 13.766 26.047 1 98.62 356 ALA A N 1
ATOM 2866 C CA . ALA A 1 356 ? 6.57 12.508 26.594 1 98.62 356 ALA A CA 1
ATOM 2867 C C . ALA A 1 356 ? 6.758 12.453 28.109 1 98.62 356 ALA A C 1
ATOM 2869 O O . ALA A 1 356 ? 5.898 11.945 28.828 1 98.62 356 ALA A O 1
ATOM 2870 N N . ASP A 1 357 ? 7.855 13.008 28.609 1 98.44 357 ASP A N 1
ATOM 2871 C CA . ASP A 1 357 ? 8.219 12.859 30.016 1 98.44 357 ASP A CA 1
ATOM 2872 C C . ASP A 1 357 ? 7.535 13.914 30.875 1 98.44 357 ASP A C 1
ATOM 2874 O O . ASP A 1 357 ? 7.172 13.656 32.031 1 98.44 357 ASP A O 1
ATOM 2878 N N . GLN A 1 358 ? 7.336 15.078 30.297 1 98.56 358 GLN A N 1
ATOM 2879 C CA . GLN A 1 358 ? 6.969 16.172 31.188 1 98.56 358 GLN A CA 1
ATOM 2880 C C . GLN A 1 358 ? 5.613 16.766 30.812 1 98.56 358 GLN A C 1
ATOM 2882 O O . GLN A 1 358 ? 4.949 17.391 31.625 1 98.56 358 GLN A O 1
ATOM 2887 N N . ILE A 1 359 ? 5.234 16.625 29.609 1 98.81 359 ILE A N 1
ATOM 2888 C CA . ILE A 1 359 ? 4.016 17.297 29.156 1 98.81 359 ILE A CA 1
ATOM 2889 C C . ILE A 1 359 ? 2.881 16.281 29.062 1 98.81 359 ILE A C 1
ATOM 2891 O O . ILE A 1 359 ? 1.806 16.484 29.625 1 98.81 359 ILE A O 1
ATOM 2895 N N . LEU A 1 360 ? 3.117 15.156 28.375 1 98.5 360 LEU A N 1
ATOM 2896 C CA . LEU A 1 360 ? 2.104 14.141 28.094 1 98.5 360 LEU A CA 1
ATOM 2897 C C . LEU A 1 360 ? 1.409 13.695 29.375 1 98.5 360 LEU A C 1
ATOM 2899 O O . LEU A 1 360 ? 0.181 13.586 29.422 1 98.5 360 LEU A O 1
ATOM 2903 N N . PRO A 1 361 ? 2.08 13.453 30.516 1 97.62 361 PRO A N 1
ATOM 2904 C CA . PRO A 1 361 ? 1.441 12.969 31.75 1 97.62 361 PRO A CA 1
ATOM 2905 C C . PRO A 1 361 ? 0.424 13.961 32.312 1 97.62 361 PRO A C 1
ATOM 2907 O O . PRO A 1 361 ? -0.484 13.562 33.031 1 97.62 361 PRO A O 1
ATOM 2910 N N . ARG A 1 362 ? 0.545 15.164 31.938 1 96.88 362 ARG A N 1
ATOM 2911 C CA . ARG A 1 362 ? -0.367 16.188 32.438 1 96.88 362 ARG A CA 1
ATOM 2912 C C . ARG A 1 362 ? -1.743 16.062 31.781 1 96.88 362 ARG A C 1
ATOM 2914 O O . ARG A 1 362 ? -2.713 16.656 32.25 1 96.88 362 ARG A O 1
ATOM 2921 N N . PHE A 1 363 ? -1.84 15.367 30.75 1 97.5 363 PHE A N 1
ATOM 2922 C CA . PHE A 1 363 ? -3.09 15.258 30 1 97.5 363 PHE A CA 1
ATOM 2923 C C . PHE A 1 363 ? -3.658 13.844 30.109 1 97.5 363 PHE A C 1
ATOM 2925 O O . PHE A 1 363 ? -4.617 13.508 29.406 1 97.5 363 PHE A O 1
ATOM 2932 N N . ARG A 1 364 ? -3.029 12.906 30.891 1 90.44 364 ARG A N 1
ATOM 2933 C CA . ARG A 1 364 ? -3.482 11.539 31.125 1 90.44 364 ARG A CA 1
ATOM 2934 C C . ARG A 1 364 ? -4.109 11.391 32.5 1 90.44 364 ARG A C 1
ATOM 2936 O O . ARG A 1 364 ? -3.742 12.109 33.438 1 90.44 364 ARG A O 1
ATOM 2943 N N . MET B 1 1 ? 17.781 -25.031 -4.801 1 97.56 1 MET B N 1
ATOM 2944 C CA . MET B 1 1 ? 16.438 -24.625 -5.207 1 97.56 1 MET B CA 1
ATOM 2945 C C . MET B 1 1 ? 15.703 -23.969 -4.047 1 97.56 1 MET B C 1
ATOM 2947 O O . MET B 1 1 ? 15.758 -24.438 -2.912 1 97.56 1 MET B O 1
ATOM 2951 N N . ARG B 1 2 ? 15.062 -22.844 -4.32 1 98.19 2 ARG B N 1
ATOM 2952 C CA . ARG B 1 2 ? 14.258 -22.109 -3.352 1 98.19 2 ARG B CA 1
ATOM 2953 C C . ARG B 1 2 ? 12.812 -22.594 -3.355 1 98.19 2 ARG B C 1
ATOM 2955 O O . ARG B 1 2 ? 12.359 -23.188 -4.336 1 98.19 2 ARG B O 1
ATOM 2962 N N . PHE B 1 3 ? 12.195 -22.391 -2.248 1 98.81 3 PHE B N 1
ATOM 2963 C CA . PHE B 1 3 ? 10.781 -22.719 -2.105 1 98.81 3 PHE B CA 1
ATOM 2964 C C . PHE B 1 3 ? 10 -21.531 -1.56 1 98.81 3 PHE B C 1
ATOM 2966 O O . PHE B 1 3 ? 10.352 -20.969 -0.521 1 98.81 3 PHE B O 1
ATOM 2973 N N . SER B 1 4 ? 8.969 -21.172 -2.248 1 98.75 4 SER B N 1
ATOM 2974 C CA . SER B 1 4 ? 8.125 -20.031 -1.883 1 98.75 4 SER B CA 1
ATOM 2975 C C . SER B 1 4 ? 6.691 -20.484 -1.615 1 98.75 4 SER B C 1
ATOM 2977 O O . SER B 1 4 ? 6.23 -21.484 -2.176 1 98.75 4 SER B O 1
ATOM 2979 N N . VAL B 1 5 ? 6.004 -19.766 -0.804 1 98.69 5 VAL B N 1
ATOM 2980 C CA . VAL B 1 5 ? 4.609 -20.047 -0.47 1 98.69 5 VAL B CA 1
ATOM 2981 C C . VAL B 1 5 ? 3.699 -19.031 -1.161 1 98.69 5 VAL B C 1
ATOM 2983 O O . VAL B 1 5 ? 3.938 -17.828 -1.089 1 98.69 5 VAL B O 1
ATOM 2986 N N . PHE B 1 6 ? 2.725 -19.562 -1.825 1 97.62 6 PHE B N 1
ATOM 2987 C CA . PHE B 1 6 ? 1.742 -18.734 -2.512 1 97.62 6 PHE B CA 1
ATOM 2988 C C . PHE B 1 6 ? 0.559 -18.438 -1.602 1 97.62 6 PHE B C 1
ATOM 2990 O O . PHE B 1 6 ? -0.15 -19.344 -1.17 1 97.62 6 PHE B O 1
ATOM 2997 N N . LEU B 1 7 ? 0.364 -17.188 -1.292 1 96.25 7 LEU B N 1
ATOM 2998 C CA . LEU B 1 7 ? -0.731 -16.766 -0.421 1 96.25 7 LEU B CA 1
ATOM 2999 C C . LEU B 1 7 ? -2.018 -16.578 -1.218 1 96.25 7 LEU B C 1
ATOM 3001 O O . LEU B 1 7 ? -2.412 -15.445 -1.503 1 96.25 7 LEU B O 1
ATOM 3005 N N . VAL B 1 8 ? -2.529 -17.828 -1.443 1 89.5 8 VAL B N 1
ATOM 3006 C CA . VAL B 1 8 ? -3.729 -17.828 -2.273 1 89.5 8 VAL B CA 1
ATOM 3007 C C . VAL B 1 8 ? -4.91 -18.375 -1.478 1 89.5 8 VAL B C 1
ATOM 3009 O O . VAL B 1 8 ? -4.746 -19.281 -0.659 1 89.5 8 VAL B O 1
ATOM 3012 N N . GLY B 1 9 ? -5.84 -17.609 -0.925 1 89.38 9 GLY B N 1
ATOM 3013 C CA . GLY B 1 9 ? -7.078 -17.953 -0.247 1 89.38 9 GLY B CA 1
ATOM 3014 C C . GLY B 1 9 ? -8.242 -17.062 -0.618 1 89.38 9 GLY B C 1
ATOM 3015 O O . GLY B 1 9 ? -8.062 -15.852 -0.811 1 89.38 9 GLY B O 1
ATOM 3016 N N . ARG B 1 10 ? -9.344 -17.75 -0.715 1 91.19 10 ARG B N 1
ATOM 3017 C CA . ARG B 1 10 ? -10.531 -17.016 -1.153 1 91.19 10 ARG B CA 1
ATOM 3018 C C . ARG B 1 10 ? -11.602 -17.016 -0.073 1 91.19 10 ARG B C 1
ATOM 3020 O O . ARG B 1 10 ? -11.82 -18.031 0.599 1 91.19 10 ARG B O 1
ATOM 3027 N N . SER B 1 11 ? -12.211 -15.859 0.049 1 91.56 11 SER B N 1
ATOM 3028 C CA . SER B 1 11 ? -13.453 -15.781 0.809 1 91.56 11 SER B CA 1
ATOM 3029 C C . SER B 1 11 ? -14.672 -15.953 -0.099 1 91.56 11 SER B C 1
ATOM 3031 O O . SER B 1 11 ? -14.57 -15.773 -1.314 1 91.56 11 SER B O 1
ATOM 3033 N N . THR B 1 12 ? -15.805 -16.359 0.461 1 87.81 12 THR B N 1
ATOM 3034 C CA . THR B 1 12 ? -17.016 -16.516 -0.335 1 87.81 12 THR B CA 1
ATOM 3035 C C . THR B 1 12 ? -18.062 -15.477 0.046 1 87.81 12 THR B C 1
ATOM 3037 O O . THR B 1 12 ? -19.094 -15.336 -0.624 1 87.81 12 THR B O 1
ATOM 3040 N N . ALA B 1 13 ? -17.766 -14.789 1.09 1 89.12 13 ALA B N 1
ATOM 3041 C CA . ALA B 1 13 ? -18.656 -13.734 1.578 1 89.12 13 ALA B CA 1
ATOM 3042 C C . ALA B 1 13 ? -17.891 -12.719 2.414 1 89.12 13 ALA B C 1
ATOM 3044 O O . ALA B 1 13 ? -16.812 -13.008 2.928 1 89.12 13 ALA B O 1
ATOM 3045 N N . PRO B 1 14 ? -18.469 -11.562 2.574 1 91.81 14 PRO B N 1
ATOM 3046 C CA . PRO B 1 14 ? -17.766 -10.508 3.303 1 91.81 14 PRO B CA 1
ATOM 3047 C C . PRO B 1 14 ? -17.391 -10.914 4.727 1 91.81 14 PRO B C 1
ATOM 3049 O O . PRO B 1 14 ? -16.359 -10.5 5.238 1 91.81 14 PRO B O 1
ATOM 3052 N N . GLU B 1 15 ? -18.219 -11.742 5.359 1 92.19 15 GLU B N 1
ATOM 3053 C CA . GLU B 1 15 ? -18 -12.125 6.75 1 92.19 15 GLU B CA 1
ATOM 3054 C C . GLU B 1 15 ? -16.781 -13.031 6.887 1 92.19 15 GLU B C 1
ATOM 3056 O O . GLU B 1 15 ? -16.266 -13.234 7.992 1 92.19 15 GLU B O 1
ATOM 3061 N N . GLN B 1 16 ? -16.297 -13.547 5.738 1 93.62 16 GLN B N 1
ATOM 3062 C CA . GLN B 1 16 ? -15.188 -14.484 5.762 1 93.62 16 GLN B CA 1
ATOM 3063 C C . GLN B 1 16 ? -13.875 -13.781 5.438 1 93.62 16 GLN B C 1
ATOM 3065 O O . GLN B 1 16 ? -12.797 -14.375 5.555 1 93.62 16 GLN B O 1
ATOM 3070 N N . ASP B 1 17 ? -13.914 -12.508 5.039 1 95.06 17 ASP B N 1
ATOM 3071 C CA . ASP B 1 17 ? -12.719 -11.797 4.598 1 95.06 17 ASP B CA 1
ATOM 3072 C C . ASP B 1 17 ? -11.656 -11.781 5.695 1 95.06 17 ASP B C 1
ATOM 3074 O O . ASP B 1 17 ? -10.484 -12.07 5.445 1 95.06 17 ASP B O 1
ATOM 3078 N N . ARG B 1 18 ? -12.086 -11.492 6.852 1 95.19 18 ARG B N 1
ATOM 3079 C CA . ARG B 1 18 ? -11.164 -11.391 7.977 1 95.19 18 ARG B CA 1
ATOM 3080 C C . ARG B 1 18 ? -10.492 -12.734 8.258 1 95.19 18 ARG B C 1
ATOM 3082 O O . ARG B 1 18 ? -9.281 -12.789 8.469 1 95.19 18 ARG B O 1
ATOM 3089 N N . PHE B 1 19 ? -11.273 -13.773 8.266 1 95.81 19 PHE B N 1
ATOM 3090 C CA . PHE B 1 19 ? -10.75 -15.109 8.523 1 95.81 19 PHE B CA 1
ATOM 3091 C C . PHE B 1 19 ? -9.68 -15.469 7.496 1 95.81 19 PHE B C 1
ATOM 3093 O O . PHE B 1 19 ? -8.609 -15.961 7.855 1 95.81 19 PHE B O 1
ATOM 3100 N N . VAL B 1 20 ? -9.953 -15.18 6.27 1 95.88 20 VAL B N 1
ATOM 3101 C CA . VAL B 1 20 ? -9.031 -15.508 5.191 1 95.88 20 VAL B CA 1
ATOM 3102 C C . VAL B 1 20 ? -7.754 -14.68 5.332 1 95.88 20 VAL B C 1
ATOM 3104 O O . VAL B 1 20 ? -6.648 -15.227 5.27 1 95.88 20 VAL B O 1
ATOM 3107 N N . MET B 1 21 ? -7.91 -13.438 5.582 1 96.62 21 MET B N 1
ATOM 3108 C CA . MET B 1 21 ? -6.754 -12.555 5.711 1 96.62 21 MET B CA 1
ATOM 3109 C C . MET B 1 21 ? -5.875 -12.969 6.883 1 96.62 21 MET B C 1
ATOM 3111 O O . MET B 1 21 ? -4.656 -13.07 6.746 1 96.62 21 MET B O 1
ATOM 3115 N N . GLN B 1 22 ? -6.477 -13.242 8.023 1 96.94 22 GLN B N 1
ATOM 3116 C CA . GLN B 1 22 ? -5.723 -13.648 9.203 1 96.94 22 GLN B CA 1
ATOM 3117 C C . GLN B 1 22 ? -5.02 -14.984 8.977 1 96.94 22 GLN B C 1
ATOM 3119 O O . GLN B 1 22 ? -3.873 -15.164 9.391 1 96.94 22 GLN B O 1
ATOM 3124 N N . SER B 1 23 ? -5.699 -15.867 8.32 1 97.38 23 SER B N 1
ATOM 3125 C CA . SER B 1 23 ? -5.125 -17.172 8.031 1 97.38 23 SER B CA 1
ATOM 3126 C C . SER B 1 23 ? -3.893 -17.062 7.137 1 97.38 23 SER B C 1
ATOM 3128 O O . SER B 1 23 ? -2.9 -17.766 7.344 1 97.38 23 SER B O 1
ATOM 3130 N N . LEU B 1 24 ? -3.949 -16.172 6.227 1 97.44 24 LEU B N 1
ATOM 3131 C CA . LEU B 1 24 ? -2.836 -16.031 5.293 1 97.44 24 LEU B CA 1
ATOM 3132 C C . LEU B 1 24 ? -1.679 -15.273 5.934 1 97.44 24 LEU B C 1
ATOM 3134 O O . LEU B 1 24 ? -0.514 -15.516 5.613 1 97.44 24 LEU B O 1
ATOM 3138 N N . ILE B 1 25 ? -1.982 -14.383 6.855 1 98.19 25 ILE B N 1
ATOM 3139 C CA . ILE B 1 25 ? -0.933 -13.75 7.652 1 98.19 25 ILE B CA 1
ATOM 3140 C C . ILE B 1 25 ? -0.19 -14.82 8.453 1 98.19 25 ILE B C 1
ATOM 3142 O O . ILE B 1 25 ? 1.042 -14.867 8.445 1 98.19 25 ILE B O 1
ATOM 3146 N N . ASP B 1 26 ? -0.957 -15.688 9.086 1 98.19 26 ASP B N 1
ATOM 3147 C CA . ASP B 1 26 ? -0.365 -16.766 9.867 1 98.19 26 ASP B CA 1
ATOM 3148 C C . ASP B 1 26 ? 0.435 -17.719 8.969 1 98.19 26 ASP B C 1
ATOM 3150 O O . ASP B 1 26 ? 1.5 -18.203 9.367 1 98.19 26 ASP B O 1
ATOM 3154 N N . HIS B 1 27 ? -0.096 -17.922 7.805 1 98.12 27 HIS B N 1
ATOM 3155 C CA . HIS B 1 27 ? 0.58 -18.781 6.844 1 98.12 27 HIS B CA 1
ATOM 3156 C C . HIS B 1 27 ? 1.919 -18.203 6.418 1 98.12 27 HIS B C 1
ATOM 3158 O O . HIS B 1 27 ? 2.906 -18.922 6.277 1 98.12 27 HIS B O 1
ATOM 3164 N N . ALA B 1 28 ? 1.971 -16.922 6.262 1 98.62 28 ALA B N 1
ATOM 3165 C CA . ALA B 1 28 ? 3.211 -16.234 5.914 1 98.62 28 ALA B CA 1
ATOM 3166 C C . ALA B 1 28 ? 4.227 -16.328 7.047 1 98.62 28 ALA B C 1
ATOM 3168 O O . ALA B 1 28 ? 5.414 -16.562 6.809 1 98.62 28 ALA B O 1
ATOM 3169 N N . ARG B 1 29 ? 3.801 -16.156 8.242 1 98.5 29 ARG B N 1
ATOM 3170 C CA . ARG B 1 29 ? 4.68 -16.297 9.398 1 98.5 29 ARG B CA 1
ATOM 3171 C C . ARG B 1 29 ? 5.258 -17.703 9.484 1 98.5 29 ARG B C 1
ATOM 3173 O O . ARG B 1 29 ? 6.453 -17.875 9.742 1 98.5 29 ARG B O 1
ATOM 3180 N N . GLN B 1 30 ? 4.363 -18.625 9.227 1 98.44 30 GLN B N 1
ATOM 3181 C CA . GLN B 1 30 ? 4.797 -20.016 9.242 1 98.44 30 GLN B CA 1
ATOM 3182 C C . GLN B 1 30 ? 5.848 -20.281 8.164 1 98.44 30 GLN B C 1
ATOM 3184 O O . GLN B 1 30 ? 6.801 -21.031 8.391 1 98.44 30 GLN B O 1
ATOM 3189 N N . ALA B 1 31 ? 5.625 -19.688 7.035 1 98.69 31 ALA B N 1
ATOM 3190 C CA . ALA B 1 31 ? 6.582 -19.859 5.945 1 98.69 31 ALA B CA 1
ATOM 3191 C C . ALA B 1 31 ? 7.977 -19.406 6.367 1 98.69 31 ALA B C 1
ATOM 3193 O O . ALA B 1 31 ? 8.961 -20.109 6.156 1 98.69 31 ALA B O 1
ATOM 3194 N N . GLU B 1 32 ? 8.094 -18.25 6.973 1 98.69 32 GLU B N 1
ATOM 3195 C CA . GLU B 1 32 ? 9.391 -17.781 7.43 1 98.69 32 GLU B CA 1
ATOM 3196 C C . GLU B 1 32 ? 9.961 -18.688 8.516 1 98.69 32 GLU B C 1
ATOM 3198 O O . GLU B 1 32 ? 11.125 -19.094 8.453 1 98.69 32 GLU B O 1
ATOM 3203 N N . ASP B 1 33 ? 9.117 -19.062 9.461 1 98.31 33 ASP B N 1
ATOM 3204 C CA . ASP B 1 33 ? 9.555 -19.844 10.609 1 98.31 33 ASP B CA 1
ATOM 3205 C C . ASP B 1 33 ? 10.047 -21.219 10.172 1 98.31 33 ASP B C 1
ATOM 3207 O O . ASP B 1 33 ? 10.945 -21.797 10.789 1 98.31 33 ASP B O 1
ATOM 3211 N N . ARG B 1 34 ? 9.422 -21.688 9.094 1 98 34 ARG B N 1
ATOM 3212 C CA . ARG B 1 34 ? 9.695 -23.062 8.688 1 98 34 ARG B CA 1
ATOM 3213 C C . ARG B 1 34 ? 10.766 -23.109 7.602 1 98 34 ARG B C 1
ATOM 3215 O O . ARG B 1 34 ? 11.07 -24.172 7.059 1 98 34 ARG B O 1
ATOM 3222 N N . GLY B 1 35 ? 11.234 -21.969 7.219 1 97.94 35 GLY B N 1
ATOM 3223 C CA . GLY B 1 35 ? 12.43 -21.953 6.398 1 97.94 35 GLY B CA 1
ATOM 3224 C C . GLY B 1 35 ? 12.141 -21.797 4.918 1 97.94 35 GLY B C 1
ATOM 3225 O O . GLY B 1 35 ? 13 -22.062 4.078 1 97.94 35 GLY B O 1
ATOM 3226 N N . PHE B 1 36 ? 10.969 -21.375 4.551 1 98.75 36 PHE B N 1
ATOM 3227 C CA . PHE B 1 36 ? 10.711 -21.047 3.158 1 98.75 36 PHE B CA 1
ATOM 3228 C C . PHE B 1 36 ? 11.406 -19.75 2.775 1 98.75 36 PHE B C 1
ATOM 3230 O O . PHE B 1 36 ? 11.805 -18.969 3.646 1 98.75 36 PHE B O 1
ATOM 3237 N N . ASP B 1 37 ? 11.539 -19.531 1.492 1 98.69 37 ASP B N 1
ATOM 3238 C CA . ASP B 1 37 ? 12.43 -18.484 1.03 1 98.69 37 ASP B CA 1
ATOM 3239 C C . ASP B 1 37 ? 11.648 -17.219 0.688 1 98.69 37 ASP B C 1
ATOM 3241 O O . ASP B 1 37 ? 12.203 -16.109 0.691 1 98.69 37 ASP B O 1
ATOM 3245 N N . ALA B 1 38 ? 10.359 -17.359 0.368 1 98.62 38 ALA B N 1
ATOM 3246 C CA . ALA B 1 38 ? 9.547 -16.203 -0.002 1 98.62 38 ALA B CA 1
ATOM 3247 C C . ALA B 1 38 ? 8.062 -16.5 0.151 1 98.62 38 ALA B C 1
ATOM 3249 O O . ALA B 1 38 ? 7.652 -17.672 0.203 1 98.62 38 ALA B O 1
ATOM 3250 N N . VAL B 1 39 ? 7.285 -15.469 0.268 1 98.75 39 VAL B N 1
ATOM 3251 C CA . VAL B 1 39 ? 5.836 -15.523 0.107 1 98.75 39 VAL B CA 1
ATOM 3252 C C . VAL B 1 39 ? 5.418 -14.648 -1.076 1 98.75 39 VAL B C 1
ATOM 3254 O O . VAL B 1 39 ? 5.977 -13.57 -1.288 1 98.75 39 VAL B O 1
ATOM 3257 N N . PHE B 1 40 ? 4.547 -15.164 -1.903 1 98 40 PHE B N 1
ATOM 3258 C CA . PHE B 1 40 ? 4.039 -14.43 -3.059 1 98 40 PHE B CA 1
ATOM 3259 C C . PHE B 1 40 ? 2.551 -14.133 -2.898 1 98 40 PHE B C 1
ATOM 3261 O O . PHE B 1 40 ? 1.799 -14.969 -2.387 1 98 40 PHE B O 1
ATOM 3268 N N . MET B 1 41 ? 2.154 -12.977 -3.297 1 94.56 41 MET B N 1
ATOM 3269 C CA . MET B 1 41 ? 0.752 -12.57 -3.252 1 94.56 41 MET B CA 1
ATOM 3270 C C . MET B 1 41 ? 0.231 -12.258 -4.648 1 94.56 41 MET B C 1
ATOM 3272 O O . MET B 1 41 ? 0.956 -11.695 -5.477 1 94.56 41 MET B O 1
ATOM 3276 N N . PRO B 1 42 ? -1.017 -12.562 -4.906 1 94.12 42 PRO B N 1
ATOM 3277 C CA . PRO B 1 42 ? -1.636 -12.219 -6.188 1 94.12 42 PRO B CA 1
ATOM 3278 C C . PRO B 1 42 ? -2.256 -10.82 -6.184 1 94.12 42 PRO B C 1
ATOM 3280 O O . PRO B 1 42 ? -2.365 -10.195 -5.125 1 94.12 42 PRO B O 1
ATOM 3283 N N . ASP B 1 43 ? -2.561 -10.312 -7.328 1 94.69 43 ASP B N 1
ATOM 3284 C CA . ASP B 1 43 ? -3.283 -9.07 -7.578 1 94.69 43 ASP B CA 1
ATOM 3285 C C . ASP B 1 43 ? -4.68 -9.352 -8.125 1 94.69 43 ASP B C 1
ATOM 3287 O O . ASP B 1 43 ? -4.84 -9.656 -9.312 1 94.69 43 ASP B O 1
ATOM 3291 N N . HIS B 1 44 ? -5.719 -9.312 -7.191 1 93.06 44 HIS B N 1
ATOM 3292 C CA . HIS B 1 44 ? -7.094 -9.602 -7.574 1 93.06 44 HIS B CA 1
ATOM 3293 C C . HIS B 1 44 ? -8.07 -8.648 -6.895 1 93.06 44 HIS B C 1
ATOM 3295 O O . HIS B 1 44 ? -7.777 -8.117 -5.816 1 93.06 44 HIS B O 1
ATOM 3301 N N . HIS B 1 45 ? -9.203 -8.516 -7.473 1 93.19 45 HIS B N 1
ATOM 3302 C CA . HIS B 1 45 ? -10.18 -7.535 -7.016 1 93.19 45 HIS B CA 1
ATOM 3303 C C . HIS B 1 45 ? -11.586 -8.125 -7.008 1 93.19 45 HIS B C 1
ATOM 3305 O O . HIS B 1 45 ? -11.844 -9.125 -7.676 1 93.19 45 HIS B O 1
ATOM 3311 N N . PHE B 1 46 ? -12.477 -7.473 -6.188 1 89.69 46 PHE B N 1
ATOM 3312 C CA . PHE B 1 46 ? -13.914 -7.715 -6.094 1 89.69 46 PHE B CA 1
ATOM 3313 C C . PHE B 1 46 ? -14.195 -9.078 -5.48 1 89.69 46 PHE B C 1
ATOM 3315 O O . PHE B 1 46 ? -13.547 -9.477 -4.512 1 89.69 46 PHE B O 1
ATOM 3322 N N . THR B 1 47 ? -15.219 -10.008 -6.078 1 63.66 47 THR B N 1
ATOM 3323 C CA . THR B 1 47 ? -15.727 -11.188 -5.395 1 63.66 47 THR B CA 1
ATOM 3324 C C . THR B 1 47 ? -14.805 -12.383 -5.621 1 63.66 47 THR B C 1
ATOM 3326 O O . THR B 1 47 ? -15.141 -13.516 -5.266 1 63.66 47 THR B O 1
ATOM 3329 N N . GLY B 1 48 ? -13.703 -12.211 -6.121 1 59.41 48 GLY B N 1
ATOM 3330 C CA . GLY B 1 48 ? -13.461 -13.617 -6.406 1 59.41 48 GLY B CA 1
ATOM 3331 C C . GLY B 1 48 ? -12.07 -14.07 -6.023 1 59.41 48 GLY B C 1
ATOM 3332 O O . GLY B 1 48 ? -11.734 -15.25 -6.156 1 59.41 48 GLY B O 1
ATOM 3333 N N . TYR B 1 49 ? -11.289 -13.242 -5.051 1 67.12 49 TYR B N 1
ATOM 3334 C CA . TYR B 1 49 ? -10.133 -14.125 -5.066 1 67.12 49 TYR B CA 1
ATOM 3335 C C . TYR B 1 49 ? -9.305 -13.961 -3.793 1 67.12 49 TYR B C 1
ATOM 3337 O O . TYR B 1 49 ? -9.008 -14.938 -3.111 1 67.12 49 TYR B O 1
ATOM 3345 N N . ALA B 1 50 ? -9.242 -12.961 -3.35 1 82.81 50 ALA B N 1
ATOM 3346 C CA . ALA B 1 50 ? -8.312 -12.867 -2.232 1 82.81 50 ALA B CA 1
ATOM 3347 C C . ALA B 1 50 ? -8.391 -11.492 -1.567 1 82.81 50 ALA B C 1
ATOM 3349 O O . ALA B 1 50 ? -7.871 -10.508 -2.102 1 82.81 50 ALA B O 1
ATOM 3350 N N . PRO B 1 51 ? -9.078 -11.578 -0.369 1 92.19 51 PRO B N 1
ATOM 3351 C CA . PRO B 1 51 ? -9.32 -10.273 0.245 1 92.19 51 PRO B CA 1
ATOM 3352 C C . PRO B 1 51 ? -8.039 -9.461 0.436 1 92.19 51 PRO B C 1
ATOM 3354 O O . PRO B 1 51 ? -8.07 -8.227 0.372 1 92.19 51 PRO B O 1
ATOM 3357 N N . MET B 1 52 ? -6.934 -10.156 0.616 1 92.31 52 MET B N 1
ATOM 3358 C CA . MET B 1 52 ? -5.676 -9.438 0.829 1 92.31 52 MET B CA 1
ATOM 3359 C C . MET B 1 52 ? -5.074 -8.984 -0.497 1 92.31 52 MET B C 1
ATOM 3361 O O . MET B 1 52 ? -4.148 -8.18 -0.519 1 92.31 52 MET B O 1
ATOM 3365 N N . SER B 1 53 ? -5.637 -9.391 -1.612 1 93.5 53 SER B N 1
ATOM 3366 C CA . SER B 1 53 ? -4.992 -9.258 -2.918 1 93.5 53 SER B CA 1
ATOM 3367 C C . SER B 1 53 ? -5.406 -7.965 -3.611 1 93.5 53 SER B C 1
ATOM 3369 O O . SER B 1 53 ? -4.867 -7.625 -4.668 1 93.5 53 SER B O 1
ATOM 3371 N N . SER B 1 54 ? -6.332 -7.258 -2.99 1 94.19 54 SER B N 1
ATOM 3372 C CA . SER B 1 54 ? -6.816 -6.051 -3.646 1 94.19 54 SER B CA 1
ATOM 3373 C C . SER B 1 54 ? -5.719 -4.996 -3.748 1 94.19 54 SER B C 1
ATOM 3375 O O . SER B 1 54 ? -5.781 -4.109 -4.602 1 94.19 54 SER B O 1
ATOM 3377 N N . ASP B 1 55 ? -4.793 -5.105 -2.832 1 96.25 55 ASP B N 1
ATOM 3378 C CA . ASP B 1 55 ? -3.557 -4.336 -2.926 1 96.25 55 ASP B CA 1
ATOM 3379 C C . ASP B 1 55 ? -2.381 -5.117 -2.342 1 96.25 55 ASP B C 1
ATOM 3381 O O . ASP B 1 55 ? -2.021 -4.93 -1.179 1 96.25 55 ASP B O 1
ATOM 3385 N N . PRO B 1 56 ? -1.766 -5.875 -3.125 1 95.75 56 PRO B N 1
ATOM 3386 C CA . PRO B 1 56 ? -0.706 -6.754 -2.625 1 95.75 56 PRO B CA 1
ATOM 3387 C C . PRO B 1 56 ? 0.499 -5.98 -2.09 1 95.75 56 PRO B C 1
ATOM 3389 O O . PRO B 1 56 ? 1.244 -6.496 -1.254 1 95.75 56 PRO B O 1
ATOM 3392 N N . PHE B 1 57 ? 0.697 -4.723 -2.518 1 97.69 57 PHE B N 1
ATOM 3393 C CA . PHE B 1 57 ? 1.805 -3.928 -2.002 1 97.69 57 PHE B CA 1
ATOM 3394 C C . PHE B 1 57 ? 1.562 -3.535 -0.55 1 97.69 57 PHE B C 1
ATOM 3396 O O . PHE B 1 57 ? 2.48 -3.57 0.27 1 97.69 57 PHE B O 1
ATOM 3403 N N . VAL B 1 58 ? 0.33 -3.205 -0.246 1 98.25 58 VAL B N 1
ATOM 3404 C CA . VAL B 1 58 ? -0.043 -2.875 1.125 1 98.25 58 VAL B CA 1
ATOM 3405 C C . VAL B 1 58 ? 0.09 -4.113 2.01 1 98.25 58 VAL B C 1
ATOM 3407 O O . VAL B 1 58 ? 0.657 -4.043 3.104 1 98.25 58 VAL B O 1
ATOM 3410 N N . PHE B 1 59 ? -0.34 -5.258 1.534 1 98.44 59 PHE B N 1
ATOM 3411 C CA . PHE B 1 59 ? -0.272 -6.492 2.312 1 98.44 59 PHE B CA 1
ATOM 3412 C C . PHE B 1 59 ? 1.176 -6.922 2.52 1 98.44 59 PHE B C 1
ATOM 3414 O O . PHE B 1 59 ? 1.562 -7.301 3.625 1 98.44 59 PHE B O 1
ATOM 3421 N N . ALA B 1 60 ? 1.971 -6.82 1.472 1 98.56 60 ALA B N 1
ATOM 3422 C CA . ALA B 1 60 ? 3.391 -7.148 1.571 1 98.56 60 ALA B CA 1
ATOM 3423 C C . ALA B 1 60 ? 4.094 -6.246 2.58 1 98.56 60 ALA B C 1
ATOM 3425 O O . ALA B 1 60 ? 4.934 -6.703 3.357 1 98.56 60 ALA B O 1
ATOM 3426 N N . ALA B 1 61 ? 3.764 -4.941 2.533 1 98.75 61 ALA B N 1
ATOM 3427 C CA . ALA B 1 61 ? 4.359 -4.008 3.484 1 98.75 61 ALA B CA 1
ATOM 3428 C C . ALA B 1 61 ? 4.023 -4.398 4.922 1 98.75 61 ALA B C 1
ATOM 3430 O O . ALA B 1 61 ? 4.895 -4.395 5.793 1 98.75 61 ALA B O 1
ATOM 3431 N N . TYR B 1 62 ? 2.762 -4.801 5.191 1 98.81 62 TYR B N 1
ATOM 3432 C CA . TYR B 1 62 ? 2.326 -5.238 6.512 1 98.81 62 TYR B CA 1
ATOM 3433 C C . TYR B 1 62 ? 3.141 -6.438 6.984 1 98.81 62 TYR B C 1
ATOM 3435 O O . TYR B 1 62 ? 3.635 -6.453 8.117 1 98.81 62 TYR B O 1
ATOM 3443 N N . LEU B 1 63 ? 3.268 -7.406 6.07 1 98.88 63 LEU B N 1
ATOM 3444 C CA . LEU B 1 63 ? 4.043 -8.594 6.402 1 98.88 63 LEU B CA 1
ATOM 3445 C C . LEU B 1 63 ? 5.508 -8.25 6.625 1 98.88 63 LEU B C 1
ATOM 3447 O O . LEU B 1 63 ? 6.145 -8.773 7.543 1 98.88 63 LEU B O 1
ATOM 3451 N N . ALA B 1 64 ? 6.043 -7.34 5.805 1 98.62 64 ALA B N 1
ATOM 3452 C CA . ALA B 1 64 ? 7.453 -6.961 5.883 1 98.62 64 ALA B CA 1
ATOM 3453 C C . ALA B 1 64 ? 7.762 -6.273 7.211 1 98.62 64 ALA B C 1
ATOM 3455 O O . ALA B 1 64 ? 8.906 -6.293 7.676 1 98.62 64 ALA B O 1
ATOM 3456 N N . GLY B 1 65 ? 6.746 -5.668 7.809 1 98.38 65 GLY B N 1
ATOM 3457 C CA . GLY B 1 65 ? 6.918 -5.062 9.117 1 98.38 65 GLY B CA 1
ATOM 3458 C C . GLY B 1 65 ? 7.195 -6.078 10.211 1 98.38 65 GLY B C 1
ATOM 3459 O O . GLY B 1 65 ? 7.734 -5.73 11.266 1 98.38 65 GLY B O 1
ATOM 3460 N N . GLN B 1 66 ? 6.895 -7.305 9.93 1 96.94 66 GLN B N 1
ATOM 3461 C CA . GLN B 1 66 ? 7.004 -8.289 11 1 96.94 66 GLN B CA 1
ATOM 3462 C C . GLN B 1 66 ? 7.934 -9.43 10.602 1 96.94 66 GLN B C 1
ATOM 3464 O O . GLN B 1 66 ? 8.555 -10.062 11.461 1 96.94 66 GLN B O 1
ATOM 3469 N N . LEU B 1 67 ? 8.062 -9.75 9.297 1 98.31 67 LEU B N 1
ATOM 3470 C CA . LEU B 1 67 ? 8.922 -10.82 8.812 1 98.31 67 LEU B CA 1
ATOM 3471 C C . LEU B 1 67 ? 10.25 -10.266 8.312 1 98.31 67 LEU B C 1
ATOM 3473 O O . LEU B 1 67 ? 10.273 -9.359 7.473 1 98.31 67 LEU B O 1
ATOM 3477 N N . LYS B 1 68 ? 11.359 -10.797 8.758 1 96.69 68 LYS B N 1
ATOM 3478 C CA . LYS B 1 68 ? 12.625 -10.102 8.539 1 96.69 68 LYS B CA 1
ATOM 3479 C C . LYS B 1 68 ? 13.594 -10.953 7.727 1 96.69 68 LYS B C 1
ATOM 3481 O O . LYS B 1 68 ? 14.68 -10.492 7.363 1 96.69 68 LYS B O 1
ATOM 3486 N N . LYS B 1 69 ? 13.141 -12.109 7.309 1 97.94 69 LYS B N 1
ATOM 3487 C CA . LYS B 1 69 ? 14.07 -12.992 6.617 1 97.94 69 LYS B CA 1
ATOM 3488 C C . LYS B 1 69 ? 13.562 -13.352 5.227 1 97.94 69 LYS B C 1
ATOM 3490 O O . LYS B 1 69 ? 14.336 -13.398 4.266 1 97.94 69 LYS B O 1
ATOM 3495 N N . ILE B 1 70 ? 12.352 -13.578 5.102 1 98.38 70 ILE B N 1
ATOM 3496 C CA . ILE B 1 70 ? 11.766 -14.125 3.881 1 98.38 70 ILE B CA 1
ATOM 3497 C C . ILE B 1 70 ? 11.633 -13.023 2.832 1 98.38 70 ILE B C 1
ATOM 3499 O O . ILE B 1 70 ? 11.602 -11.836 3.17 1 98.38 70 ILE B O 1
ATOM 3503 N N . HIS B 1 71 ? 11.648 -13.344 1.578 1 97.88 71 HIS B N 1
ATOM 3504 C CA . HIS B 1 71 ? 11.383 -12.43 0.475 1 97.88 71 HIS B CA 1
ATOM 3505 C C . HIS B 1 71 ? 9.883 -12.273 0.231 1 97.88 71 HIS B C 1
ATOM 3507 O O . HIS B 1 71 ? 9.094 -13.117 0.661 1 97.88 71 HIS B O 1
ATOM 3513 N N . PHE B 1 72 ? 9.523 -11.188 -0.402 1 98.19 72 PHE B N 1
ATOM 3514 C CA . PHE B 1 72 ? 8.141 -10.898 -0.758 1 98.19 72 PHE B CA 1
ATOM 3515 C C . PHE B 1 72 ? 7.984 -10.773 -2.27 1 98.19 72 PHE B C 1
ATOM 3517 O O . PHE B 1 72 ? 8.727 -10.039 -2.918 1 98.19 72 PHE B O 1
ATOM 3524 N N . GLY B 1 73 ? 7.035 -11.508 -2.832 1 97.44 73 GLY B N 1
ATOM 3525 C CA . GLY B 1 73 ? 6.848 -11.477 -4.273 1 97.44 73 GLY B CA 1
ATOM 3526 C C . GLY B 1 73 ? 5.418 -11.188 -4.684 1 97.44 73 GLY B C 1
ATOM 3527 O O . GLY B 1 73 ? 4.488 -11.383 -3.896 1 97.44 73 GLY B O 1
ATOM 3528 N N . MET B 1 74 ? 5.285 -10.641 -5.875 1 97 74 MET B N 1
ATOM 3529 C CA . MET B 1 74 ? 3.988 -10.508 -6.531 1 97 74 MET B CA 1
ATOM 3530 C C . MET B 1 74 ? 3.816 -11.562 -7.617 1 97 74 MET B C 1
ATOM 3532 O O . MET B 1 74 ? 4.688 -11.734 -8.469 1 97 74 MET B O 1
ATOM 3536 N N . SER B 1 75 ? 2.734 -12.305 -7.672 1 95.31 75 SER B N 1
ATOM 3537 C CA . SER B 1 75 ? 2.494 -13.352 -8.664 1 95.31 75 SER B CA 1
ATOM 3538 C C . SER B 1 75 ? 1.086 -13.258 -9.242 1 95.31 75 SER B C 1
ATOM 3540 O O . SER B 1 75 ? 0.183 -13.977 -8.812 1 95.31 75 SER B O 1
ATOM 3542 N N . VAL B 1 76 ? 0.911 -12.352 -10.031 1 95.19 76 VAL B N 1
ATOM 3543 C CA . VAL B 1 76 ? 1.746 -11.242 -10.484 1 95.19 76 VAL B CA 1
ATOM 3544 C C . VAL B 1 76 ? 0.974 -9.93 -10.359 1 95.19 76 VAL B C 1
ATOM 3546 O O . VAL B 1 76 ? -0.249 -9.938 -10.195 1 95.19 76 VAL B O 1
ATOM 3549 N N . THR B 1 77 ? 1.629 -8.812 -10.391 1 96.69 77 THR B N 1
ATOM 3550 C CA . THR B 1 77 ? 1.011 -7.496 -10.484 1 96.69 77 THR B CA 1
ATOM 3551 C C . THR B 1 77 ? 0.425 -7.273 -11.875 1 96.69 77 THR B C 1
ATOM 3553 O O . THR B 1 77 ? 1.111 -7.465 -12.883 1 96.69 77 THR B O 1
ATOM 3556 N N . THR B 1 78 ? -0.858 -6.938 -11.93 1 96.12 78 THR B N 1
ATOM 3557 C CA . THR B 1 78 ? -1.471 -6.535 -13.188 1 96.12 78 THR B CA 1
ATOM 3558 C C . THR B 1 78 ? -1.104 -5.094 -13.531 1 96.12 78 THR B C 1
ATOM 3560 O O . THR B 1 78 ? -1.845 -4.164 -13.203 1 96.12 78 THR B O 1
ATOM 3563 N N . VAL B 1 79 ? -0.085 -4.895 -14.266 1 96.88 79 VAL B N 1
ATOM 3564 C CA . VAL B 1 79 ? 0.595 -3.617 -14.445 1 96.88 79 VAL B CA 1
ATOM 3565 C C . VAL B 1 79 ? -0.37 -2.602 -15.055 1 96.88 79 VAL B C 1
ATOM 3567 O O . VAL B 1 79 ? -0.416 -1.445 -14.625 1 96.88 79 VAL B O 1
ATOM 3570 N N . PRO B 1 80 ? -1.271 -3.012 -15.977 1 96.88 80 PRO B N 1
ATOM 3571 C CA . PRO B 1 80 ? -2.166 -2.039 -16.609 1 96.88 80 PRO B CA 1
ATOM 3572 C C . PRO B 1 80 ? -3.125 -1.388 -15.617 1 96.88 80 PRO B C 1
ATOM 3574 O O . PRO B 1 80 ? -3.674 -0.319 -15.898 1 96.88 80 PRO B O 1
ATOM 3577 N N . LEU B 1 81 ? -3.311 -2.008 -14.492 1 96.38 81 LEU B N 1
ATOM 3578 C CA . LEU B 1 81 ? -4.27 -1.488 -13.523 1 96.38 81 LEU B CA 1
ATOM 3579 C C . LEU B 1 81 ? -3.6 -0.5 -12.57 1 96.38 81 LEU B C 1
ATOM 3581 O O . LEU B 1 81 ? -4.262 0.084 -11.711 1 96.38 81 LEU B O 1
ATOM 3585 N N . HIS B 1 82 ? -2.35 -0.28 -12.75 1 96.75 82 HIS B N 1
ATOM 3586 C CA . HIS B 1 82 ? -1.591 0.623 -11.891 1 96.75 82 HIS B CA 1
ATOM 3587 C C . HIS B 1 82 ? -1.061 1.817 -12.68 1 96.75 82 HIS B C 1
ATOM 3589 O O . HIS B 1 82 ? -0.401 1.646 -13.703 1 96.75 82 HIS B O 1
ATOM 3595 N N . HIS B 1 83 ? -1.384 3.018 -12.156 1 97.56 83 HIS B N 1
ATOM 3596 C CA . HIS B 1 83 ? -0.736 4.188 -12.742 1 97.56 83 HIS B CA 1
ATOM 3597 C C . HIS B 1 83 ? 0.781 4.035 -12.734 1 97.56 83 HIS B C 1
ATOM 3599 O O . HIS B 1 83 ? 1.372 3.707 -11.703 1 97.56 83 HIS B O 1
ATOM 3605 N N . PRO B 1 84 ? 1.442 4.273 -13.852 1 97.88 84 PRO B N 1
ATOM 3606 C CA . PRO B 1 84 ? 2.867 3.951 -13.953 1 97.88 84 PRO B CA 1
ATOM 3607 C C . PRO B 1 84 ? 3.719 4.719 -12.945 1 97.88 84 PRO B C 1
ATOM 3609 O O . PRO B 1 84 ? 4.691 4.18 -12.414 1 97.88 84 PRO B O 1
ATOM 3612 N N . VAL B 1 85 ? 3.395 5.992 -12.68 1 97.75 85 VAL B N 1
ATOM 3613 C CA . VAL B 1 85 ? 4.129 6.781 -11.695 1 97.75 85 VAL B CA 1
ATOM 3614 C C . VAL B 1 85 ? 3.977 6.148 -10.312 1 97.75 85 VAL B C 1
ATOM 3616 O O . VAL B 1 85 ? 4.965 5.965 -9.594 1 97.75 85 VAL B O 1
ATOM 3619 N N . ARG B 1 86 ? 2.777 5.812 -9.953 1 97.25 86 ARG B N 1
ATOM 3620 C CA . ARG B 1 86 ? 2.518 5.184 -8.664 1 97.25 86 ARG B CA 1
ATOM 3621 C C . ARG B 1 86 ? 3.223 3.834 -8.562 1 97.25 86 ARG B C 1
ATOM 3623 O O . ARG B 1 86 ? 3.773 3.492 -7.512 1 97.25 86 ARG B O 1
ATOM 3630 N N . PHE B 1 87 ? 3.127 3.109 -9.633 1 97.5 87 PHE B N 1
ATOM 3631 C CA . PHE B 1 87 ? 3.787 1.809 -9.664 1 97.5 87 PHE B CA 1
ATOM 3632 C C . PHE B 1 87 ? 5.281 1.954 -9.414 1 97.5 87 PHE B C 1
ATOM 3634 O O . PHE B 1 87 ? 5.855 1.236 -8.594 1 97.5 87 PHE B O 1
ATOM 3641 N N . ALA B 1 88 ? 5.918 2.877 -10.047 1 96.69 88 ALA B N 1
ATOM 3642 C CA . ALA B 1 88 ? 7.348 3.127 -9.875 1 96.69 88 ALA B CA 1
ATOM 3643 C C . ALA B 1 88 ? 7.672 3.488 -8.43 1 96.69 88 ALA B C 1
ATOM 3645 O O . ALA B 1 88 ? 8.625 2.963 -7.852 1 96.69 88 ALA B O 1
ATOM 3646 N N . GLU B 1 89 ? 6.855 4.309 -7.84 1 96.62 89 GLU B N 1
ATOM 3647 C CA . GLU B 1 89 ? 7.082 4.785 -6.48 1 96.62 89 GLU B CA 1
ATOM 3648 C C . GLU B 1 89 ? 6.898 3.658 -5.465 1 96.62 89 GLU B C 1
ATOM 3650 O O . GLU B 1 89 ? 7.73 3.475 -4.574 1 96.62 89 GLU B O 1
ATOM 3655 N N . ARG B 1 90 ? 5.84 2.906 -5.617 1 96.38 90 ARG B N 1
ATOM 3656 C CA . ARG B 1 90 ? 5.52 1.89 -4.621 1 96.38 90 ARG B CA 1
ATOM 3657 C C . ARG B 1 90 ? 6.535 0.753 -4.648 1 96.38 90 ARG B C 1
ATOM 3659 O O . ARG B 1 90 ? 6.867 0.186 -3.604 1 96.38 90 ARG B O 1
ATOM 3666 N N . VAL B 1 91 ? 7.016 0.449 -5.848 1 96.69 91 VAL B N 1
ATOM 3667 C CA . VAL B 1 91 ? 8.039 -0.582 -5.953 1 96.69 91 VAL B CA 1
ATOM 3668 C C . VAL B 1 91 ? 9.305 -0.13 -5.227 1 96.69 91 VAL B C 1
ATOM 3670 O O . VAL B 1 91 ? 9.875 -0.88 -4.43 1 96.69 91 VAL B O 1
ATOM 3673 N N . ASN B 1 92 ? 9.703 1.125 -5.465 1 95.81 92 ASN B N 1
ATOM 3674 C CA . ASN B 1 92 ? 10.875 1.653 -4.781 1 95.81 92 ASN B CA 1
ATOM 3675 C C . ASN B 1 92 ? 10.68 1.691 -3.27 1 95.81 92 ASN B C 1
ATOM 3677 O O . ASN B 1 92 ? 11.586 1.344 -2.512 1 95.81 92 ASN B O 1
ATOM 3681 N N . LEU B 1 93 ? 9.516 2.125 -2.887 1 96.62 93 LEU B N 1
ATOM 3682 C CA . LEU B 1 93 ? 9.227 2.23 -1.461 1 96.62 93 LEU B CA 1
ATOM 3683 C C . LEU B 1 93 ? 9.312 0.866 -0.786 1 96.62 93 LEU B C 1
ATOM 3685 O O . LEU B 1 93 ? 9.977 0.717 0.239 1 96.62 93 LEU B O 1
ATOM 3689 N N . LEU B 1 94 ? 8.656 -0.102 -1.364 1 96.81 94 LEU B N 1
ATOM 3690 C CA . LEU B 1 94 ? 8.672 -1.438 -0.78 1 96.81 94 LEU B CA 1
ATOM 3691 C C . LEU B 1 94 ? 10.062 -2.051 -0.86 1 96.81 94 LEU B C 1
ATOM 3693 O O . LEU B 1 94 ? 10.477 -2.787 0.039 1 96.81 94 LEU B O 1
ATOM 3697 N N . ASP B 1 95 ? 10.805 -1.76 -1.938 1 96.5 95 ASP B N 1
ATOM 3698 C CA . ASP B 1 95 ? 12.195 -2.188 -2.051 1 96.5 95 ASP B CA 1
ATOM 3699 C C . ASP B 1 95 ? 13.023 -1.674 -0.875 1 96.5 95 ASP B C 1
ATOM 3701 O O . ASP B 1 95 ? 13.789 -2.428 -0.272 1 96.5 95 ASP B O 1
ATOM 3705 N N . GLN B 1 96 ? 12.805 -0.433 -0.543 1 96.25 96 GLN B N 1
ATOM 3706 C CA . GLN B 1 96 ? 13.484 0.163 0.599 1 96.25 96 GLN B CA 1
ATOM 3707 C C . GLN B 1 96 ? 13.055 -0.491 1.906 1 96.25 96 GLN B C 1
ATOM 3709 O O . GLN B 1 96 ? 13.891 -0.862 2.73 1 96.25 96 GLN B O 1
ATOM 3714 N N . LEU B 1 97 ? 11.766 -0.68 2.072 1 97.19 97 LEU B N 1
ATOM 3715 C CA . LEU B 1 97 ? 11.219 -1.177 3.328 1 97.19 97 LEU B CA 1
ATOM 3716 C C . LEU B 1 97 ? 11.617 -2.631 3.559 1 97.19 97 LEU B C 1
ATOM 3718 O O . LEU B 1 97 ? 11.695 -3.084 4.703 1 97.19 97 LEU B O 1
ATOM 3722 N N . THR B 1 98 ? 11.891 -3.361 2.48 1 96.69 98 THR B N 1
ATOM 3723 C CA . THR B 1 98 ? 12.25 -4.77 2.592 1 96.69 98 THR B CA 1
ATOM 3724 C C . THR B 1 98 ? 13.758 -4.957 2.451 1 96.69 98 THR B C 1
ATOM 3726 O O . THR B 1 98 ? 14.258 -6.082 2.479 1 96.69 98 THR B O 1
ATOM 3729 N N . GLU B 1 99 ? 14.445 -3.875 2.197 1 95.38 99 GLU B N 1
ATOM 3730 C CA . GLU B 1 99 ? 15.891 -3.887 2.014 1 95.38 99 GLU B CA 1
ATOM 3731 C C . GLU B 1 99 ? 16.297 -4.852 0.904 1 95.38 99 GLU B C 1
ATOM 3733 O O . GLU B 1 99 ? 17.188 -5.684 1.094 1 95.38 99 GLU B O 1
ATOM 3738 N N . GLY B 1 100 ? 15.492 -4.797 -0.162 1 94.69 100 GLY B N 1
ATOM 3739 C CA . GLY B 1 100 ? 15.859 -5.508 -1.378 1 94.69 100 GLY B CA 1
ATOM 3740 C C . GLY B 1 100 ? 15.25 -6.895 -1.461 1 94.69 100 GLY B C 1
ATOM 3741 O O . GLY B 1 100 ? 15.516 -7.641 -2.404 1 94.69 100 GLY B O 1
ATOM 3742 N N . ARG B 1 101 ? 14.398 -7.312 -0.57 1 96.19 101 ARG B N 1
ATOM 3743 C CA . ARG B 1 101 ? 13.805 -8.641 -0.575 1 96.19 101 ARG B CA 1
ATOM 3744 C C . ARG B 1 101 ? 12.469 -8.641 -1.312 1 96.19 101 ARG B C 1
ATOM 3746 O O . ARG B 1 101 ? 11.484 -9.219 -0.834 1 96.19 101 ARG B O 1
ATOM 3753 N N . LEU B 1 102 ? 12.445 -7.973 -2.4 1 96.31 102 LEU B N 1
ATOM 3754 C CA . LEU B 1 102 ? 11.227 -7.828 -3.188 1 96.31 102 LEU B CA 1
ATOM 3755 C C . LEU B 1 102 ? 11.391 -8.477 -4.559 1 96.31 102 LEU B C 1
ATOM 3757 O O . LEU B 1 102 ? 12.438 -8.336 -5.199 1 96.31 102 LEU B O 1
ATOM 3761 N N . LEU B 1 103 ? 10.383 -9.227 -5.016 1 96.19 103 LEU B N 1
ATOM 3762 C CA . LEU B 1 103 ? 10.25 -9.805 -6.348 1 96.19 103 LEU B CA 1
ATOM 3763 C C . LEU B 1 103 ? 8.922 -9.391 -6.984 1 96.19 103 LEU B C 1
ATOM 3765 O O . LEU B 1 103 ? 7.863 -9.883 -6.59 1 96.19 103 LEU B O 1
ATOM 3769 N N . VAL B 1 104 ? 9.023 -8.594 -8 1 96.94 104 VAL B N 1
ATOM 3770 C CA . VAL B 1 104 ? 7.777 -8.047 -8.539 1 96.94 104 VAL B CA 1
ATOM 3771 C C . VAL B 1 104 ? 7.418 -8.766 -9.836 1 96.94 104 VAL B C 1
ATOM 3773 O O . VAL B 1 104 ? 7.844 -8.359 -10.922 1 96.94 104 VAL B O 1
ATOM 3776 N N . GLY B 1 105 ? 6.609 -9.797 -9.672 1 97.31 105 GLY B N 1
ATOM 3777 C CA . GLY B 1 105 ? 6.027 -10.391 -10.867 1 97.31 105 GLY B CA 1
ATOM 3778 C C . GLY B 1 105 ? 5.066 -9.461 -11.586 1 97.31 105 GLY B C 1
ATOM 3779 O O . GLY B 1 105 ? 4.289 -8.75 -10.945 1 97.31 105 GLY B O 1
ATOM 3780 N N . ILE B 1 106 ? 5.148 -9.508 -12.906 1 96.75 106 ILE B N 1
ATOM 3781 C CA . ILE B 1 106 ? 4.305 -8.594 -13.672 1 96.75 106 ILE B CA 1
ATOM 3782 C C . ILE B 1 106 ? 3.572 -9.367 -14.766 1 96.75 106 ILE B C 1
ATOM 3784 O O . ILE B 1 106 ? 4.086 -10.367 -15.281 1 96.75 106 ILE B O 1
ATOM 3788 N N . GLY B 1 107 ? 2.416 -8.891 -15.078 1 95.06 107 GLY B N 1
ATOM 3789 C CA . GLY B 1 107 ? 1.589 -9.422 -16.156 1 95.06 107 GLY B CA 1
ATOM 3790 C C . GLY B 1 107 ? 0.594 -8.406 -16.688 1 95.06 107 GLY B C 1
ATOM 3791 O O . GLY B 1 107 ? 0.444 -7.32 -16.141 1 95.06 107 GLY B O 1
ATOM 3792 N N . SER B 1 108 ? -0.018 -8.688 -17.859 1 89.44 108 SER B N 1
ATOM 3793 C CA . SER B 1 108 ? -0.923 -7.77 -18.531 1 89.44 108 SER B CA 1
ATOM 3794 C C . SER B 1 108 ? -2.338 -7.875 -17.969 1 89.44 108 SER B C 1
ATOM 3796 O O . SER B 1 108 ? -3.109 -6.914 -18.047 1 89.44 108 SER B O 1
ATOM 3798 N N . GLY B 1 109 ? -2.59 -9.172 -17.656 1 77.88 109 GLY B N 1
ATOM 3799 C CA . GLY B 1 109 ? -4.035 -9.164 -17.5 1 77.88 109 GLY B CA 1
ATOM 3800 C C . GLY B 1 109 ? -4.516 -10.078 -16.375 1 77.88 109 GLY B C 1
ATOM 3801 O O . GLY B 1 109 ? -3.729 -10.844 -15.812 1 77.88 109 GLY B O 1
ATOM 3802 N N . THR B 1 110 ? -5.715 -9.812 -16 1 78.94 110 THR B N 1
ATOM 3803 C CA . THR B 1 110 ? -6.578 -10.57 -15.102 1 78.94 110 THR B CA 1
ATOM 3804 C C . THR B 1 110 ? -7.918 -10.867 -15.766 1 78.94 110 THR B C 1
ATOM 3806 O O . THR B 1 110 ? -7.977 -11.172 -16.953 1 78.94 110 THR B O 1
ATOM 3809 N N . THR B 1 111 ? -8.984 -10.898 -15.062 1 82.44 111 THR B N 1
ATOM 3810 C CA . THR B 1 111 ? -10.305 -11.164 -15.617 1 82.44 111 THR B CA 1
ATOM 3811 C C . THR B 1 111 ? -10.906 -9.883 -16.188 1 82.44 111 THR B C 1
ATOM 3813 O O . THR B 1 111 ? -10.57 -8.781 -15.766 1 82.44 111 THR B O 1
ATOM 3816 N N . PRO B 1 112 ? -11.766 -10.023 -17.156 1 85.69 112 PRO B N 1
ATOM 3817 C CA . PRO B 1 112 ? -12.43 -8.844 -17.703 1 85.69 112 PRO B CA 1
ATOM 3818 C C . PRO B 1 112 ? -13.133 -8 -16.641 1 85.69 112 PRO B C 1
ATOM 3820 O O . PRO B 1 112 ? -13.141 -6.77 -16.734 1 85.69 112 PRO B O 1
ATOM 3823 N N . GLU B 1 113 ? -13.672 -8.633 -15.688 1 88.5 113 GLU B N 1
ATOM 3824 C CA . GLU B 1 113 ? -14.352 -7.906 -14.617 1 88.5 113 GLU B CA 1
ATOM 3825 C C . GLU B 1 113 ? -13.391 -6.973 -13.891 1 88.5 113 GLU B C 1
ATOM 3827 O O . GLU B 1 113 ? -13.719 -5.812 -13.633 1 88.5 113 GLU B O 1
ATOM 3832 N N . GLU B 1 114 ? -12.25 -7.484 -13.586 1 91 114 GLU B N 1
ATOM 3833 C CA . GLU B 1 114 ? -11.266 -6.691 -12.852 1 91 114 GLU B CA 1
ATOM 3834 C C . GLU B 1 114 ? -10.758 -5.523 -13.688 1 91 114 GLU B C 1
ATOM 3836 O O . GLU B 1 114 ? -10.531 -4.43 -13.172 1 91 114 GLU B O 1
ATOM 3841 N N . MET B 1 115 ? -10.695 -5.762 -14.977 1 92.06 115 MET B N 1
ATOM 3842 C CA . MET B 1 115 ? -10.18 -4.727 -15.867 1 92.06 115 MET B CA 1
ATOM 3843 C C . MET B 1 115 ? -11.18 -3.58 -16 1 92.06 115 MET B C 1
ATOM 3845 O O . MET B 1 115 ? -10.797 -2.41 -15.93 1 92.06 115 MET B O 1
ATOM 3849 N N . ILE B 1 116 ? -12.414 -3.9 -16.109 1 92.56 116 ILE B N 1
ATOM 3850 C CA . ILE B 1 116 ? -13.406 -2.854 -16.328 1 92.56 116 ILE B CA 1
ATOM 3851 C C . ILE B 1 116 ? -13.602 -2.061 -15.039 1 92.56 116 ILE B C 1
ATOM 3853 O O . ILE B 1 116 ? -13.992 -0.89 -15.078 1 92.56 116 ILE B O 1
ATOM 3857 N N . GLY B 1 117 ? -13.297 -2.666 -13.922 1 94.75 117 GLY B N 1
ATOM 3858 C CA . GLY B 1 117 ? -13.359 -1.948 -12.656 1 94.75 117 GLY B CA 1
ATOM 3859 C C . GLY B 1 117 ? -12.43 -0.749 -12.609 1 94.75 117 GLY B C 1
ATOM 3860 O O . GLY B 1 117 ? -12.703 0.223 -11.898 1 94.75 117 GLY B O 1
ATOM 3861 N N . PHE B 1 118 ? -11.391 -0.81 -13.43 1 96.19 118 PHE B N 1
ATOM 3862 C CA . PHE B 1 118 ? -10.398 0.253 -13.445 1 96.19 118 PHE B CA 1
ATOM 3863 C C . PHE B 1 118 ? -10.391 0.977 -14.789 1 96.19 118 PHE B C 1
ATOM 3865 O O . PHE B 1 118 ? -9.477 1.749 -15.078 1 96.19 118 PHE B O 1
ATOM 3872 N N . GLY B 1 119 ? -11.352 0.651 -15.586 1 95 119 GLY B N 1
ATOM 3873 C CA . GLY B 1 119 ? -11.555 1.352 -16.844 1 95 119 GLY B CA 1
ATOM 3874 C C . GLY B 1 119 ? -10.578 0.933 -17.922 1 95 119 GLY B C 1
ATOM 3875 O O . GLY B 1 119 ? -10.359 1.665 -18.891 1 95 119 GLY B O 1
ATOM 3876 N N . VAL B 1 120 ? -9.945 -0.165 -17.734 1 94.62 120 VAL B N 1
ATOM 3877 C CA . VAL B 1 120 ? -8.977 -0.648 -18.719 1 94.62 120 VAL B CA 1
ATOM 3878 C C . VAL B 1 120 ? -9.664 -1.617 -19.688 1 94.62 120 VAL B C 1
ATOM 3880 O O . VAL B 1 120 ? -10.406 -2.502 -19.25 1 94.62 120 VAL B O 1
ATOM 3883 N N . ASN B 1 121 ? -9.453 -1.346 -20.953 1 90.62 121 ASN B N 1
ATOM 3884 C CA . ASN B 1 121 ? -9.961 -2.26 -21.969 1 90.62 121 ASN B CA 1
ATOM 3885 C C . ASN B 1 121 ? -9.117 -3.533 -22.047 1 90.62 121 ASN B C 1
ATOM 3887 O O . ASN B 1 121 ? -7.914 -3.473 -22.297 1 90.62 121 ASN B O 1
ATOM 3891 N N . TYR B 1 122 ? -9.797 -4.613 -21.859 1 89.25 122 TYR B N 1
ATOM 3892 C CA . TYR B 1 122 ? -9.141 -5.914 -21.828 1 89.25 122 TYR B CA 1
ATOM 3893 C C . TYR B 1 122 ? -8.32 -6.141 -23.094 1 89.25 122 TYR B C 1
ATOM 3895 O O . TYR B 1 122 ? -7.23 -6.715 -23.047 1 89.25 122 TYR B O 1
ATOM 3903 N N . LYS B 1 123 ? -8.703 -5.637 -24.172 1 87.69 123 LYS B N 1
ATOM 3904 C CA . LYS B 1 123 ? -8.055 -5.855 -25.453 1 87.69 123 LYS B CA 1
ATOM 3905 C C . LYS B 1 123 ? -6.754 -5.062 -25.562 1 87.69 123 LYS B C 1
ATOM 3907 O O . LYS B 1 123 ? -5.898 -5.371 -26.391 1 87.69 123 LYS B O 1
ATOM 3912 N N . ASP B 1 124 ? -6.621 -4.098 -24.703 1 91.81 124 ASP B N 1
ATOM 3913 C CA . ASP B 1 124 ? -5.449 -3.23 -24.75 1 91.81 124 ASP B CA 1
ATOM 3914 C C . ASP B 1 124 ? -4.449 -3.596 -23.656 1 91.81 124 ASP B C 1
ATOM 3916 O O . ASP B 1 124 ? -3.406 -2.949 -23.516 1 91.81 124 ASP B O 1
ATOM 3920 N N . ALA B 1 125 ? -4.727 -4.641 -22.938 1 92.25 125 ALA B N 1
ATOM 3921 C CA . ALA B 1 125 ? -3.99 -4.953 -21.719 1 92.25 125 ALA B CA 1
ATOM 3922 C C . ALA B 1 125 ? -2.518 -5.219 -22.031 1 92.25 125 ALA B C 1
ATOM 3924 O O . ALA B 1 125 ? -1.634 -4.688 -21.344 1 92.25 125 ALA B O 1
ATOM 3925 N N . SER B 1 126 ? -2.24 -5.988 -23.016 1 92.44 126 SER B N 1
ATOM 3926 C CA . SER B 1 126 ? -0.868 -6.359 -23.344 1 92.44 126 SER B CA 1
ATOM 3927 C C . SER B 1 126 ? -0.061 -5.145 -23.797 1 92.44 126 SER B C 1
ATOM 3929 O O . SER B 1 126 ? 1.068 -4.941 -23.344 1 92.44 126 SER B O 1
ATOM 3931 N N . SER B 1 127 ? -0.652 -4.375 -24.672 1 94.94 127 SER B N 1
ATOM 3932 C CA . SER B 1 127 ? 0.027 -3.174 -25.156 1 94.94 127 SER B CA 1
ATOM 3933 C C . SER B 1 127 ? 0.25 -2.182 -24.016 1 94.94 127 SER B C 1
ATOM 3935 O O . SER B 1 127 ? 1.313 -1.567 -23.922 1 94.94 127 SER B O 1
ATOM 3937 N N . LEU B 1 128 ? -0.727 -2.094 -23.188 1 96.44 128 LEU B N 1
ATOM 3938 C CA . LEU B 1 128 ? -0.631 -1.17 -22.047 1 96.44 128 LEU B CA 1
ATOM 3939 C C . LEU B 1 128 ? 0.449 -1.617 -21.078 1 96.44 128 LEU B C 1
ATOM 3941 O O . LEU B 1 128 ? 1.145 -0.785 -20.484 1 96.44 128 LEU B O 1
ATOM 3945 N N . LEU B 1 129 ? 0.595 -2.918 -20.906 1 96.25 129 LEU B N 1
ATOM 3946 C CA . LEU B 1 129 ? 1.672 -3.438 -20.078 1 96.25 129 LEU B CA 1
ATOM 3947 C C . LEU B 1 129 ? 3.029 -2.967 -20.578 1 96.25 129 LEU B C 1
ATOM 3949 O O . LEU B 1 129 ? 3.854 -2.475 -19.812 1 96.25 129 LEU B O 1
ATOM 3953 N N . GLN B 1 130 ? 3.236 -3.08 -21.828 1 95.25 130 GLN B N 1
ATOM 3954 C CA . GLN B 1 130 ? 4.52 -2.715 -22.422 1 95.25 130 GLN B CA 1
ATOM 3955 C C . GLN B 1 130 ? 4.77 -1.214 -22.312 1 95.25 130 GLN B C 1
ATOM 3957 O O . GLN B 1 130 ? 5.855 -0.79 -21.906 1 95.25 130 GLN B O 1
ATOM 3962 N N . GLU B 1 131 ? 3.744 -0.431 -22.594 1 97.12 131 GLU B N 1
ATOM 3963 C CA . GLU B 1 131 ? 3.861 1.022 -22.516 1 97.12 131 GLU B CA 1
ATOM 3964 C C . GLU B 1 131 ? 4.188 1.469 -21.094 1 97.12 131 GLU B C 1
ATOM 3966 O O . GLU B 1 131 ? 5.082 2.295 -20.875 1 97.12 131 GLU B O 1
ATOM 3971 N N . ASN B 1 132 ? 3.48 0.899 -20.188 1 97.19 132 ASN B N 1
ATOM 3972 C CA . ASN B 1 132 ? 3.658 1.283 -18.781 1 97.19 132 ASN B CA 1
ATOM 3973 C C . ASN B 1 132 ? 5.027 0.861 -18.25 1 97.19 132 ASN B C 1
ATOM 3975 O O . ASN B 1 132 ? 5.676 1.615 -17.531 1 97.19 132 ASN B O 1
ATOM 3979 N N . LEU B 1 133 ? 5.41 -0.333 -18.625 1 95.56 133 LEU B N 1
ATOM 3980 C CA . LEU B 1 133 ? 6.695 -0.828 -18.141 1 95.56 133 LEU B CA 1
ATOM 3981 C C . LEU B 1 133 ? 7.844 -0.001 -18.703 1 95.56 133 LEU B C 1
ATOM 3983 O O . LEU B 1 133 ? 8.797 0.315 -18 1 95.56 133 LEU B O 1
ATOM 3987 N N . ASP B 1 134 ? 7.75 0.353 -20 1 96.62 134 ASP B N 1
ATOM 3988 C CA . ASP B 1 134 ? 8.75 1.227 -20.609 1 96.62 134 ASP B CA 1
ATOM 3989 C C . ASP B 1 134 ? 8.836 2.559 -19.859 1 96.62 134 ASP B C 1
ATOM 3991 O O . ASP B 1 134 ? 9.93 3.047 -19.578 1 96.62 134 ASP B O 1
ATOM 3995 N N . LEU B 1 135 ? 7.715 3.068 -19.594 1 97.88 135 LEU B N 1
ATOM 3996 C CA . LEU B 1 135 ? 7.652 4.34 -18.891 1 97.88 135 LEU B CA 1
ATOM 3997 C C . LEU B 1 135 ? 8.242 4.207 -17.484 1 97.88 135 LEU B C 1
ATOM 3999 O O . LEU B 1 135 ? 9.023 5.062 -17.062 1 97.88 135 LEU B O 1
ATOM 4003 N N . VAL B 1 136 ? 7.949 3.162 -16.797 1 96.81 136 VAL B N 1
ATOM 4004 C CA . VAL B 1 136 ? 8.43 2.936 -15.438 1 96.81 136 VAL B CA 1
ATOM 4005 C C . VAL B 1 136 ? 9.953 2.863 -15.438 1 96.81 136 VAL B C 1
ATOM 4007 O O . VAL B 1 136 ? 10.609 3.451 -14.57 1 96.81 136 VAL B O 1
ATOM 4010 N N . GLN B 1 137 ? 10.508 2.184 -16.375 1 94.5 137 GLN B N 1
ATOM 4011 C CA . GLN B 1 137 ? 11.961 2.076 -16.469 1 94.5 137 GLN B CA 1
ATOM 4012 C C . GLN B 1 137 ? 12.594 3.445 -16.703 1 94.5 137 GLN B C 1
ATOM 4014 O O . GLN B 1 137 ? 13.617 3.771 -16.094 1 94.5 137 GLN B O 1
ATOM 4019 N N . ARG B 1 138 ? 11.945 4.277 -17.547 1 96.62 138 ARG B N 1
ATOM 4020 C CA . ARG B 1 138 ? 12.43 5.633 -17.781 1 96.62 138 ARG B CA 1
ATOM 4021 C C . ARG B 1 138 ? 12.344 6.465 -16.5 1 96.62 138 ARG B C 1
ATOM 4023 O O . ARG B 1 138 ? 13.25 7.246 -16.203 1 96.62 138 ARG B O 1
ATOM 4030 N N . LEU B 1 139 ? 11.305 6.281 -15.789 1 96.25 139 LEU B N 1
ATOM 4031 C CA . LEU B 1 139 ? 11.086 7.023 -14.555 1 96.25 139 LEU B CA 1
ATOM 4032 C C . LEU B 1 139 ? 12.133 6.656 -13.508 1 96.25 139 LEU B C 1
ATOM 4034 O O . LEU B 1 139 ? 12.656 7.527 -12.805 1 96.25 139 LEU B O 1
ATOM 4038 N N . TRP B 1 140 ? 12.453 5.406 -13.406 1 94.25 140 TRP B N 1
ATOM 4039 C CA . TRP B 1 140 ? 13.438 4.938 -12.43 1 94.25 140 TRP B CA 1
ATOM 4040 C C . TRP B 1 140 ? 14.828 5.469 -12.758 1 94.25 140 TRP B C 1
ATOM 4042 O O . TRP B 1 140 ? 15.641 5.684 -11.859 1 94.25 140 TRP B O 1
ATOM 4052 N N . GLU B 1 141 ? 15.086 5.746 -13.984 1 93.38 141 GLU B N 1
ATOM 4053 C CA . GLU B 1 141 ? 16.406 6.184 -14.422 1 93.38 141 GLU B CA 1
ATOM 4054 C C . GLU B 1 141 ? 16.531 7.703 -14.414 1 93.38 141 GLU B C 1
ATOM 4056 O O . GLU B 1 141 ? 17.625 8.25 -14.531 1 93.38 141 GLU B O 1
ATOM 4061 N N . LYS B 1 142 ? 15.438 8.375 -14.203 1 94.5 142 LYS B N 1
ATOM 4062 C CA . LYS B 1 142 ? 15.406 9.836 -14.336 1 94.5 142 LYS B CA 1
ATOM 4063 C C . LYS B 1 142 ? 16.109 10.508 -13.164 1 94.5 142 LYS B C 1
ATOM 4065 O O . LYS B 1 142 ? 15.844 10.188 -12 1 94.5 142 LYS B O 1
ATOM 4070 N N . ASN B 1 143 ? 16.953 11.438 -13.516 1 92.12 143 ASN B N 1
ATOM 4071 C CA . ASN B 1 143 ? 17.578 12.312 -12.531 1 92.12 143 ASN B CA 1
ATOM 4072 C C . ASN B 1 143 ? 16.891 13.672 -12.477 1 92.12 143 ASN B C 1
ATOM 4074 O O . ASN B 1 143 ? 16.172 14.047 -13.406 1 92.12 143 ASN B O 1
ATOM 4078 N N . ILE B 1 144 ? 17.078 14.391 -11.414 1 88.56 144 ILE B N 1
ATOM 4079 C CA . ILE B 1 144 ? 16.391 15.664 -11.164 1 88.56 144 ILE B CA 1
ATOM 4080 C C . ILE B 1 144 ? 16.75 16.656 -12.266 1 88.56 144 ILE B C 1
ATOM 4082 O O . ILE B 1 144 ? 15.922 17.5 -12.641 1 88.56 144 ILE B O 1
ATOM 4086 N N . GLU B 1 145 ? 17.953 16.547 -12.82 1 88.88 145 GLU B N 1
ATOM 4087 C CA . GLU B 1 145 ? 18.453 17.516 -13.781 1 88.88 145 GLU B CA 1
ATOM 4088 C C . GLU B 1 145 ? 17.953 17.203 -15.195 1 88.88 145 GLU B C 1
ATOM 4090 O O . GLU B 1 145 ? 18.094 18.031 -16.094 1 88.88 145 GLU B O 1
ATOM 4095 N N . ASP B 1 146 ? 17.406 16 -15.375 1 93.44 146 ASP B N 1
ATOM 4096 C CA . ASP B 1 146 ? 16.953 15.602 -16.703 1 93.44 146 ASP B CA 1
ATOM 4097 C C . ASP B 1 146 ? 15.695 16.375 -17.109 1 93.44 146 ASP B C 1
ATOM 4099 O O . ASP B 1 146 ? 15 16.938 -16.25 1 93.44 146 ASP B O 1
ATOM 4103 N N . ASP B 1 147 ? 15.422 16.438 -18.359 1 93.94 147 ASP B N 1
ATOM 4104 C CA . ASP B 1 147 ? 14.18 17.031 -18.859 1 93.94 147 ASP B CA 1
ATOM 4105 C C . ASP B 1 147 ? 12.961 16.297 -18.297 1 93.94 147 ASP B C 1
ATOM 4107 O O . ASP B 1 147 ? 13.039 15.117 -17.969 1 93.94 147 ASP B O 1
ATOM 4111 N N . PRO B 1 148 ? 11.906 17.078 -18.172 1 94.31 148 PRO B N 1
ATOM 4112 C CA . PRO B 1 148 ? 10.68 16.406 -17.734 1 94.31 148 PRO B CA 1
ATOM 4113 C C . PRO B 1 148 ? 10.266 15.266 -18.656 1 94.31 148 PRO B C 1
ATOM 4115 O O . PRO B 1 148 ? 10.461 15.336 -19.875 1 94.31 148 PRO B O 1
ATOM 4118 N N . ILE B 1 149 ? 9.773 14.219 -18.078 1 97 149 ILE B N 1
ATOM 4119 C CA . ILE B 1 149 ? 9.156 13.141 -18.859 1 97 149 ILE B CA 1
ATOM 4120 C C . ILE B 1 149 ? 7.66 13.398 -18.984 1 97 149 ILE B C 1
ATOM 4122 O O . ILE B 1 149 ? 6.914 13.297 -18.016 1 97 149 ILE B O 1
ATOM 4126 N N . ILE B 1 150 ? 7.234 13.797 -20.156 1 96.5 150 ILE B N 1
ATOM 4127 C CA . ILE B 1 150 ? 5.824 13.938 -20.484 1 96.5 150 ILE B CA 1
ATOM 4128 C C . ILE B 1 150 ? 5.324 12.664 -21.172 1 96.5 150 ILE B C 1
ATOM 4130 O O . ILE B 1 150 ? 5.957 12.172 -22.109 1 96.5 150 ILE B O 1
ATOM 4134 N N . PHE B 1 151 ? 4.195 12.133 -20.688 1 97.94 151 PHE B N 1
ATOM 4135 C CA . PHE B 1 151 ? 3.803 10.844 -21.219 1 97.94 151 PHE B CA 1
ATOM 4136 C C . PHE B 1 151 ? 2.293 10.773 -21.422 1 97.94 151 PHE B C 1
ATOM 4138 O O . PHE B 1 151 ? 1.541 11.477 -20.75 1 97.94 151 PHE B O 1
ATOM 4145 N N . GLU B 1 152 ? 1.906 10.023 -22.344 1 96.75 152 GLU B N 1
ATOM 4146 C CA . GLU B 1 152 ? 0.542 9.586 -22.625 1 96.75 152 GLU B CA 1
ATOM 4147 C C . GLU B 1 152 ? 0.517 8.156 -23.156 1 96.75 152 GLU B C 1
ATOM 4149 O O . GLU B 1 152 ? 0.977 7.891 -24.266 1 96.75 152 GLU B O 1
ATOM 4154 N N . THR B 1 153 ? 0.075 7.281 -22.297 1 96 153 THR B N 1
ATOM 4155 C CA . THR B 1 153 ? -0.131 5.902 -22.734 1 96 153 THR B CA 1
ATOM 4156 C C . THR B 1 153 ? -1.562 5.699 -23.219 1 96 153 THR B C 1
ATOM 4158 O O . THR B 1 153 ? -2.326 6.656 -23.344 1 96 153 THR B O 1
ATOM 4161 N N . GLY B 1 154 ? -1.925 4.488 -23.531 1 94.62 154 GLY B N 1
ATOM 4162 C CA . GLY B 1 154 ? -3.287 4.203 -23.953 1 94.62 154 GLY B CA 1
ATOM 4163 C C . GLY B 1 154 ? -4.32 4.488 -22.875 1 94.62 154 GLY B C 1
ATOM 4164 O O . GLY B 1 154 ? -5.516 4.562 -23.172 1 94.62 154 GLY B O 1
ATOM 4165 N N . HIS B 1 155 ? -3.855 4.766 -21.641 1 95.44 155 HIS B N 1
ATOM 4166 C CA . HIS B 1 155 ? -4.805 4.867 -20.531 1 95.44 155 HIS B CA 1
ATOM 4167 C C . HIS B 1 155 ? -4.402 5.973 -19.562 1 95.44 155 HIS B C 1
ATOM 4169 O O . HIS B 1 155 ? -5.266 6.625 -18.969 1 95.44 155 HIS B O 1
ATOM 4175 N N . TYR B 1 156 ? -3.113 6.242 -19.453 1 96.75 156 TYR B N 1
ATOM 4176 C CA . TYR B 1 156 ? -2.598 7.191 -18.484 1 96.75 156 TYR B CA 1
ATOM 4177 C C . TYR B 1 156 ? -1.897 8.359 -19.156 1 96.75 156 TYR B C 1
ATOM 4179 O O . TYR B 1 156 ? -1.42 8.227 -20.297 1 96.75 156 TYR B O 1
ATOM 4187 N N . LYS B 1 157 ? -1.848 9.484 -18.484 1 96.69 157 LYS B N 1
ATOM 4188 C CA . LYS B 1 157 ? -1.094 10.648 -18.938 1 96.69 157 LYS B CA 1
ATOM 4189 C C . LYS B 1 157 ? -0.534 11.445 -17.766 1 96.69 157 LYS B C 1
ATOM 4191 O O . LYS B 1 157 ? -0.998 11.297 -16.641 1 96.69 157 LYS B O 1
ATOM 4196 N N . GLY B 1 158 ? 0.501 12.219 -18 1 96.25 158 GLY B N 1
ATOM 4197 C CA . GLY B 1 158 ? 1.082 13.047 -16.969 1 96.25 158 GLY B CA 1
ATOM 4198 C C . GLY B 1 158 ? 2.461 13.57 -17.312 1 96.25 158 GLY B C 1
ATOM 4199 O O . GLY B 1 158 ? 2.873 13.516 -18.469 1 96.25 158 GLY B O 1
ATOM 4200 N N . ALA B 1 159 ? 3.066 14.164 -16.312 1 95.5 159 ALA B N 1
ATOM 4201 C CA . ALA B 1 159 ? 4.422 14.695 -16.469 1 95.5 159 ALA B CA 1
ATOM 4202 C C . ALA B 1 159 ? 5.191 14.609 -15.148 1 95.5 159 ALA B C 1
ATOM 4204 O O . ALA B 1 159 ? 4.66 14.953 -14.086 1 95.5 159 ALA B O 1
ATOM 4205 N N . VAL B 1 160 ? 6.367 14.102 -15.25 1 95.44 160 VAL B N 1
ATOM 4206 C CA . VAL B 1 160 ? 7.258 14.07 -14.094 1 95.44 160 VAL B CA 1
ATOM 4207 C C . VAL B 1 160 ? 8.438 15.016 -14.328 1 95.44 160 VAL B C 1
ATOM 4209 O O . VAL B 1 160 ? 9.281 14.773 -15.195 1 95.44 160 VAL B O 1
ATOM 4212 N N . VAL B 1 161 ? 8.438 16.047 -13.523 1 92.31 161 VAL B N 1
ATOM 4213 C CA . VAL B 1 161 ? 9.43 17.109 -13.695 1 92.31 161 VAL B CA 1
ATOM 4214 C C . VAL B 1 161 ? 10.711 16.75 -12.945 1 92.31 161 VAL B C 1
ATOM 4216 O O . VAL B 1 161 ? 11.812 16.875 -13.484 1 92.31 161 VAL B O 1
ATOM 4219 N N . GLN B 1 162 ? 10.539 16.25 -11.812 1 91.44 162 GLN B N 1
ATOM 4220 C CA . GLN B 1 162 ? 11.711 15.938 -11 1 91.44 162 GLN B CA 1
ATOM 4221 C C . GLN B 1 162 ? 12.023 14.445 -11.055 1 91.44 162 GLN B C 1
ATOM 4223 O O . GLN B 1 162 ? 12.219 13.883 -12.141 1 91.44 162 GLN B O 1
ATOM 4228 N N . ARG B 1 163 ? 12.094 13.789 -9.852 1 92.62 163 ARG B N 1
ATOM 4229 C CA . ARG B 1 163 ? 12.453 12.367 -9.828 1 92.62 163 ARG B CA 1
ATOM 4230 C C . ARG B 1 163 ? 11.422 11.562 -9.047 1 92.62 163 ARG B C 1
ATOM 4232 O O . ARG B 1 163 ? 10.648 12.117 -8.266 1 92.62 163 ARG B O 1
ATOM 4239 N N . ILE B 1 164 ? 11.523 10.289 -9.281 1 94.75 164 ILE B N 1
ATOM 4240 C CA . ILE B 1 164 ? 10.742 9.352 -8.477 1 94.75 164 ILE B CA 1
ATOM 4241 C C . ILE B 1 164 ? 11.352 9.242 -7.082 1 94.75 164 ILE B C 1
ATOM 4243 O O . ILE B 1 164 ? 12.578 9.164 -6.938 1 94.75 164 ILE B O 1
ATOM 4247 N N . VAL B 1 165 ? 10.5 9.273 -6.078 1 94.62 165 VAL B N 1
ATOM 4248 C CA . VAL B 1 165 ? 10.914 9.172 -4.684 1 94.62 165 VAL B CA 1
ATOM 4249 C C . VAL B 1 165 ? 10.117 8.078 -3.98 1 94.62 165 VAL B C 1
ATOM 4251 O O . VAL B 1 165 ? 8.891 8.008 -4.125 1 94.62 165 VAL B O 1
ATOM 4254 N N . PRO B 1 166 ? 10.742 7.223 -3.26 1 95.44 166 PRO B N 1
ATOM 4255 C CA . PRO B 1 166 ? 12.172 7.164 -2.922 1 95.44 166 PRO B CA 1
ATOM 4256 C C . PRO B 1 166 ? 13.016 6.527 -4.027 1 95.44 166 PRO B C 1
ATOM 4258 O O . PRO B 1 166 ? 12.461 5.98 -4.988 1 95.44 166 PRO B O 1
ATOM 4261 N N . ALA B 1 167 ? 14.281 6.648 -3.836 1 92.94 167 ALA B N 1
ATOM 4262 C CA . ALA B 1 167 ? 15.211 5.875 -4.656 1 92.94 167 ALA B CA 1
ATOM 4263 C C . ALA B 1 167 ? 15.164 4.395 -4.293 1 92.94 167 ALA B C 1
ATOM 4265 O O . ALA B 1 167 ? 14.836 4.035 -3.16 1 92.94 167 ALA B O 1
ATOM 4266 N N . PRO B 1 168 ? 15.484 3.572 -5.242 1 92.94 168 PRO B N 1
ATOM 4267 C CA . PRO B 1 168 ? 15.492 2.141 -4.93 1 92.94 168 PRO B CA 1
ATOM 4268 C C . PRO B 1 168 ? 16.609 1.756 -3.961 1 92.94 168 PRO B C 1
ATOM 4270 O O . PRO B 1 168 ? 17.625 2.443 -3.885 1 92.94 168 PRO B O 1
ATOM 4273 N N . TRP B 1 169 ? 16.422 0.719 -3.217 1 92.44 169 TRP B N 1
ATOM 4274 C CA . TRP B 1 169 ? 17.438 0.129 -2.334 1 92.44 169 TRP B CA 1
ATOM 4275 C C . TRP B 1 169 ? 18.578 -0.46 -3.137 1 92.44 169 TRP B C 1
ATOM 4277 O O . TRP B 1 169 ? 19.75 -0.235 -2.812 1 92.44 169 TRP B O 1
ATOM 4287 N N . GLN B 1 170 ? 18.141 -1.21 -4.109 1 78.75 170 GLN B N 1
ATOM 4288 C CA . GLN B 1 170 ? 19.109 -1.946 -4.914 1 78.75 170 GLN B CA 1
ATOM 4289 C C . GLN B 1 170 ? 19.328 -1.27 -6.262 1 78.75 170 GLN B C 1
ATOM 4291 O O . GLN B 1 170 ? 18.375 -0.812 -6.898 1 78.75 170 GLN B O 1
ATOM 4296 N N . LYS B 1 171 ? 20.562 -1.055 -6.594 1 73.62 171 LYS B N 1
ATOM 4297 C CA . LYS B 1 171 ? 20.969 -0.681 -7.945 1 73.62 171 LYS B CA 1
ATOM 4298 C C . LYS B 1 171 ? 22.031 -1.627 -8.484 1 73.62 171 LYS B C 1
ATOM 4300 O O . LYS B 1 171 ? 23.031 -1.896 -7.812 1 73.62 171 LYS B O 1
ATOM 4305 N N . PRO B 1 172 ? 21.891 -2.316 -9.688 1 70 172 PRO B N 1
ATOM 4306 C CA . PRO B 1 172 ? 20.734 -2.139 -10.57 1 70 172 PRO B CA 1
ATOM 4307 C C . PRO B 1 172 ? 19.469 -2.83 -10.047 1 70 172 PRO B C 1
ATOM 4309 O O . PRO B 1 172 ? 19.562 -3.789 -9.273 1 70 172 PRO B O 1
ATOM 4312 N N . PHE B 1 173 ? 18.359 -2.277 -10.477 1 62.91 173 PHE B N 1
ATOM 4313 C CA . PHE B 1 173 ? 17.078 -2.76 -10 1 62.91 173 PHE B CA 1
ATOM 4314 C C . PHE B 1 173 ? 16.641 -4 -10.773 1 62.91 173 PHE B C 1
ATOM 4316 O O . PHE B 1 173 ? 16.234 -3.906 -11.93 1 62.91 173 PHE B O 1
ATOM 4323 N N . ASN B 1 174 ? 16.703 -5.055 -10.219 1 65.19 174 ASN B N 1
ATOM 4324 C CA . ASN B 1 174 ? 16.391 -6.328 -10.852 1 65.19 174 ASN B CA 1
ATOM 4325 C C . ASN B 1 174 ? 15.305 -7.086 -10.094 1 65.19 174 ASN B C 1
ATOM 4327 O O . ASN B 1 174 ? 15.492 -8.25 -9.734 1 65.19 174 ASN B O 1
ATOM 4331 N N . ARG B 1 175 ? 14.172 -6.312 -9.984 1 83.62 175 ARG B N 1
ATOM 4332 C CA . ARG B 1 175 ? 13.188 -6.953 -9.117 1 83.62 175 ARG B CA 1
ATOM 4333 C C . ARG B 1 175 ? 11.914 -7.289 -9.891 1 83.62 175 ARG B C 1
ATOM 4335 O O . ARG B 1 175 ? 11 -7.914 -9.344 1 83.62 175 ARG B O 1
ATOM 4342 N N . ILE B 1 176 ? 12.031 -7.004 -11.172 1 94.06 176 ILE B N 1
ATOM 4343 C CA . ILE B 1 176 ? 10.898 -7.293 -12.039 1 94.06 176 ILE B CA 1
ATOM 4344 C C . ILE B 1 176 ? 10.977 -8.734 -12.531 1 94.06 176 ILE B C 1
ATOM 4346 O O . ILE B 1 176 ? 12.055 -9.219 -12.875 1 94.06 176 ILE B O 1
ATOM 4350 N N . MET B 1 177 ? 9.852 -9.391 -12.57 1 96.44 177 MET B N 1
ATOM 4351 C CA . MET B 1 177 ? 9.797 -10.797 -12.953 1 96.44 177 MET B CA 1
ATOM 4352 C C . MET B 1 177 ? 8.602 -11.062 -13.867 1 96.44 177 MET B C 1
ATOM 4354 O O . MET B 1 177 ? 7.523 -11.422 -13.398 1 96.44 177 MET B O 1
ATOM 4358 N N . PRO B 1 178 ? 8.812 -11.016 -15.211 1 96.25 178 PRO B N 1
ATOM 4359 C CA . PRO B 1 178 ? 7.703 -11.289 -16.125 1 96.25 178 PRO B CA 1
ATOM 4360 C C . PRO B 1 178 ? 7.438 -12.781 -16.312 1 96.25 178 PRO B C 1
ATOM 4362 O O . PRO B 1 178 ? 8.273 -13.609 -15.938 1 96.25 178 PRO B O 1
ATOM 4365 N N . VAL B 1 179 ? 6.289 -13.086 -16.844 1 94.44 179 VAL B N 1
ATOM 4366 C CA . VAL B 1 179 ? 5.988 -14.438 -17.297 1 94.44 179 VAL B CA 1
ATOM 4367 C C . VAL B 1 179 ? 6.629 -14.68 -18.672 1 94.44 179 VAL B C 1
ATOM 4369 O O . VAL B 1 179 ? 6.371 -13.945 -19.625 1 94.44 179 VAL B O 1
ATOM 4372 N N . ALA B 1 180 ? 7.449 -15.672 -18.75 1 93.44 180 ALA B N 1
ATOM 4373 C CA . ALA B 1 180 ? 8.203 -15.938 -19.969 1 93.44 180 ALA B CA 1
ATOM 4374 C C . ALA B 1 180 ? 7.441 -16.875 -20.891 1 93.44 180 ALA B C 1
ATOM 4376 O O . ALA B 1 180 ? 7.945 -17.938 -21.266 1 93.44 180 ALA B O 1
ATOM 4377 N N . LEU B 1 181 ? 6.277 -16.422 -21.188 1 89.88 181 LEU B N 1
ATOM 4378 C CA . LEU B 1 181 ? 5.445 -17.203 -22.109 1 89.88 181 LEU B CA 1
ATOM 4379 C C . LEU B 1 181 ? 5.691 -16.781 -23.547 1 89.88 181 LEU B C 1
ATOM 4381 O O . LEU B 1 181 ? 6.02 -17.609 -24.406 1 89.88 181 LEU B O 1
ATOM 4385 N N . ARG B 1 182 ? 5.605 -15.555 -23.969 1 88.31 182 ARG B N 1
ATOM 4386 C CA . ARG B 1 182 ? 5.852 -15.016 -25.312 1 88.31 182 ARG B CA 1
ATOM 4387 C C . ARG B 1 182 ? 7.332 -14.727 -25.516 1 88.31 182 ARG B C 1
ATOM 4389 O O . ARG B 1 182 ? 8.047 -14.383 -24.562 1 88.31 182 ARG B O 1
ATOM 4396 N N . GLU B 1 183 ? 7.641 -14.867 -26.641 1 90.69 183 GLU B N 1
ATOM 4397 C CA . GLU B 1 183 ? 9.031 -14.617 -27 1 90.69 183 GLU B CA 1
ATOM 4398 C C . GLU B 1 183 ? 9.469 -13.211 -26.594 1 90.69 183 GLU B C 1
ATOM 4400 O O . GLU B 1 183 ? 10.57 -13.023 -26.078 1 90.69 183 GLU B O 1
ATOM 4405 N N . THR B 1 184 ? 8.68 -12.312 -26.812 1 90.25 184 THR B N 1
ATOM 4406 C CA . THR B 1 184 ? 9.008 -10.922 -26.516 1 90.25 184 THR B CA 1
ATOM 4407 C C . THR B 1 184 ? 9.25 -10.727 -25.016 1 90.25 184 THR B C 1
ATOM 4409 O O . THR B 1 184 ? 10.234 -10.102 -24.625 1 90.25 184 THR B O 1
ATOM 4412 N N . SER B 1 185 ? 8.344 -11.266 -24.219 1 91.94 185 SER B N 1
ATOM 4413 C CA . SER B 1 185 ? 8.5 -11.133 -22.766 1 91.94 185 SER B CA 1
ATOM 4414 C C . SER B 1 185 ? 9.727 -11.891 -22.281 1 91.94 185 SER B C 1
ATOM 4416 O O . SER B 1 185 ? 10.43 -11.422 -21.375 1 91.94 185 SER B O 1
ATOM 4418 N N . MET B 1 186 ? 9.891 -13.031 -22.859 1 95.38 186 MET B N 1
ATOM 4419 C CA . MET B 1 186 ? 11.055 -13.844 -22.5 1 95.38 186 MET B CA 1
ATOM 4420 C C . MET B 1 186 ? 12.352 -13.117 -22.844 1 95.38 186 MET B C 1
ATOM 4422 O O . MET B 1 186 ? 13.25 -13.016 -22 1 95.38 186 MET B O 1
ATOM 4426 N N . GLN B 1 187 ? 12.438 -12.594 -24.016 1 96.44 187 GLN B N 1
ATOM 4427 C CA . GLN B 1 187 ? 13.641 -11.891 -24.453 1 96.44 187 GLN B CA 1
ATOM 4428 C C . GLN B 1 187 ? 13.875 -10.633 -23.625 1 96.44 187 GLN B C 1
ATOM 4430 O O . GLN B 1 187 ? 15.016 -10.312 -23.281 1 96.44 187 GLN B O 1
ATOM 4435 N N . ARG B 1 188 ? 12.852 -9.969 -23.328 1 93.75 188 ARG B N 1
ATOM 4436 C CA . ARG B 1 188 ? 12.969 -8.773 -22.5 1 93.75 188 ARG B CA 1
ATOM 4437 C C . ARG B 1 188 ? 13.531 -9.102 -21.125 1 93.75 188 ARG B C 1
ATOM 4439 O O . ARG B 1 188 ? 14.367 -8.375 -20.594 1 93.75 188 ARG B O 1
ATOM 4446 N N . ALA B 1 189 ? 12.984 -10.148 -20.547 1 96.31 189 ALA B N 1
ATOM 4447 C CA . ALA B 1 189 ? 13.5 -10.594 -19.25 1 96.31 189 ALA B CA 1
ATOM 4448 C C . ALA B 1 189 ? 14.992 -10.914 -19.344 1 96.31 189 ALA B C 1
ATOM 4450 O O . ALA B 1 189 ? 15.781 -10.461 -18.5 1 96.31 189 ALA B O 1
ATOM 4451 N N . ALA B 1 190 ? 15.328 -11.586 -20.344 1 97.12 190 ALA B N 1
ATOM 4452 C CA . ALA B 1 190 ? 16.719 -11.992 -20.547 1 97.12 190 ALA B CA 1
ATOM 4453 C C . ALA B 1 190 ? 17.625 -10.781 -20.766 1 97.12 190 ALA B C 1
ATOM 4455 O O . ALA B 1 190 ? 18.656 -10.656 -20.109 1 97.12 190 ALA B O 1
ATOM 4456 N N . ASP B 1 191 ? 17.188 -9.875 -21.578 1 95.94 191 ASP B N 1
ATOM 4457 C CA . ASP B 1 191 ? 17.984 -8.703 -21.922 1 95.94 191 ASP B CA 1
ATOM 4458 C C . ASP B 1 191 ? 18.219 -7.816 -20.703 1 95.94 191 ASP B C 1
ATOM 4460 O O . ASP B 1 191 ? 19.281 -7.191 -20.562 1 95.94 191 ASP B O 1
ATOM 4464 N N . ASN B 1 192 ? 17.312 -7.805 -19.797 1 93.75 192 ASN B N 1
ATOM 4465 C CA . ASN B 1 192 ? 17.391 -6.902 -18.641 1 93.75 192 ASN B CA 1
ATOM 4466 C C . ASN B 1 192 ? 17.953 -7.605 -17.422 1 93.75 192 ASN B C 1
ATOM 4468 O O . ASN B 1 192 ? 18.125 -6.984 -16.375 1 93.75 192 ASN B O 1
ATOM 4472 N N . GLY B 1 193 ? 18.203 -8.883 -17.547 1 95.19 193 GLY B N 1
ATOM 4473 C CA . GLY B 1 193 ? 18.688 -9.625 -16.375 1 95.19 193 GLY B CA 1
ATOM 4474 C C . GLY B 1 193 ? 17.641 -9.742 -15.289 1 95.19 193 GLY B C 1
ATOM 4475 O O . GLY B 1 193 ? 17.922 -9.477 -14.117 1 95.19 193 GLY B O 1
ATOM 4476 N N . TRP B 1 194 ? 16.406 -10.078 -15.688 1 96.25 194 TRP B N 1
ATOM 4477 C CA . TRP B 1 194 ? 15.305 -10.305 -14.75 1 96.25 194 TRP B CA 1
ATOM 4478 C C . TRP B 1 194 ? 15.008 -11.797 -14.617 1 96.25 194 TRP B C 1
ATOM 4480 O O . TRP B 1 194 ? 15.047 -12.539 -15.602 1 96.25 194 TRP B O 1
ATOM 4490 N N . PRO B 1 195 ? 14.742 -12.242 -13.344 1 97 195 PRO B N 1
ATOM 4491 C CA . PRO B 1 195 ? 14.148 -13.578 -13.258 1 97 195 PRO B CA 1
ATOM 4492 C C . PRO B 1 195 ? 12.789 -13.672 -13.961 1 97 195 PRO B C 1
ATOM 4494 O O . PRO B 1 195 ? 12.234 -12.648 -14.359 1 97 195 PRO B O 1
ATOM 4497 N N . ALA B 1 196 ? 12.297 -14.938 -14.102 1 97.62 196 ALA B N 1
ATOM 4498 C CA . ALA B 1 196 ? 11.055 -15.086 -14.852 1 97.62 196 ALA B CA 1
ATOM 4499 C C . ALA B 1 196 ? 10.156 -16.156 -14.227 1 97.62 196 ALA B C 1
ATOM 4501 O O . ALA B 1 196 ? 10.633 -17.016 -13.5 1 97.62 196 ALA B O 1
ATOM 4502 N N . PHE B 1 197 ? 8.859 -16.016 -14.469 1 97.62 197 PHE B N 1
ATOM 4503 C CA . PHE B 1 197 ? 7.934 -17.125 -14.273 1 97.62 197 PHE B CA 1
ATOM 4504 C C . PHE B 1 197 ? 7.895 -18.016 -15.5 1 97.62 197 PHE B C 1
ATOM 4506 O O . PHE B 1 197 ? 7.703 -17.531 -16.625 1 97.62 197 PHE B O 1
ATOM 4513 N N . ILE B 1 198 ? 8.031 -19.297 -15.289 1 97.38 198 ILE B N 1
ATOM 4514 C CA . ILE B 1 198 ? 8.055 -20.234 -16.406 1 97.38 198 ILE B CA 1
ATOM 4515 C C . ILE B 1 198 ? 6.773 -21.062 -16.406 1 97.38 198 ILE B C 1
ATOM 4517 O O . ILE B 1 198 ? 6.496 -21.781 -15.43 1 97.38 198 ILE B O 1
ATOM 4521 N N . PRO B 1 199 ? 6.043 -21.016 -17.438 1 93.06 199 PRO B N 1
ATOM 4522 C CA . PRO B 1 199 ? 4.805 -21.797 -17.5 1 93.06 199 PRO B CA 1
ATOM 4523 C C . PRO B 1 199 ? 5.055 -23.281 -17.797 1 93.06 199 PRO B C 1
ATOM 4525 O O . PRO B 1 199 ? 6.113 -23.641 -18.312 1 93.06 199 PRO B O 1
ATOM 4528 N N . ALA B 1 200 ? 4.074 -24.062 -17.484 1 95.31 200 ALA B N 1
ATOM 4529 C CA . ALA B 1 200 ? 4.105 -25.484 -17.781 1 95.31 200 ALA B CA 1
ATOM 4530 C C . ALA B 1 200 ? 2.982 -25.875 -18.734 1 95.31 200 ALA B C 1
ATOM 4532 O O . ALA B 1 200 ? 2.49 -27 -18.703 1 95.31 200 ALA B O 1
ATOM 4533 N N . PHE B 1 201 ? 2.484 -24.844 -19.469 1 90.19 201 PHE B N 1
ATOM 4534 C CA . PHE B 1 201 ? 1.438 -25.016 -20.469 1 90.19 201 PHE B CA 1
ATOM 4535 C C . PHE B 1 201 ? 1.661 -24.078 -21.656 1 90.19 201 PHE B C 1
ATOM 4537 O O . PHE B 1 201 ? 2.492 -23.172 -21.594 1 90.19 201 PHE B O 1
ATOM 4544 N N . THR B 1 202 ? 0.997 -24.422 -22.734 1 84.62 202 THR B N 1
ATOM 4545 C CA . THR B 1 202 ? 1.077 -23.578 -23.938 1 84.62 202 THR B CA 1
ATOM 4546 C C . THR B 1 202 ? -0.278 -22.938 -24.234 1 84.62 202 THR B C 1
ATOM 4548 O O . THR B 1 202 ? -1.234 -23.641 -24.578 1 84.62 202 THR B O 1
ATOM 4551 N N . PRO B 1 203 ? -0.304 -21.641 -24.172 1 78.38 203 PRO B N 1
ATOM 4552 C CA . PRO B 1 203 ? -1.57 -21.031 -24.578 1 78.38 203 PRO B CA 1
ATOM 4553 C C . PRO B 1 203 ? -1.971 -21.391 -26.016 1 78.38 203 PRO B C 1
ATOM 4555 O O . PRO B 1 203 ? -1.105 -21.578 -26.875 1 78.38 203 PRO B O 1
ATOM 4558 N N . PRO B 1 204 ? -3.254 -21.516 -26.172 1 80.25 204 PRO B N 1
ATOM 4559 C CA . PRO B 1 204 ? -4.383 -21.188 -25.297 1 80.25 204 PRO B CA 1
ATOM 4560 C C . PRO B 1 204 ? -4.828 -22.359 -24.438 1 80.25 204 PRO B C 1
ATOM 4562 O O . PRO B 1 204 ? -5.848 -22.266 -23.734 1 80.25 204 PRO B O 1
ATOM 4565 N N . ILE B 1 205 ? -4.039 -23.422 -24.453 1 80.38 205 ILE B N 1
ATOM 4566 C CA . ILE B 1 205 ? -4.402 -24.609 -23.672 1 80.38 205 ILE B CA 1
ATOM 4567 C C . ILE B 1 205 ? -3.855 -24.469 -22.25 1 80.38 205 ILE B C 1
ATOM 4569 O O . ILE B 1 205 ? -2.641 -24.484 -22.047 1 80.38 205 ILE B O 1
ATOM 4573 N N . PRO B 1 206 ? -4.723 -24.422 -21.344 1 85.56 206 PRO B N 1
ATOM 4574 C CA . PRO B 1 206 ? -4.281 -24.094 -19.984 1 85.56 206 PRO B CA 1
ATOM 4575 C C . PRO B 1 206 ? -3.732 -25.312 -19.234 1 85.56 206 PRO B C 1
ATOM 4577 O O . PRO B 1 206 ? -3.219 -25.188 -18.125 1 85.56 206 PRO B O 1
ATOM 4580 N N . ALA B 1 207 ? -3.855 -26.484 -19.828 1 90.88 207 ALA B N 1
ATOM 4581 C CA . ALA B 1 207 ? -3.383 -27.734 -19.203 1 90.88 207 ALA B CA 1
ATOM 4582 C C . ALA B 1 207 ? -2.863 -28.703 -20.266 1 90.88 207 ALA B C 1
ATOM 4584 O O . ALA B 1 207 ? -3.357 -28.719 -21.391 1 90.88 207 ALA B O 1
ATOM 4585 N N . SER B 1 208 ? -1.867 -29.453 -19.875 1 89.94 208 SER B N 1
ATOM 4586 C CA . SER B 1 208 ? -1.188 -30.312 -20.828 1 89.94 208 SER B CA 1
ATOM 4587 C C . SER B 1 208 ? -0.993 -31.719 -20.266 1 89.94 208 SER B C 1
ATOM 4589 O O . SER B 1 208 ? -1.033 -31.922 -19.047 1 89.94 208 SER B O 1
ATOM 4591 N N . ASN B 1 209 ? -0.789 -32.625 -21.219 1 91.81 209 ASN B N 1
ATOM 4592 C CA . ASN B 1 209 ? -0.472 -34 -20.844 1 91.81 209 ASN B CA 1
ATOM 4593 C C . ASN B 1 209 ? 1.015 -34.156 -20.547 1 91.81 209 ASN B C 1
ATOM 4595 O O . ASN B 1 209 ? 1.424 -35.156 -19.969 1 91.81 209 ASN B O 1
ATOM 4599 N N . ASP B 1 210 ? 1.793 -33.188 -20.875 1 95.75 210 ASP B N 1
ATOM 4600 C CA . ASP B 1 210 ? 3.229 -33.219 -20.609 1 95.75 210 ASP B CA 1
ATOM 4601 C C . ASP B 1 210 ? 3.719 -31.875 -20.062 1 95.75 210 ASP B C 1
ATOM 4603 O O . ASP B 1 210 ? 4.547 -31.203 -20.703 1 95.75 210 ASP B O 1
ATOM 4607 N N . PRO B 1 211 ? 3.246 -31.531 -18.906 1 96.75 211 PRO B N 1
ATOM 4608 C CA . PRO B 1 211 ? 3.621 -30.219 -18.359 1 96.75 211 PRO B CA 1
ATOM 4609 C C . PRO B 1 211 ? 5.129 -30.078 -18.156 1 96.75 211 PRO B C 1
ATOM 4611 O O . PRO B 1 211 ? 5.68 -28.984 -18.344 1 96.75 211 PRO B O 1
ATOM 4614 N N . PHE B 1 212 ? 5.836 -31.141 -17.812 1 97.44 212 PHE B N 1
ATOM 4615 C CA . PHE B 1 212 ? 7.277 -31.047 -17.609 1 97.44 212 PHE B CA 1
ATOM 4616 C C . PHE B 1 212 ? 7.992 -30.75 -18.922 1 97.44 212 PHE B C 1
ATOM 4618 O O . PHE B 1 212 ? 8.969 -30 -18.938 1 97.44 212 PHE B O 1
ATOM 4625 N N . GLY B 1 213 ? 7.531 -31.391 -19.953 1 97.38 213 GLY B N 1
ATOM 4626 C CA . GLY B 1 213 ? 8.086 -31.062 -21.266 1 97.38 213 GLY B CA 1
ATOM 4627 C C . GLY B 1 213 ? 7.895 -29.609 -21.641 1 97.38 213 GLY B C 1
ATOM 4628 O O . GLY B 1 213 ? 8.805 -28.969 -22.188 1 97.38 213 GLY B O 1
ATOM 4629 N N . GLN B 1 214 ? 6.715 -29.094 -21.375 1 96.5 214 GLN B N 1
ATOM 4630 C CA . GLN B 1 214 ? 6.445 -27.688 -21.656 1 96.5 214 GLN B CA 1
ATOM 4631 C C . GLN B 1 214 ? 7.32 -26.781 -20.781 1 96.5 214 GLN B C 1
ATOM 4633 O O . GLN B 1 214 ? 7.895 -25.812 -21.281 1 96.5 214 GLN B O 1
ATOM 4638 N N . LEU B 1 215 ? 7.395 -27.141 -19.531 1 97.62 215 LEU B N 1
ATOM 4639 C CA . LEU B 1 215 ? 8.258 -26.406 -18.625 1 97.62 215 LEU B CA 1
ATOM 4640 C C . LEU B 1 215 ? 9.695 -26.375 -19.125 1 97.62 215 LEU B C 1
ATOM 4642 O O . LEU B 1 215 ? 10.336 -25.328 -19.125 1 97.62 215 LEU B O 1
ATOM 4646 N N . THR B 1 216 ? 10.156 -27.531 -19.547 1 97.94 216 THR B N 1
ATOM 4647 C CA . THR B 1 216 ? 11.516 -27.672 -20.062 1 97.94 216 THR B CA 1
ATOM 4648 C C . THR B 1 216 ? 11.727 -26.766 -21.281 1 97.94 216 THR B C 1
ATOM 4650 O O . THR B 1 216 ? 12.742 -26.078 -21.391 1 97.94 216 THR B O 1
ATOM 4653 N N . HIS B 1 217 ? 10.766 -26.75 -22.078 1 97 217 HIS B N 1
ATOM 4654 C CA . HIS B 1 217 ? 10.836 -25.953 -23.297 1 97 217 HIS B CA 1
ATOM 4655 C C . HIS B 1 217 ? 10.961 -24.469 -22.984 1 97 217 HIS B C 1
ATOM 4657 O O . HIS B 1 217 ? 11.891 -23.812 -23.453 1 97 217 HIS B O 1
ATOM 4663 N N . TYR B 1 218 ? 10.109 -23.969 -22.172 1 97.25 218 TYR B N 1
ATOM 4664 C CA . TYR B 1 218 ? 10.078 -22.531 -21.891 1 97.25 218 TYR B CA 1
ATOM 4665 C C . TYR B 1 218 ? 11.25 -22.125 -21.016 1 97.25 218 TYR B C 1
ATOM 4667 O O . TYR B 1 218 ? 11.82 -21.047 -21.203 1 97.25 218 TYR B O 1
ATOM 4675 N N . PHE B 1 219 ? 11.648 -23 -20.109 1 98.19 219 PHE B N 1
ATOM 4676 C CA . PHE B 1 219 ? 12.789 -22.703 -19.25 1 98.19 219 PHE B CA 1
ATOM 4677 C C . PHE B 1 219 ? 14.07 -22.641 -20.062 1 98.19 219 PHE B C 1
ATOM 4679 O O . PHE B 1 219 ? 14.852 -21.688 -19.906 1 98.19 219 PHE B O 1
ATOM 4686 N N . THR B 1 220 ? 14.289 -23.609 -20.875 1 98.06 220 THR B N 1
ATOM 4687 C CA . THR B 1 220 ? 15.523 -23.703 -21.656 1 98.06 220 THR B CA 1
ATOM 4688 C C . THR B 1 220 ? 15.648 -22.5 -22.594 1 98.06 220 THR B C 1
ATOM 4690 O O . THR B 1 220 ? 16.734 -21.938 -22.75 1 98.06 220 THR B O 1
ATOM 4693 N N . ARG B 1 221 ? 14.547 -22.109 -23.172 1 97.62 221 ARG B N 1
ATOM 4694 C CA . ARG B 1 221 ? 14.547 -20.938 -24.031 1 97.62 221 ARG B CA 1
ATOM 4695 C C . ARG B 1 221 ? 14.961 -19.688 -23.266 1 97.62 221 ARG B C 1
ATOM 4697 O O . ARG B 1 221 ? 15.789 -18.906 -23.734 1 97.62 221 ARG B O 1
ATOM 4704 N N . TYR B 1 222 ? 14.406 -19.5 -22.125 1 98.19 222 TYR B N 1
ATOM 4705 C CA . TYR B 1 222 ? 14.734 -18.359 -21.281 1 98.19 222 TYR B CA 1
ATOM 4706 C C . TYR B 1 222 ? 16.188 -18.406 -20.828 1 98.19 222 TYR B C 1
ATOM 4708 O O . TYR B 1 222 ? 16.906 -17.406 -20.953 1 98.19 222 TYR B O 1
ATOM 4716 N N . ARG B 1 223 ? 16.578 -19.547 -20.281 1 98.25 223 ARG B N 1
ATOM 4717 C CA . ARG B 1 223 ? 17.953 -19.719 -19.812 1 98.25 223 ARG B CA 1
ATOM 4718 C C . ARG B 1 223 ? 18.969 -19.391 -20.906 1 98.25 223 ARG B C 1
ATOM 4720 O O . ARG B 1 223 ? 19.922 -18.656 -20.672 1 98.25 223 ARG B O 1
ATOM 4727 N N . ASP B 1 224 ? 18.734 -19.906 -22.078 1 98.19 224 ASP B N 1
ATOM 4728 C CA . ASP B 1 224 ? 19.656 -19.688 -23.188 1 98.19 224 ASP B CA 1
ATOM 4729 C C . ASP B 1 224 ? 19.703 -18.219 -23.578 1 98.19 224 ASP B C 1
ATOM 4731 O O . ASP B 1 224 ? 20.781 -17.672 -23.828 1 98.19 224 ASP B O 1
ATOM 4735 N N . ALA B 1 225 ? 18.516 -17.594 -23.656 1 98.31 225 ALA B N 1
ATOM 4736 C CA . ALA B 1 225 ? 18.469 -16.156 -23.953 1 98.31 225 ALA B CA 1
ATOM 4737 C C . ALA B 1 225 ? 19.219 -15.352 -22.906 1 98.31 225 ALA B C 1
ATOM 4739 O O . ALA B 1 225 ? 19.953 -14.414 -23.234 1 98.31 225 ALA B O 1
ATOM 4740 N N . LEU B 1 226 ? 19.078 -15.703 -21.625 1 97.75 226 LEU B N 1
ATOM 4741 C CA . LEU B 1 226 ? 19.75 -15.023 -20.531 1 97.75 226 LEU B CA 1
ATOM 4742 C C . LEU B 1 226 ? 21.266 -15.164 -20.625 1 97.75 226 LEU B C 1
ATOM 4744 O O . LEU B 1 226 ? 22 -14.188 -20.469 1 97.75 226 LEU B O 1
ATOM 4748 N N . LEU B 1 227 ? 21.719 -16.359 -20.938 1 97.94 227 LEU B N 1
ATOM 4749 C CA . LEU B 1 227 ? 23.141 -16.641 -21.062 1 97.94 227 LEU B CA 1
ATOM 4750 C C . LEU B 1 227 ? 23.75 -15.891 -22.234 1 97.94 227 LEU B C 1
ATOM 4752 O O . LEU B 1 227 ? 24.922 -15.492 -22.188 1 97.94 227 LEU B O 1
ATOM 4756 N N . ASN B 1 228 ? 23 -15.648 -23.219 1 97.94 228 ASN B N 1
ATOM 4757 C CA . ASN B 1 228 ? 23.484 -15.008 -24.438 1 97.94 228 ASN B CA 1
ATOM 4758 C C . ASN B 1 228 ? 23.391 -13.492 -24.344 1 97.94 228 ASN B C 1
ATOM 4760 O O . ASN B 1 228 ? 23.906 -12.781 -25.219 1 97.94 228 ASN B O 1
ATOM 4764 N N . ALA B 1 229 ? 22.75 -12.977 -23.359 1 96.75 229 ALA B N 1
ATOM 4765 C CA . ALA B 1 229 ? 22.484 -11.539 -23.281 1 96.75 229 ALA B CA 1
ATOM 4766 C C . ALA B 1 229 ? 23.719 -10.781 -22.797 1 96.75 229 ALA B C 1
ATOM 4768 O O . ALA B 1 229 ? 23.719 -9.547 -22.797 1 96.75 229 ALA B O 1
ATOM 4769 N N . GLY B 1 230 ? 24.812 -11.453 -22.266 1 97 230 GLY B N 1
ATOM 4770 C CA . GLY B 1 230 ? 26.062 -10.805 -21.938 1 97 230 GLY B CA 1
ATOM 4771 C C . GLY B 1 230 ? 26.125 -10.336 -20.484 1 97 230 GLY B C 1
ATOM 4772 O O . GLY B 1 230 ? 26.922 -9.461 -20.156 1 97 230 GLY B O 1
ATOM 4773 N N . HIS B 1 231 ? 25.344 -10.914 -19.625 1 96 231 HIS B N 1
ATOM 4774 C CA . HIS B 1 231 ? 25.344 -10.539 -18.219 1 96 231 HIS B CA 1
ATOM 4775 C C . HIS B 1 231 ? 26.516 -11.164 -17.484 1 96 231 HIS B C 1
ATOM 4777 O O . HIS B 1 231 ? 27.109 -12.141 -17.953 1 96 231 HIS B O 1
ATOM 4783 N N . SER B 1 232 ? 26.891 -10.578 -16.344 1 95.69 232 SER B N 1
ATOM 4784 C CA . SER B 1 232 ? 27.875 -11.195 -15.445 1 95.69 232 SER B CA 1
ATOM 4785 C C . SER B 1 232 ? 27.344 -12.492 -14.852 1 95.69 232 SER B C 1
ATOM 4787 O O . SER B 1 232 ? 26.125 -12.727 -14.844 1 95.69 232 SER B O 1
ATOM 4789 N N . ASP B 1 233 ? 28.156 -13.258 -14.328 1 96.25 233 ASP B N 1
ATOM 4790 C CA . ASP B 1 233 ? 27.766 -14.508 -13.672 1 96.25 233 ASP B CA 1
ATOM 4791 C C . ASP B 1 233 ? 26.875 -14.242 -12.469 1 96.25 233 ASP B C 1
ATOM 4793 O O . ASP B 1 233 ? 25.953 -15.023 -12.188 1 96.25 233 ASP B O 1
ATOM 4797 N N . GLU B 1 234 ? 27.172 -13.188 -11.844 1 94 234 GLU B N 1
ATOM 4798 C CA . GLU B 1 234 ? 26.391 -12.828 -10.664 1 94 234 GLU B CA 1
ATOM 4799 C C . GLU B 1 234 ? 24.922 -12.57 -11.039 1 94 234 GLU B C 1
ATOM 4801 O O . GLU B 1 234 ? 24.016 -13.062 -10.367 1 94 234 GLU B O 1
ATOM 4806 N N . VAL B 1 235 ? 24.703 -11.867 -12.148 1 94.06 235 VAL B N 1
ATOM 4807 C CA . VAL B 1 235 ? 23.359 -11.547 -12.609 1 94.06 235 VAL B CA 1
ATOM 4808 C C . VAL B 1 235 ? 22.672 -12.82 -13.094 1 94.06 235 VAL B C 1
ATOM 4810 O O . VAL B 1 235 ? 21.5 -13.07 -12.758 1 94.06 235 VAL B O 1
ATOM 4813 N N . VAL B 1 236 ? 23.344 -13.625 -13.828 1 96.44 236 VAL B N 1
ATOM 4814 C CA . VAL B 1 236 ? 22.781 -14.859 -14.367 1 96.44 236 VAL B CA 1
ATOM 4815 C C . VAL B 1 236 ? 22.359 -15.781 -13.227 1 96.44 236 VAL B C 1
ATOM 4817 O O . VAL B 1 236 ? 21.25 -16.312 -13.227 1 96.44 236 VAL B O 1
ATOM 4820 N N . ASN B 1 237 ? 23.281 -15.891 -12.25 1 96 237 ASN B N 1
ATOM 4821 C CA . ASN B 1 237 ? 23 -16.766 -11.109 1 96 237 ASN B CA 1
ATOM 4822 C C . ASN B 1 237 ? 21.797 -16.266 -10.312 1 96 237 ASN B C 1
ATOM 4824 O O . ASN B 1 237 ? 20.969 -17.062 -9.883 1 96 237 ASN B O 1
ATOM 4828 N N . HIS B 1 238 ? 21.719 -14.984 -10.156 1 94.44 238 HIS B N 1
ATOM 4829 C CA . HIS B 1 238 ? 20.578 -14.398 -9.438 1 94.44 238 HIS B CA 1
ATOM 4830 C C . HIS B 1 238 ? 19.266 -14.672 -10.164 1 94.44 238 HIS B C 1
ATOM 4832 O O . HIS B 1 238 ? 18.297 -15.102 -9.547 1 94.44 238 HIS B O 1
ATOM 4838 N N . CYS B 1 239 ? 19.297 -14.461 -11.43 1 96.25 239 CYS B N 1
ATOM 4839 C CA . CYS B 1 239 ? 18.094 -14.648 -12.234 1 96.25 239 CYS B CA 1
ATOM 4840 C C . CYS B 1 239 ? 17.625 -16.094 -12.203 1 96.25 239 CYS B C 1
ATOM 4842 O O . CYS B 1 239 ? 16.453 -16.375 -11.93 1 96.25 239 CYS B O 1
ATOM 4844 N N . LEU B 1 240 ? 18.547 -16.953 -12.422 1 97.31 240 LEU B N 1
ATOM 4845 C CA . LEU B 1 240 ? 18.172 -18.359 -12.477 1 97.31 240 LEU B CA 1
ATOM 4846 C C . LEU B 1 240 ? 17.719 -18.859 -11.102 1 97.31 240 LEU B C 1
ATOM 4848 O O . LEU B 1 240 ? 16.812 -19.688 -11.008 1 97.31 240 LEU B O 1
ATOM 4852 N N . SER B 1 241 ? 18.312 -18.328 -10.047 1 96.75 241 SER B N 1
ATOM 4853 C CA . SER B 1 241 ? 18 -18.781 -8.695 1 96.75 241 SER B CA 1
ATOM 4854 C C . SER B 1 241 ? 16.562 -18.391 -8.312 1 96.75 241 SER B C 1
ATOM 4856 O O . SER B 1 241 ? 15.938 -19.047 -7.492 1 96.75 241 SER B O 1
ATOM 4858 N N . TRP B 1 242 ? 15.977 -17.297 -8.969 1 97.19 242 TRP B N 1
ATOM 4859 C CA . TRP B 1 242 ? 14.633 -16.828 -8.617 1 97.19 242 TRP B CA 1
ATOM 4860 C C . TRP B 1 242 ? 13.641 -17.141 -9.734 1 97.19 242 TRP B C 1
ATOM 4862 O O . TRP B 1 242 ? 12.461 -16.797 -9.625 1 97.19 242 TRP B O 1
ATOM 4872 N N . THR B 1 243 ? 14.156 -17.672 -10.805 1 97.81 243 THR B N 1
ATOM 4873 C CA . THR B 1 243 ? 13.219 -18.094 -11.844 1 97.81 243 THR B CA 1
ATOM 4874 C C . THR B 1 243 ? 12.289 -19.172 -11.32 1 97.81 243 THR B C 1
ATOM 4876 O O . THR B 1 243 ? 12.734 -20.156 -10.711 1 97.81 243 THR B O 1
ATOM 4879 N N . THR B 1 244 ? 10.953 -19 -11.633 1 97.75 244 THR B N 1
ATOM 4880 C CA . THR B 1 244 ? 9.961 -19.641 -10.781 1 97.75 244 THR B CA 1
ATOM 4881 C C . THR B 1 244 ? 8.984 -20.484 -11.609 1 97.75 244 THR B C 1
ATOM 4883 O O . THR B 1 244 ? 8.531 -20.031 -12.672 1 97.75 244 THR B O 1
ATOM 4886 N N . HIS B 1 245 ? 8.727 -21.625 -11.164 1 98.06 245 HIS B N 1
ATOM 4887 C CA . HIS B 1 245 ? 7.566 -22.422 -11.57 1 98.06 245 HIS B CA 1
ATOM 4888 C C . HIS B 1 245 ? 6.531 -22.484 -10.453 1 98.06 245 HIS B C 1
ATOM 4890 O O . HIS B 1 245 ? 6.887 -22.609 -9.273 1 98.06 245 HIS B O 1
ATOM 4896 N N . THR B 1 246 ? 5.25 -22.484 -10.82 1 96.56 246 THR B N 1
ATOM 4897 C CA . THR B 1 246 ? 4.211 -22.406 -9.805 1 96.56 246 THR B CA 1
ATOM 4898 C C . THR B 1 246 ? 3.316 -23.641 -9.836 1 96.56 246 THR B C 1
ATOM 4900 O O . THR B 1 246 ? 2.934 -24.109 -10.914 1 96.56 246 THR B O 1
ATOM 4903 N N . TRP B 1 247 ? 3.033 -24.203 -8.664 1 96.69 247 TRP B N 1
ATOM 4904 C CA . TRP B 1 247 ? 1.927 -25.125 -8.445 1 96.69 247 TRP B CA 1
ATOM 4905 C C . TRP B 1 247 ? 0.777 -24.438 -7.719 1 96.69 247 TRP B C 1
ATOM 4907 O O . TRP B 1 247 ? 0.942 -23.969 -6.59 1 96.69 247 TRP B O 1
ATOM 4917 N N . GLN B 1 248 ? -0.372 -24.453 -8.32 1 92.94 248 GLN B N 1
ATOM 4918 C CA . GLN B 1 248 ? -1.537 -23.781 -7.762 1 92.94 248 GLN B CA 1
ATOM 4919 C C . GLN B 1 248 ? -2.07 -24.516 -6.543 1 92.94 248 GLN B C 1
ATOM 4921 O O . GLN B 1 248 ? -2.65 -23.922 -5.641 1 92.94 248 GLN B O 1
ATOM 4926 N N . CYS B 1 249 ? -1.945 -25.781 -6.586 1 96.56 249 CYS B N 1
ATOM 4927 C CA . CYS B 1 249 ? -2.455 -26.609 -5.496 1 96.56 249 CYS B CA 1
ATOM 4928 C C . CYS B 1 249 ? -1.428 -27.656 -5.078 1 96.56 249 CYS B C 1
ATOM 4930 O O . CYS B 1 249 ? -1.044 -28.5 -5.875 1 96.56 249 CYS B O 1
ATOM 4932 N N . VAL B 1 250 ? -1.015 -27.594 -3.816 1 98.44 250 VAL B N 1
ATOM 4933 C CA . VAL B 1 250 ? -0.065 -28.547 -3.246 1 98.44 250 VAL B CA 1
ATOM 4934 C C . VAL B 1 250 ? -0.712 -29.281 -2.076 1 98.44 250 VAL B C 1
ATOM 4936 O O . VAL B 1 250 ? -1.316 -28.656 -1.199 1 98.44 250 VAL B O 1
ATOM 4939 N N . HIS B 1 251 ? -0.571 -30.594 -2.08 1 98.81 251 HIS B N 1
ATOM 4940 C CA . HIS B 1 251 ? -1.103 -31.359 -0.965 1 98.81 251 HIS B CA 1
ATOM 4941 C C . HIS B 1 251 ? -0.228 -32.562 -0.673 1 98.81 251 HIS B C 1
ATOM 4943 O O . HIS B 1 251 ? -0.015 -33.406 -1.548 1 98.81 251 HIS B O 1
ATOM 4949 N N . ILE B 1 252 ? 0.238 -32.625 0.57 1 98.94 252 ILE B N 1
ATOM 4950 C CA . ILE B 1 252 ? 1.11 -33.719 1.02 1 98.94 252 ILE B CA 1
ATOM 4951 C C . ILE B 1 252 ? 0.453 -34.469 2.178 1 98.94 252 ILE B C 1
ATOM 4953 O O . ILE B 1 252 ? -0.105 -33.844 3.086 1 98.94 252 ILE B O 1
ATOM 4957 N N . ALA B 1 253 ? 0.473 -35.75 2.109 1 98.88 253 ALA B N 1
ATOM 4958 C CA . ALA B 1 253 ? 0.008 -36.625 3.168 1 98.88 253 ALA B CA 1
ATOM 4959 C C . ALA B 1 253 ? 1.004 -37.781 3.406 1 98.88 253 ALA B C 1
ATOM 4961 O O . ALA B 1 253 ? 1.94 -37.969 2.625 1 98.88 253 ALA B O 1
ATOM 4962 N N . PRO B 1 254 ? 0.827 -38.5 4.465 1 98.69 254 PRO B N 1
ATOM 4963 C CA . PRO B 1 254 ? 1.796 -39.531 4.789 1 98.69 254 PRO B CA 1
ATOM 4964 C C . PRO B 1 254 ? 1.913 -40.594 3.691 1 98.69 254 PRO B C 1
ATOM 4966 O O . PRO B 1 254 ? 2.986 -41.156 3.498 1 98.69 254 PRO B O 1
ATOM 4969 N N . THR B 1 255 ? 0.782 -40.844 2.961 1 98.75 255 THR B N 1
ATOM 4970 C CA . THR B 1 255 ? 0.817 -41.812 1.873 1 98.75 255 THR B CA 1
ATOM 4971 C C . THR B 1 255 ? 0.25 -41.188 0.591 1 98.75 255 THR B C 1
ATOM 4973 O O . THR B 1 255 ? -0.532 -40.25 0.64 1 98.75 255 THR B O 1
ATOM 4976 N N . ASP B 1 256 ? 0.662 -41.781 -0.511 1 98.69 256 ASP B N 1
ATOM 4977 C CA . ASP B 1 256 ? 0.143 -41.344 -1.8 1 98.69 256 ASP B CA 1
ATOM 4978 C C . ASP B 1 256 ? -1.37 -41.531 -1.879 1 98.69 256 ASP B C 1
ATOM 4980 O O . ASP B 1 256 ? -2.076 -40.688 -2.443 1 98.69 256 ASP B O 1
ATOM 4984 N N . GLU B 1 257 ? -1.851 -42.625 -1.301 1 98.56 257 GLU B N 1
ATOM 4985 C CA . GLU B 1 257 ? -3.279 -42.938 -1.334 1 98.56 257 GLU B CA 1
ATOM 4986 C C . GLU B 1 257 ? -4.082 -41.875 -0.577 1 98.56 257 GLU B C 1
ATOM 4988 O O . GLU B 1 257 ? -5.082 -41.375 -1.085 1 98.56 257 GLU B O 1
ATOM 4993 N N . GLN B 1 258 ? -3.615 -41.531 0.572 1 98.75 258 GLN B N 1
ATOM 4994 C CA . GLN B 1 258 ? -4.285 -40.5 1.357 1 98.75 258 GLN B CA 1
ATOM 4995 C C . GLN B 1 258 ? -4.215 -39.125 0.659 1 98.75 258 GLN B C 1
ATOM 4997 O O . GLN B 1 258 ? -5.199 -38.406 0.628 1 98.75 258 GLN B O 1
ATOM 5002 N N . ALA B 1 259 ? -3.059 -38.812 0.109 1 98.75 259 ALA B N 1
ATOM 5003 C CA . ALA B 1 259 ? -2.879 -37.562 -0.589 1 98.75 259 ALA B CA 1
ATOM 5004 C C . ALA B 1 259 ? -3.861 -37.406 -1.749 1 98.75 259 ALA B C 1
ATOM 5006 O O . ALA B 1 259 ? -4.449 -36.344 -1.958 1 98.75 259 ALA B O 1
ATOM 5007 N N . ARG B 1 260 ? -4.02 -38.5 -2.484 1 97.69 260 ARG B N 1
ATOM 5008 C CA . ARG B 1 260 ? -4.922 -38.469 -3.629 1 97.69 260 ARG B CA 1
ATOM 5009 C C . ARG B 1 260 ? -6.363 -38.25 -3.188 1 97.69 260 ARG B C 1
ATOM 5011 O O . ARG B 1 260 ? -7.078 -37.438 -3.785 1 97.69 260 ARG B O 1
ATOM 5018 N N . GLU B 1 261 ? -6.766 -38.906 -2.168 1 98.06 261 GLU B N 1
ATOM 5019 C CA . GLU B 1 261 ? -8.125 -38.781 -1.651 1 98.06 261 GLU B CA 1
ATOM 5020 C C . GLU B 1 261 ? -8.391 -37.344 -1.191 1 98.06 261 GLU B C 1
ATOM 5022 O O . GLU B 1 261 ? -9.414 -36.75 -1.549 1 98.06 261 GLU B O 1
ATOM 5027 N N . GLU B 1 262 ? -7.5 -36.812 -0.478 1 98.19 262 GLU B N 1
ATOM 5028 C CA . GLU B 1 262 ? -7.66 -35.469 0.057 1 98.19 262 GLU B CA 1
ATOM 5029 C C . GLU B 1 262 ? -7.551 -34.438 -1.045 1 98.19 262 GLU B C 1
ATOM 5031 O O . GLU B 1 262 ? -8.227 -33.406 -1.001 1 98.19 262 GLU B O 1
ATOM 5036 N N . MET B 1 263 ? -6.707 -34.688 -1.987 1 97 263 MET B N 1
ATOM 5037 C CA . MET B 1 263 ? -6.578 -33.781 -3.119 1 97 263 MET B CA 1
ATOM 5038 C C . MET B 1 263 ? -7.891 -33.656 -3.885 1 97 263 MET B C 1
ATOM 5040 O O . MET B 1 263 ? -8.281 -32.594 -4.305 1 97 263 MET B O 1
ATOM 5044 N N . LEU B 1 264 ? -8.516 -34.75 -4.074 1 96 264 LEU B N 1
ATOM 5045 C CA . LEU B 1 264 ? -9.797 -34.75 -4.781 1 96 264 LEU B CA 1
ATOM 5046 C C . LEU B 1 264 ? -10.844 -33.969 -4 1 96 264 LEU B C 1
ATOM 5048 O O . LEU B 1 264 ? -11.688 -33.281 -4.59 1 96 264 LEU B O 1
ATOM 5052 N N . GLN B 1 265 ? -10.773 -34.062 -2.691 1 96.5 265 GLN B N 1
ATOM 5053 C CA . GLN B 1 265 ? -11.641 -33.25 -1.854 1 96.5 265 GLN B CA 1
ATOM 5054 C C . GLN B 1 265 ? -11.352 -31.781 -2.039 1 96.5 265 GLN B C 1
ATOM 5056 O O . GLN B 1 265 ? -12.266 -30.969 -2.195 1 96.5 265 GLN B O 1
ATOM 5061 N N . ILE B 1 266 ? -10.109 -31.438 -2.025 1 96.81 266 ILE B N 1
ATOM 5062 C CA . ILE B 1 266 ? -9.672 -30.047 -2.205 1 96.81 266 ILE B CA 1
ATOM 5063 C C . ILE B 1 266 ? -10.125 -29.531 -3.566 1 96.81 266 ILE B C 1
ATOM 5065 O O . ILE B 1 266 ? -10.633 -28.422 -3.676 1 96.81 266 ILE B O 1
ATOM 5069 N N . MET B 1 267 ? -10.023 -30.375 -4.578 1 95.31 267 MET B N 1
ATOM 5070 C CA . MET B 1 267 ? -10.438 -29.984 -5.922 1 95.31 267 MET B CA 1
ATOM 5071 C C . MET B 1 267 ? -11.938 -29.75 -5.984 1 95.31 267 MET B C 1
ATOM 5073 O O . MET B 1 267 ? -12.414 -28.891 -6.734 1 95.31 267 MET B O 1
ATOM 5077 N N . GLY B 1 268 ? -12.656 -30.5 -5.211 1 94.81 268 GLY B N 1
ATOM 5078 C CA . GLY B 1 268 ? -14.086 -30.266 -5.117 1 94.81 268 GLY B CA 1
ATOM 5079 C C . GLY B 1 268 ? -14.43 -28.891 -4.598 1 94.81 268 GLY B C 1
ATOM 5080 O O . GLY B 1 268 ? -15.297 -28.203 -5.152 1 94.81 268 GLY B O 1
ATOM 5081 N N . TRP B 1 269 ? -13.75 -28.547 -3.564 1 93.06 269 TRP B N 1
ATOM 5082 C CA . TRP B 1 269 ? -13.938 -27.203 -3.023 1 93.06 269 TRP B CA 1
ATOM 5083 C C . TRP B 1 269 ? -13.516 -26.156 -4.035 1 93.06 269 TRP B C 1
ATOM 5085 O O . TRP B 1 269 ? -14.203 -25.141 -4.215 1 93.06 269 TRP B O 1
ATOM 5095 N N . TYR B 1 270 ? -12.422 -26.375 -4.625 1 90.81 270 TYR B N 1
ATOM 5096 C CA . TYR B 1 270 ? -11.891 -25.453 -5.621 1 90.81 270 TYR B CA 1
ATOM 5097 C C . TYR B 1 270 ? -12.875 -25.266 -6.773 1 90.81 270 TYR B C 1
ATOM 5099 O O . TYR B 1 270 ? -13.086 -24.156 -7.246 1 90.81 270 TYR B O 1
ATOM 5107 N N . GLN B 1 271 ? -13.453 -26.312 -7.219 1 89.69 271 GLN B N 1
ATOM 5108 C CA . GLN B 1 271 ? -14.43 -26.266 -8.305 1 89.69 271 GLN B CA 1
ATOM 5109 C C . GLN B 1 271 ? -15.609 -25.375 -7.941 1 89.69 271 GLN B C 1
ATOM 5111 O O . GLN B 1 271 ? -16.109 -24.609 -8.781 1 89.69 271 GLN B O 1
ATOM 5116 N N . GLN B 1 272 ? -16.016 -25.469 -6.777 1 85.19 272 GLN B N 1
ATOM 5117 C CA . GLN B 1 272 ? -17.109 -24.625 -6.324 1 85.19 272 GLN B CA 1
ATOM 5118 C C . GLN B 1 272 ? -16.75 -23.141 -6.414 1 85.19 272 GLN B C 1
ATOM 5120 O O . GLN B 1 272 ? -17.578 -22.312 -6.812 1 85.19 272 GLN B O 1
ATOM 5125 N N . ALA B 1 273 ? -15.555 -22.875 -6.012 1 83.5 273 ALA B N 1
ATOM 5126 C CA . ALA B 1 273 ? -15.086 -21.5 -6.039 1 83.5 273 ALA B CA 1
ATOM 5127 C C . ALA B 1 273 ? -15.008 -20.969 -7.469 1 83.5 273 ALA B C 1
ATOM 5129 O O . ALA B 1 273 ? -15.438 -19.844 -7.75 1 83.5 273 ALA B O 1
ATOM 5130 N N . ILE B 1 274 ? -14.531 -21.734 -8.367 1 83.94 274 ILE B N 1
ATOM 5131 C CA . ILE B 1 274 ? -14.344 -21.312 -9.75 1 83.94 274 ILE B CA 1
ATOM 5132 C C . ILE B 1 274 ? -15.703 -21.172 -10.438 1 83.94 274 ILE B C 1
ATOM 5134 O O . ILE B 1 274 ? -15.891 -20.281 -11.273 1 83.94 274 ILE B O 1
ATOM 5138 N N . ASP B 1 275 ? -16.594 -22.047 -10.086 1 85.19 275 ASP B N 1
ATOM 5139 C CA . ASP B 1 275 ? -17.953 -21.953 -10.633 1 85.19 275 ASP B CA 1
ATOM 5140 C C . ASP B 1 275 ? -18.625 -20.656 -10.195 1 85.19 275 ASP B C 1
ATOM 5142 O O . ASP B 1 275 ? -19.281 -20 -11.008 1 85.19 275 ASP B O 1
ATOM 5146 N N . ARG B 1 276 ? -18.422 -20.391 -9.016 1 80.69 276 ARG B N 1
ATOM 5147 C CA . ARG B 1 276 ? -18.969 -19.141 -8.492 1 80.69 276 ARG B CA 1
ATOM 5148 C C . ARG B 1 276 ? -18.359 -17.938 -9.195 1 80.69 276 ARG B C 1
ATOM 5150 O O . ARG B 1 276 ? -19.078 -17.016 -9.578 1 80.69 276 ARG B O 1
ATOM 5157 N N . GLU B 1 277 ? -17.109 -17.969 -9.328 1 79.56 277 GLU B N 1
ATOM 5158 C CA . GLU B 1 277 ? -16.406 -16.875 -10.008 1 79.56 277 GLU B CA 1
ATOM 5159 C C . GLU B 1 277 ? -16.906 -16.719 -11.438 1 79.56 277 GLU B C 1
ATOM 5161 O O . GLU B 1 277 ? -17.078 -15.594 -11.914 1 79.56 277 GLU B O 1
ATOM 5166 N N . TYR B 1 278 ? -17.078 -17.812 -12.055 1 82.31 278 TYR B N 1
ATOM 5167 C CA . TYR B 1 278 ? -17.547 -17.797 -13.438 1 82.31 278 TYR B CA 1
ATOM 5168 C C . TYR B 1 278 ? -18.922 -17.141 -13.531 1 82.31 278 TYR B C 1
ATOM 5170 O O . TYR B 1 278 ? -19.172 -16.328 -14.438 1 82.31 278 TYR B O 1
ATOM 5178 N N . GLU B 1 279 ? -19.703 -17.484 -12.672 1 79.62 279 GLU B N 1
ATOM 5179 C CA . GLU B 1 279 ? -21.062 -16.938 -12.68 1 79.62 279 GLU B CA 1
ATOM 5180 C C . GLU B 1 279 ? -21.047 -15.422 -12.5 1 79.62 279 GLU B C 1
ATOM 5182 O O . GLU B 1 279 ? -21.766 -14.711 -13.188 1 79.62 279 GLU B O 1
ATOM 5187 N N . TYR B 1 280 ? -20.234 -15.008 -11.656 1 76.25 280 TYR B N 1
ATOM 5188 C CA . TYR B 1 280 ? -20.188 -13.578 -11.383 1 76.25 280 TYR B CA 1
ATOM 5189 C C . TYR B 1 280 ? -19.5 -12.828 -12.516 1 76.25 280 TYR B C 1
ATOM 5191 O O . TYR B 1 280 ? -19.938 -11.742 -12.914 1 76.25 280 TYR B O 1
ATOM 5199 N N . ASN B 1 281 ? -18.438 -13.43 -13.016 1 77.81 281 ASN B N 1
ATOM 5200 C CA . ASN B 1 281 ? -17.719 -12.805 -14.117 1 77.81 281 ASN B CA 1
ATOM 5201 C C . ASN B 1 281 ? -18.594 -12.695 -15.367 1 77.81 281 ASN B C 1
ATOM 5203 O O . ASN B 1 281 ? -18.453 -11.758 -16.156 1 77.81 281 ASN B O 1
ATOM 5207 N N . LYS B 1 282 ? -19.406 -13.625 -15.5 1 82.44 282 LYS B N 1
ATOM 5208 C CA . LYS B 1 282 ? -20.312 -13.617 -16.641 1 82.44 282 LYS B CA 1
ATOM 5209 C C . LYS B 1 282 ? -21.188 -12.375 -16.656 1 82.44 282 LYS B C 1
ATOM 5211 O O . LYS B 1 282 ? -21.531 -11.852 -17.719 1 82.44 282 LYS B O 1
ATOM 5216 N N . ARG B 1 283 ? -21.453 -11.875 -15.523 1 83.19 283 ARG B N 1
ATOM 5217 C CA . ARG B 1 283 ? -22.25 -10.656 -15.406 1 83.19 283 ARG B CA 1
ATOM 5218 C C . ARG B 1 283 ? -21.516 -9.461 -16 1 83.19 283 ARG B C 1
ATOM 5220 O O . ARG B 1 283 ? -22.141 -8.461 -16.359 1 83.19 283 ARG B O 1
ATOM 5227 N N . ALA B 1 284 ? -20.234 -9.578 -16.078 1 81.88 284 ALA B N 1
ATOM 5228 C CA . ALA B 1 284 ? -19.406 -8.461 -16.547 1 81.88 284 ALA B CA 1
ATOM 5229 C C . ALA B 1 284 ? -19.312 -8.461 -18.078 1 81.88 284 ALA B C 1
ATOM 5231 O O . ALA B 1 284 ? -18.828 -7.5 -18.672 1 81.88 284 ALA B O 1
ATOM 5232 N N . GLU B 1 285 ? -19.719 -9.555 -18.703 1 81.75 285 GLU B N 1
ATOM 5233 C CA . GLU B 1 285 ? -19.641 -9.656 -20.156 1 81.75 285 GLU B CA 1
ATOM 5234 C C . GLU B 1 285 ? -20.344 -8.492 -20.844 1 81.75 285 GLU B C 1
ATOM 5236 O O . GLU B 1 285 ? -19.859 -7.973 -21.844 1 81.75 285 GLU B O 1
ATOM 5241 N N . GLU B 1 286 ? -21.438 -8.148 -20.266 1 79.94 286 GLU B N 1
ATOM 5242 C CA . GLU B 1 286 ? -22.234 -7.062 -20.844 1 79.94 286 GLU B CA 1
ATOM 5243 C C . GLU B 1 286 ? -21.438 -5.758 -20.875 1 79.94 286 GLU B C 1
ATOM 5245 O O . GLU B 1 286 ? -21.578 -4.961 -21.797 1 79.94 286 GLU B O 1
ATOM 5250 N N . PHE B 1 287 ? -20.562 -5.645 -19.953 1 82.38 287 PHE B N 1
ATOM 5251 C CA . PHE B 1 287 ? -19.844 -4.383 -19.812 1 82.38 287 PHE B CA 1
ATOM 5252 C C . PHE B 1 287 ? -18.469 -4.453 -20.469 1 82.38 287 PHE B C 1
ATOM 5254 O O . PHE B 1 287 ? -17.938 -3.439 -20.922 1 82.38 287 PHE B O 1
ATOM 5261 N N . SER B 1 288 ? -17.922 -5.59 -20.484 1 80.5 288 SER B N 1
ATOM 5262 C CA . SER B 1 288 ? -16.562 -5.746 -20.984 1 80.5 288 SER B CA 1
ATOM 5263 C C . SER B 1 288 ? -16.531 -6.043 -22.469 1 80.5 288 SER B C 1
ATOM 5265 O O . SER B 1 288 ? -15.516 -5.832 -23.141 1 80.5 288 SER B O 1
ATOM 5267 N N . GLY B 1 289 ? -17.578 -6.555 -22.922 1 79.56 289 GLY B N 1
ATOM 5268 C CA . GLY B 1 289 ? -17.625 -6.98 -24.312 1 79.56 289 GLY B CA 1
ATOM 5269 C C . GLY B 1 289 ? -16.797 -8.219 -24.594 1 79.56 289 GLY B C 1
ATOM 5270 O O . GLY B 1 289 ? -16.5 -8.531 -25.75 1 79.56 289 GLY B O 1
ATOM 5271 N N . VAL B 1 290 ? -16.359 -8.875 -23.547 1 81.44 290 VAL B N 1
ATOM 5272 C CA . VAL B 1 290 ? -15.531 -10.07 -23.688 1 81.44 290 VAL B CA 1
ATOM 5273 C C . VAL B 1 290 ? -16.344 -11.305 -23.328 1 81.44 290 VAL B C 1
ATOM 5275 O O . VAL B 1 290 ? -17.031 -11.32 -22.297 1 81.44 290 VAL B O 1
ATOM 5278 N N . THR B 1 291 ? -16.266 -12.258 -24.156 1 80 291 THR B N 1
ATOM 5279 C CA . THR B 1 291 ? -16.938 -13.516 -23.859 1 80 291 THR B CA 1
ATOM 5280 C C . THR B 1 291 ? -16.062 -14.422 -23.016 1 80 291 THR B C 1
ATOM 5282 O O . THR B 1 291 ? -14.898 -14.672 -23.359 1 80 291 THR B O 1
ATOM 5285 N N . LEU B 1 292 ? -16.609 -14.836 -21.938 1 77.62 292 LEU B N 1
ATOM 5286 C CA . LEU B 1 292 ? -15.859 -15.672 -21.016 1 77.62 292 LEU B CA 1
ATOM 5287 C C . LEU B 1 292 ? -16 -17.156 -21.375 1 77.62 292 LEU B C 1
ATOM 5289 O O . LEU B 1 292 ? -17.094 -17.594 -21.766 1 77.62 292 LEU B O 1
ATOM 5293 N N . HIS B 1 293 ? -14.859 -17.766 -21.281 1 77.06 293 HIS B N 1
ATOM 5294 C CA . HIS B 1 293 ? -14.891 -19.219 -21.422 1 77.06 293 HIS B CA 1
ATOM 5295 C C . HIS B 1 293 ? -14.883 -19.906 -20.047 1 77.06 293 HIS B C 1
ATOM 5297 O O . HIS B 1 293 ? -14.336 -19.375 -19.094 1 77.06 293 HIS B O 1
ATOM 5303 N N . ARG B 1 294 ? -15.547 -21.047 -20.062 1 78.31 294 ARG B N 1
ATOM 5304 C CA . ARG B 1 294 ? -15.57 -21.797 -18.812 1 78.31 294 ARG B CA 1
ATOM 5305 C C . ARG B 1 294 ? -14.164 -22.25 -18.422 1 78.31 294 ARG B C 1
ATOM 5307 O O . ARG B 1 294 ? -13.352 -22.578 -19.297 1 78.31 294 ARG B O 1
ATOM 5314 N N . HIS B 1 295 ? -13.961 -22.297 -17.172 1 78.94 295 HIS B N 1
ATOM 5315 C CA . HIS B 1 295 ? -12.703 -22.828 -16.656 1 78.94 295 HIS B CA 1
ATOM 5316 C C . HIS B 1 295 ? -12.539 -24.297 -17 1 78.94 295 HIS B C 1
ATOM 5318 O O . HIS B 1 295 ? -13.523 -25.047 -17.031 1 78.94 295 HIS B O 1
ATOM 5324 N N . PRO B 1 296 ? -11.352 -24.672 -17.219 1 80.56 296 PRO B N 1
ATOM 5325 C CA . PRO B 1 296 ? -11.148 -26.109 -17.484 1 80.56 296 PRO B CA 1
ATOM 5326 C C . PRO B 1 296 ? -11.586 -26.984 -16.312 1 80.56 296 PRO B C 1
ATOM 5328 O O . PRO B 1 296 ? -11.672 -26.516 -15.172 1 80.56 296 PRO B O 1
ATOM 5331 N N . ASP B 1 297 ? -11.852 -28.203 -16.672 1 88.06 297 ASP B N 1
ATOM 5332 C CA . ASP B 1 297 ? -12.188 -29.188 -15.656 1 88.06 297 ASP B CA 1
ATOM 5333 C C . ASP B 1 297 ? -11.008 -29.438 -14.711 1 88.06 297 ASP B C 1
ATOM 5335 O O . ASP B 1 297 ? -10.016 -30.047 -15.102 1 88.06 297 ASP B O 1
ATOM 5339 N N . CYS B 1 298 ? -11.156 -29.062 -13.516 1 91.12 298 CYS B N 1
ATOM 5340 C CA . CYS B 1 298 ? -10.055 -29.141 -12.57 1 91.12 298 CYS B CA 1
ATOM 5341 C C . CYS B 1 298 ? -9.82 -30.578 -12.117 1 91.12 298 CYS B C 1
ATOM 5343 O O . CYS B 1 298 ? -8.828 -30.859 -11.445 1 91.12 298 CYS B O 1
ATOM 5345 N N . PHE B 1 299 ? -10.75 -31.5 -12.562 1 93.06 299 PHE B N 1
ATOM 5346 C CA . PHE B 1 299 ? -10.594 -32.906 -12.227 1 93.06 299 PHE B CA 1
ATOM 5347 C C . PHE B 1 299 ? -9.875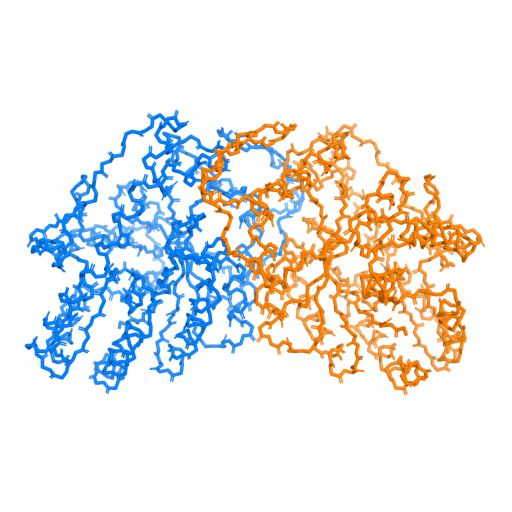 -33.656 -13.352 1 93.06 299 PHE B C 1
ATOM 5349 O O . PHE B 1 299 ? -9.5 -34.812 -13.188 1 93.06 299 PHE B O 1
ATOM 5356 N N . SER B 1 300 ? -9.688 -32.969 -14.43 1 93.12 300 SER B N 1
ATOM 5357 C CA . SER B 1 300 ? -9.023 -33.625 -15.531 1 93.12 300 SER B CA 1
ATOM 5358 C C . SER B 1 300 ? -7.582 -34 -15.172 1 93.12 300 SER B C 1
ATOM 5360 O O . SER B 1 300 ? -6.934 -33.281 -14.406 1 93.12 300 SER B O 1
ATOM 5362 N N . GLU B 1 301 ? -7.148 -35.062 -15.758 1 93.31 301 GLU B N 1
ATOM 5363 C CA . GLU B 1 301 ? -5.777 -35.5 -15.531 1 93.31 301 GLU B CA 1
ATOM 5364 C C . GLU B 1 301 ? -4.777 -34.438 -15.977 1 93.31 301 GLU B C 1
ATOM 5366 O O . GLU B 1 301 ? -3.75 -34.219 -15.328 1 93.31 301 GLU B O 1
ATOM 5371 N N . GLU B 1 302 ? -5.066 -33.781 -17.062 1 94.12 302 GLU B N 1
ATOM 5372 C CA . GLU B 1 302 ? -4.188 -32.75 -17.609 1 94.12 302 GLU B CA 1
ATOM 5373 C C . GLU B 1 302 ? -4.062 -31.562 -16.641 1 94.12 302 GLU B C 1
ATOM 5375 O O . GLU B 1 302 ? -2.965 -31.047 -16.422 1 94.12 302 GLU B O 1
ATOM 5380 N N . TRP B 1 303 ? -5.191 -31.203 -16.078 1 94.25 303 TRP B N 1
ATOM 5381 C CA . TRP B 1 303 ? -5.172 -30.062 -15.148 1 94.25 303 TRP B CA 1
ATOM 5382 C C . TRP B 1 303 ? -4.402 -30.406 -13.883 1 94.25 303 TRP B C 1
ATOM 5384 O O . TRP B 1 303 ? -3.549 -29.641 -13.438 1 94.25 303 TRP B O 1
ATOM 5394 N N . ILE B 1 304 ? -4.672 -31.531 -13.352 1 95.25 304 ILE B N 1
ATOM 5395 C CA . ILE B 1 304 ? -4.031 -31.969 -12.109 1 95.25 304 ILE B CA 1
ATOM 5396 C C . ILE B 1 304 ? -2.525 -32.094 -12.328 1 95.25 304 ILE B C 1
ATOM 5398 O O . ILE B 1 304 ? -1.732 -31.625 -11.508 1 95.25 304 ILE B O 1
ATOM 5402 N N . LYS B 1 305 ? -2.127 -32.656 -13.461 1 95 305 LYS B N 1
ATOM 5403 C CA . LYS B 1 305 ? -0.713 -32.812 -13.781 1 95 305 LYS B CA 1
ATOM 5404 C C . LYS B 1 305 ? -0.009 -31.469 -13.922 1 95 305 LYS B C 1
ATOM 5406 O O . LYS B 1 305 ? 1.155 -31.328 -13.547 1 95 305 LYS B O 1
ATOM 5411 N N . THR B 1 306 ? -0.709 -30.531 -14.422 1 96.62 306 THR B N 1
ATOM 5412 C CA . THR B 1 306 ? -0.122 -29.234 -14.75 1 96.62 306 THR B CA 1
ATOM 5413 C C . THR B 1 306 ? -0.06 -28.344 -13.508 1 96.62 306 THR B C 1
ATOM 5415 O O . THR B 1 306 ? 0.935 -27.656 -13.289 1 96.62 306 THR B O 1
ATOM 5418 N N . TRP B 1 307 ? -1.119 -28.438 -12.648 1 96.12 307 TRP B N 1
ATOM 5419 C CA . TRP B 1 307 ? -1.309 -27.359 -11.68 1 96.12 307 TRP B CA 1
ATOM 5420 C C . TRP B 1 307 ? -1.202 -27.875 -10.25 1 96.12 307 TRP B C 1
ATOM 5422 O O . TRP B 1 307 ? -1.189 -27.094 -9.297 1 96.12 307 TRP B O 1
ATOM 5432 N N . CYS B 1 308 ? -1.119 -29.172 -10.062 1 97.19 308 CYS B N 1
ATOM 5433 C CA . CYS B 1 308 ? -1.101 -29.734 -8.711 1 97.19 308 CYS B CA 1
ATOM 5434 C C . CYS B 1 308 ? 0.191 -30.5 -8.461 1 97.19 308 CYS B C 1
ATOM 5436 O O . CYS B 1 308 ? 0.745 -31.109 -9.375 1 97.19 308 CYS B O 1
ATOM 5438 N N . LEU B 1 309 ? 0.704 -30.422 -7.32 1 98.5 309 LEU B N 1
ATOM 5439 C CA . LEU B 1 309 ? 1.774 -31.234 -6.75 1 98.5 309 LEU B CA 1
ATOM 5440 C C . LEU B 1 309 ? 1.302 -31.938 -5.488 1 98.5 309 LEU B C 1
ATOM 5442 O O . LEU B 1 309 ? 1.078 -31.312 -4.457 1 98.5 309 LEU B O 1
ATOM 5446 N N . TYR B 1 310 ? 1.132 -33.281 -5.566 1 98.62 310 TYR B N 1
ATOM 5447 C CA . TYR B 1 310 ? 0.584 -33.969 -4.406 1 98.62 310 TYR B CA 1
ATOM 5448 C C . TYR B 1 310 ? 1.188 -35.344 -4.266 1 98.62 310 TYR B C 1
ATOM 5450 O O . TYR B 1 310 ? 1.701 -35.906 -5.234 1 98.62 310 TYR B O 1
ATOM 5458 N N . GLY B 1 311 ? 1.166 -35.938 -3.07 1 98.88 311 GLY B N 1
ATOM 5459 C CA . GLY B 1 311 ? 1.682 -37.281 -2.77 1 98.88 311 GLY B CA 1
ATOM 5460 C C . GLY B 1 311 ? 2.301 -37.375 -1.388 1 98.88 311 GLY B C 1
ATOM 5461 O O . GLY B 1 311 ? 2.145 -36.469 -0.565 1 98.88 311 GLY B O 1
ATOM 5462 N N . SER B 1 312 ? 2.93 -38.531 -1.171 1 98.88 312 SER B N 1
ATOM 5463 C CA . SER B 1 312 ? 3.773 -38.656 0.011 1 98.88 312 SER B CA 1
ATOM 5464 C C . SER B 1 312 ? 4.996 -37.75 -0.073 1 98.88 312 SER B C 1
ATOM 5466 O O . SER B 1 312 ? 5.328 -37.25 -1.146 1 98.88 312 SER B O 1
ATOM 5468 N N . PRO B 1 313 ? 5.648 -37.5 1.059 1 98.81 313 PRO B N 1
ATOM 5469 C CA . PRO B 1 313 ? 6.875 -36.719 1.018 1 98.81 313 PRO B CA 1
ATOM 5470 C C . PRO B 1 313 ? 7.895 -37.25 0.013 1 98.81 313 PRO B C 1
ATOM 5472 O O . PRO B 1 313 ? 8.539 -36.469 -0.692 1 98.81 313 PRO B O 1
ATOM 5475 N N . GLU B 1 314 ? 7.957 -38.562 -0.096 1 98.69 314 GLU B N 1
ATOM 5476 C CA . GLU B 1 314 ? 8.914 -39.156 -1.025 1 98.69 314 GLU B CA 1
ATOM 5477 C C . GLU B 1 314 ? 8.523 -38.844 -2.473 1 98.69 314 GLU B C 1
ATOM 5479 O O . GLU B 1 314 ? 9.375 -38.469 -3.281 1 98.69 314 GLU B O 1
ATOM 5484 N N . THR B 1 315 ? 7.289 -39.031 -2.766 1 98.75 315 THR B N 1
ATOM 5485 C CA . THR B 1 315 ? 6.789 -38.781 -4.117 1 98.75 315 THR B CA 1
ATOM 5486 C C . THR B 1 315 ? 6.992 -37.344 -4.523 1 98.75 315 THR B C 1
ATOM 5488 O O . THR B 1 315 ? 7.473 -37.062 -5.625 1 98.75 315 THR B O 1
ATOM 5491 N N . VAL B 1 316 ? 6.664 -36.438 -3.697 1 98.88 316 VAL B N 1
ATOM 5492 C CA . VAL B 1 316 ? 6.77 -35 -3.975 1 98.88 316 VAL B CA 1
ATOM 5493 C C . VAL B 1 316 ? 8.242 -34.594 -4.09 1 98.88 316 VAL B C 1
ATOM 5495 O O . VAL B 1 316 ? 8.617 -33.844 -4.984 1 98.88 316 VAL B O 1
ATOM 5498 N N . ALA B 1 317 ? 9.094 -35.125 -3.23 1 98.81 317 ALA B N 1
ATOM 5499 C CA . ALA B 1 317 ? 10.516 -34.812 -3.279 1 98.81 317 ALA B CA 1
ATOM 5500 C C . ALA B 1 317 ? 11.125 -35.25 -4.609 1 98.81 317 ALA B C 1
ATOM 5502 O O . ALA B 1 317 ? 11.953 -34.531 -5.188 1 98.81 317 ALA B O 1
ATOM 5503 N N . GLU B 1 318 ? 10.719 -36.406 -5.016 1 98.5 318 GLU B N 1
ATOM 5504 C CA . GLU B 1 318 ? 11.234 -36.906 -6.281 1 98.5 318 GLU B CA 1
ATOM 5505 C C . GLU B 1 318 ? 10.859 -36 -7.441 1 98.5 318 GLU B C 1
ATOM 5507 O O . GLU B 1 318 ? 11.688 -35.719 -8.32 1 98.5 318 GLU B O 1
ATOM 5512 N N . GLU B 1 319 ? 9.625 -35.594 -7.465 1 98.31 319 GLU B N 1
ATOM 5513 C CA . GLU B 1 319 ? 9.188 -34.656 -8.5 1 98.31 319 GLU B CA 1
ATOM 5514 C C . GLU B 1 319 ? 9.984 -33.344 -8.438 1 98.31 319 GLU B C 1
ATOM 5516 O O . GLU B 1 319 ? 10.383 -32.812 -9.477 1 98.31 319 GLU B O 1
ATOM 5521 N N . LEU B 1 320 ? 10.234 -32.812 -7.293 1 98.69 320 LEU B N 1
ATOM 5522 C CA . LEU B 1 320 ? 10.969 -31.562 -7.109 1 98.69 320 LEU B CA 1
ATOM 5523 C C . LEU B 1 320 ? 12.43 -31.719 -7.52 1 98.69 320 LEU B C 1
ATOM 5525 O O . LEU B 1 320 ? 13.039 -30.781 -8.031 1 98.69 320 LEU B O 1
ATOM 5529 N N . GLU B 1 321 ? 12.977 -32.906 -7.297 1 98.5 321 GLU B N 1
ATOM 5530 C CA . GLU B 1 321 ? 14.344 -33.188 -7.734 1 98.5 321 GLU B CA 1
ATOM 5531 C C . GLU B 1 321 ? 14.469 -33.062 -9.25 1 98.5 321 GLU B C 1
ATOM 5533 O O . GLU B 1 321 ? 15.477 -32.594 -9.766 1 98.5 321 GLU B O 1
ATOM 5538 N N . ARG B 1 322 ? 13.461 -33.562 -9.953 1 98 322 ARG B N 1
ATOM 5539 C CA . ARG B 1 322 ? 13.438 -33.438 -11.406 1 98 322 ARG B CA 1
ATOM 5540 C C . ARG B 1 322 ? 13.492 -31.969 -11.82 1 98 322 ARG B C 1
ATOM 5542 O O . ARG B 1 322 ? 14.219 -31.594 -12.75 1 98 322 ARG B O 1
ATOM 5549 N N . HIS B 1 323 ? 12.75 -31.141 -11.109 1 98.31 323 HIS B N 1
ATOM 5550 C CA . HIS B 1 323 ? 12.727 -29.703 -11.398 1 98.31 323 HIS B CA 1
ATOM 5551 C C . HIS B 1 323 ? 14.055 -29.047 -11.055 1 98.31 323 HIS B C 1
ATOM 5553 O O . HIS B 1 323 ? 14.523 -28.156 -11.781 1 98.31 323 HIS B O 1
ATOM 5559 N N . GLN B 1 324 ? 14.625 -29.469 -9.969 1 98.38 324 GLN B N 1
ATOM 5560 C CA . GLN B 1 324 ? 15.938 -28.953 -9.586 1 98.38 324 GLN B CA 1
ATOM 5561 C C . GLN B 1 324 ? 16.984 -29.312 -10.641 1 98.38 324 GLN B C 1
ATOM 5563 O O . GLN B 1 324 ? 17.828 -28.469 -10.992 1 98.38 324 GLN B O 1
ATOM 5568 N N . GLN B 1 325 ? 16.953 -30.531 -11.117 1 98.06 325 GLN B N 1
ATOM 5569 C CA . GLN B 1 325 ? 17.891 -30.984 -12.133 1 98.06 325 GLN B CA 1
ATOM 5570 C C . GLN B 1 325 ? 17.75 -30.188 -13.422 1 98.06 325 GLN B C 1
ATOM 5572 O O . GLN B 1 325 ? 18.734 -29.938 -14.109 1 98.06 325 GLN B O 1
ATOM 5577 N N . LEU B 1 326 ? 16.516 -29.844 -13.727 1 98.12 326 LEU B N 1
ATOM 5578 C CA . LEU B 1 326 ? 16.266 -29 -14.891 1 98.12 326 LEU B CA 1
ATOM 5579 C C . LEU B 1 326 ? 16.906 -27.641 -14.719 1 98.12 326 LEU B C 1
ATOM 5581 O O . LEU B 1 326 ? 17.328 -27.016 -15.695 1 98.12 326 LEU B O 1
ATOM 5585 N N . GLY B 1 327 ? 16.922 -27.109 -13.461 1 97.94 327 GLY B N 1
ATOM 5586 C CA . GLY B 1 327 ? 17.547 -25.828 -13.188 1 97.94 327 GLY B CA 1
ATOM 5587 C C . GLY B 1 327 ? 16.578 -24.797 -12.656 1 97.94 327 GLY B C 1
ATOM 5588 O O . GLY B 1 327 ? 16.922 -23.625 -12.5 1 97.94 327 GLY B O 1
ATOM 5589 N N . ILE B 1 328 ? 15.383 -25.234 -12.336 1 98.12 328 ILE B N 1
ATOM 5590 C CA . ILE B 1 328 ? 14.414 -24.328 -11.75 1 98.12 328 ILE B CA 1
ATOM 5591 C C . ILE B 1 328 ? 14.914 -23.828 -10.398 1 98.12 328 ILE B C 1
ATOM 5593 O O . ILE B 1 328 ? 15.266 -24.625 -9.531 1 98.12 328 ILE B O 1
ATOM 5597 N N . GLY B 1 329 ? 14.938 -22.531 -10.25 1 98.19 329 GLY B N 1
ATOM 5598 C CA . GLY B 1 329 ? 15.539 -21.938 -9.055 1 98.19 329 GLY B CA 1
ATOM 5599 C C . GLY B 1 329 ? 14.57 -21.812 -7.898 1 98.19 329 GLY B C 1
ATOM 5600 O O . GLY B 1 329 ? 14.969 -21.844 -6.734 1 98.19 329 GLY B O 1
ATOM 5601 N N . ASN B 1 330 ? 13.312 -21.609 -8.234 1 98.56 330 ASN B N 1
ATOM 5602 C CA . ASN B 1 330 ? 12.281 -21.391 -7.227 1 98.56 330 ASN B CA 1
ATOM 5603 C C . ASN B 1 330 ? 10.969 -22.078 -7.609 1 98.56 330 ASN B C 1
ATOM 5605 O O . ASN B 1 330 ? 10.57 -22.062 -8.773 1 98.56 330 ASN B O 1
ATOM 5609 N N . VAL B 1 331 ? 10.359 -22.719 -6.656 1 98.75 331 VAL B N 1
ATOM 5610 C CA . VAL B 1 331 ? 9.031 -23.281 -6.859 1 98.75 331 VAL B CA 1
ATOM 5611 C C . VAL B 1 331 ? 8.023 -22.578 -5.953 1 98.75 331 VAL B C 1
ATOM 5613 O O . VAL B 1 331 ? 8.242 -22.453 -4.746 1 98.75 331 VAL B O 1
ATOM 5616 N N . LEU B 1 332 ? 7.008 -22.062 -6.559 1 98.62 332 LEU B N 1
ATOM 5617 C CA . LEU B 1 332 ? 5.906 -21.422 -5.855 1 98.62 332 LEU B CA 1
ATOM 5618 C C . LEU B 1 332 ? 4.809 -22.422 -5.52 1 98.62 332 LEU B C 1
ATOM 5620 O O . LEU B 1 332 ? 4.227 -23.031 -6.414 1 98.62 332 LEU B O 1
ATOM 5624 N N . LEU B 1 333 ? 4.535 -22.562 -4.199 1 98.81 333 LEU B N 1
ATOM 5625 C CA . LEU B 1 333 ? 3.699 -23.641 -3.693 1 98.81 333 LEU B CA 1
ATOM 5626 C C . LEU B 1 333 ? 2.402 -23.094 -3.102 1 98.81 333 LEU B C 1
ATOM 5628 O O . LEU B 1 333 ? 2.422 -22.422 -2.074 1 98.81 333 LEU B O 1
ATOM 5632 N N . GLY B 1 334 ? 1.312 -23.438 -3.691 1 97.69 334 GLY B N 1
ATOM 5633 C CA . GLY B 1 334 ? 0.005 -23.047 -3.18 1 97.69 334 GLY B CA 1
ATOM 5634 C C . GLY B 1 334 ? -0.59 -24.078 -2.232 1 97.69 334 GLY B C 1
ATOM 5635 O O . GLY B 1 334 ? -1.166 -25.062 -2.67 1 97.69 334 GLY B O 1
ATOM 5636 N N . PHE B 1 335 ? -0.555 -23.766 -0.896 1 98.06 335 PHE B N 1
ATOM 5637 C CA . PHE B 1 335 ? -1.076 -24.688 0.106 1 98.06 335 PHE B CA 1
ATOM 5638 C C . PHE B 1 335 ? -2.506 -24.312 0.487 1 98.06 335 PHE B C 1
ATOM 5640 O O . PHE B 1 335 ? -3.209 -25.109 1.113 1 98.06 335 PHE B O 1
ATOM 5647 N N . THR B 1 336 ? -2.971 -23.078 0.082 1 95.81 336 THR B N 1
ATOM 5648 C CA . THR B 1 336 ? -4.207 -22.562 0.658 1 95.81 336 THR B CA 1
ATOM 5649 C C . THR B 1 336 ? -5.223 -22.25 -0.438 1 95.81 336 THR B C 1
ATOM 5651 O O . THR B 1 336 ? -6.102 -21.406 -0.25 1 95.81 336 THR B O 1
ATOM 5654 N N . ASN B 1 337 ? -5.047 -22.844 -1.552 1 89.62 337 ASN B N 1
ATOM 5655 C CA . ASN B 1 337 ? -6.023 -22.609 -2.611 1 89.62 337 ASN B CA 1
ATOM 5656 C C . ASN B 1 337 ? -7.445 -22.891 -2.135 1 89.62 337 ASN B C 1
ATOM 5658 O O . ASN B 1 337 ? -7.691 -23.844 -1.403 1 89.62 337 ASN B O 1
ATOM 5662 N N . GLY B 1 338 ? -8.32 -21.938 -2.436 1 78.25 338 GLY B N 1
ATOM 5663 C CA . GLY B 1 338 ? -9.602 -21.875 -1.76 1 78.25 338 GLY B CA 1
ATOM 5664 C C . GLY B 1 338 ? -10.734 -22.453 -2.588 1 78.25 338 GLY B C 1
ATOM 5665 O O . GLY B 1 338 ? -10.539 -22.844 -3.742 1 78.25 338 GLY B O 1
ATOM 5666 N N . PRO B 1 339 ? -11.766 -22.219 -1.806 1 90.62 339 PRO B N 1
ATOM 5667 C CA . PRO B 1 339 ? -12.164 -21.453 -0.624 1 90.62 339 PRO B CA 1
ATOM 5668 C C . PRO B 1 339 ? -11.445 -21.906 0.645 1 90.62 339 PRO B C 1
ATOM 5670 O O . PRO B 1 339 ? -11.281 -23.109 0.87 1 90.62 339 PRO B O 1
ATOM 5673 N N . LEU B 1 340 ? -11.062 -20.906 1.454 1 93.56 340 LEU B N 1
ATOM 5674 C CA . LEU B 1 340 ? -10.352 -21.234 2.686 1 93.56 340 LEU B CA 1
ATOM 5675 C C . LEU B 1 340 ? -11.32 -21.453 3.838 1 93.56 340 LEU B C 1
ATOM 5677 O O . LEU B 1 340 ? -12.062 -20.531 4.211 1 93.56 340 LEU B O 1
ATOM 5681 N N . THR B 1 341 ? -11.477 -22.625 4.273 1 94.5 341 THR B N 1
ATOM 5682 C CA . THR B 1 341 ? -12.281 -23.047 5.414 1 94.5 341 THR B CA 1
ATOM 5683 C C . THR B 1 341 ? -11.391 -23.625 6.516 1 94.5 341 THR B C 1
ATOM 5685 O O . THR B 1 341 ? -10.188 -23.797 6.324 1 94.5 341 THR B O 1
ATOM 5688 N N . GLU B 1 342 ? -12.039 -23.922 7.645 1 96.25 342 GLU B N 1
ATOM 5689 C CA . GLU B 1 342 ? -11.289 -24.547 8.734 1 96.25 342 GLU B CA 1
ATOM 5690 C C . GLU B 1 342 ? -10.695 -25.891 8.297 1 96.25 342 GLU B C 1
ATOM 5692 O O . GLU B 1 342 ? -9.555 -26.203 8.625 1 96.25 342 GLU B O 1
ATOM 5697 N N . GLU B 1 343 ? -11.43 -26.609 7.57 1 96.94 343 GLU B N 1
ATOM 5698 C CA . GLU B 1 343 ? -10.969 -27.922 7.113 1 96.94 343 GLU B CA 1
ATOM 5699 C C . GLU B 1 343 ? -9.852 -27.781 6.082 1 96.94 343 GLU B C 1
ATOM 5701 O O . GLU B 1 343 ? -8.875 -28.531 6.109 1 96.94 343 GLU B O 1
ATOM 5706 N N . ARG B 1 344 ? -9.992 -26.875 5.164 1 96.62 344 ARG B N 1
ATOM 5707 C CA . ARG B 1 344 ? -8.93 -26.625 4.195 1 96.62 344 ARG B CA 1
ATOM 5708 C C . ARG B 1 344 ? -7.645 -26.188 4.887 1 96.62 344 ARG B C 1
ATOM 5710 O O . ARG B 1 344 ? -6.551 -26.578 4.477 1 96.62 344 ARG B O 1
ATOM 5717 N N . LEU B 1 345 ? -7.801 -25.375 5.883 1 97.12 345 LEU B N 1
ATOM 5718 C CA . LEU B 1 345 ? -6.648 -24.922 6.652 1 97.12 345 LEU B CA 1
ATOM 5719 C C . LEU B 1 345 ? -5.965 -26.094 7.355 1 97.12 345 LEU B C 1
ATOM 5721 O O . LEU B 1 345 ? -4.734 -26.141 7.434 1 97.12 345 LEU B O 1
ATOM 5725 N N . ARG B 1 346 ? -6.773 -26.969 7.891 1 97.94 346 ARG B N 1
ATOM 5726 C CA . ARG B 1 346 ? -6.207 -28.156 8.516 1 97.94 346 ARG B CA 1
ATOM 5727 C C . ARG B 1 346 ? -5.355 -28.953 7.531 1 97.94 346 ARG B C 1
ATOM 5729 O O . ARG B 1 346 ? -4.238 -29.359 7.855 1 97.94 346 ARG B O 1
ATOM 5736 N N . LEU B 1 347 ? -5.852 -29.125 6.359 1 98.38 347 LEU B N 1
ATOM 5737 C CA . LEU B 1 347 ? -5.117 -29.859 5.328 1 98.38 347 LEU B CA 1
ATOM 5738 C C . LEU B 1 347 ? -3.885 -29.078 4.887 1 98.38 347 LEU B C 1
ATOM 5740 O O . LEU B 1 347 ? -2.844 -29.672 4.586 1 98.38 347 LEU B O 1
ATOM 5744 N N . SER B 1 348 ? -4.012 -27.797 4.828 1 98.12 348 SER B N 1
ATOM 5745 C CA . SER B 1 348 ? -2.875 -26.938 4.52 1 98.12 348 SER B CA 1
ATOM 5746 C C . SER B 1 348 ? -1.761 -27.094 5.547 1 98.12 348 SER B C 1
ATOM 5748 O O . SER B 1 348 ? -0.587 -27.203 5.188 1 98.12 348 SER B O 1
ATOM 5750 N N . GLN B 1 349 ? -2.154 -27.156 6.781 1 98.31 349 GLN B N 1
ATOM 5751 C CA . GLN B 1 349 ? -1.19 -27.312 7.863 1 98.31 349 GLN B CA 1
ATOM 5752 C C . GLN B 1 349 ? -0.477 -28.672 7.777 1 98.31 349 GLN B C 1
ATOM 5754 O O . GLN B 1 349 ? 0.73 -28.75 8.016 1 98.31 349 GLN B O 1
ATOM 5759 N N . GLN B 1 350 ? -1.231 -29.688 7.461 1 98.62 350 GLN B N 1
ATOM 5760 C CA . GLN B 1 350 ? -0.637 -31 7.23 1 98.62 350 GLN B CA 1
ATOM 5761 C C . GLN B 1 350 ? 0.423 -30.953 6.137 1 98.62 350 GLN B C 1
ATOM 5763 O O . GLN B 1 350 ? 1.544 -31.422 6.324 1 98.62 350 GLN B O 1
ATOM 5768 N N . SER B 1 351 ? 0.112 -30.297 5.074 1 98.75 351 SER B N 1
ATOM 5769 C CA . SER B 1 351 ? 0.983 -30.25 3.904 1 98.75 351 SER B CA 1
ATOM 5770 C C . SER B 1 351 ? 2.24 -29.422 4.184 1 98.75 351 SER B C 1
ATOM 5772 O O . SER B 1 351 ? 3.352 -29.875 3.889 1 98.75 351 SER B O 1
ATOM 5774 N N . ILE B 1 352 ? 2.074 -28.25 4.73 1 98.62 352 ILE B N 1
ATOM 5775 C CA . ILE B 1 352 ? 3.225 -27.375 4.922 1 98.62 352 ILE B CA 1
ATOM 5776 C C . ILE B 1 352 ? 4.156 -27.969 5.98 1 98.62 352 ILE B C 1
ATOM 5778 O O . ILE B 1 352 ? 5.379 -27.828 5.883 1 98.62 352 ILE B O 1
ATOM 5782 N N . SER B 1 353 ? 3.605 -28.641 6.992 1 98.5 353 SER B N 1
ATOM 5783 C CA . SER B 1 353 ? 4.422 -29.297 8.016 1 98.5 353 SER B CA 1
ATOM 5784 C C . SER B 1 353 ? 5.238 -30.438 7.422 1 98.5 353 SER B C 1
ATOM 5786 O O . SER B 1 353 ? 6.445 -30.531 7.656 1 98.5 353 SER B O 1
ATOM 5788 N N . LEU B 1 354 ? 4.582 -31.266 6.668 1 98.81 354 LEU B N 1
ATOM 5789 C CA . LEU B 1 354 ? 5.285 -32.375 6.047 1 98.81 354 LEU B CA 1
ATOM 5790 C C . LEU B 1 354 ? 6.336 -31.891 5.062 1 98.81 354 LEU B C 1
ATOM 5792 O O . LEU B 1 354 ? 7.43 -32.438 4.98 1 98.81 354 LEU B O 1
ATOM 5796 N N . PHE B 1 355 ? 6.004 -30.891 4.348 1 98.88 355 PHE B N 1
ATOM 5797 C CA . PHE B 1 355 ? 6.961 -30.328 3.406 1 98.88 355 PHE B CA 1
ATOM 5798 C C . PHE B 1 355 ? 8.203 -29.812 4.133 1 98.88 355 PHE B C 1
ATOM 5800 O O . PHE B 1 355 ? 9.328 -30.188 3.779 1 98.88 355 PHE B O 1
ATOM 5807 N N . ALA B 1 356 ? 7.969 -28.969 5.098 1 98.62 356 ALA B N 1
ATOM 5808 C CA . ALA B 1 356 ? 9.062 -28.312 5.82 1 98.62 356 ALA B CA 1
ATOM 5809 C C . ALA B 1 356 ? 9.914 -29.344 6.562 1 98.62 356 ALA B C 1
ATOM 5811 O O . ALA B 1 356 ? 11.141 -29.219 6.629 1 98.62 356 ALA B O 1
ATOM 5812 N N . ASP B 1 357 ? 9.297 -30.391 7.098 1 98.38 357 ASP B N 1
ATOM 5813 C CA . ASP B 1 357 ? 9.984 -31.328 7.973 1 98.38 357 ASP B CA 1
ATOM 5814 C C . ASP B 1 357 ? 10.688 -32.406 7.16 1 98.38 357 ASP B C 1
ATOM 5816 O O . ASP B 1 357 ? 11.766 -32.875 7.547 1 98.38 357 ASP B O 1
ATOM 5820 N N . GLN B 1 358 ? 10.102 -32.75 6.047 1 98.56 358 GLN B N 1
ATOM 5821 C CA . GLN B 1 358 ? 10.602 -33.969 5.422 1 98.56 358 GLN B CA 1
ATOM 5822 C C . GLN B 1 358 ? 11.125 -33.719 4.016 1 98.56 358 GLN B C 1
ATOM 5824 O O . GLN B 1 358 ? 11.922 -34.469 3.486 1 98.56 358 GLN B O 1
ATOM 5829 N N . ILE B 1 359 ? 10.664 -32.688 3.395 1 98.81 359 ILE B N 1
ATOM 5830 C CA . ILE B 1 359 ? 11.031 -32.469 2 1 98.81 359 ILE B CA 1
ATOM 5831 C C . ILE B 1 359 ? 12.078 -31.375 1.911 1 98.81 359 ILE B C 1
ATOM 5833 O O . ILE B 1 359 ? 13.141 -31.547 1.303 1 98.81 359 ILE B O 1
ATOM 5837 N N . LEU B 1 360 ? 11.82 -30.219 2.547 1 98.5 360 LEU B N 1
ATOM 5838 C CA . LEU B 1 360 ? 12.664 -29.031 2.465 1 98.5 360 LEU B CA 1
ATOM 5839 C C . LEU B 1 360 ? 14.109 -29.375 2.809 1 98.5 360 LEU B C 1
ATOM 5841 O O . LEU B 1 360 ? 15.031 -28.953 2.111 1 98.5 360 LEU B O 1
ATOM 5845 N N . PRO B 1 361 ? 14.445 -30.172 3.834 1 97.56 361 PRO B N 1
ATOM 5846 C CA . PRO B 1 361 ? 15.828 -30.453 4.219 1 97.56 361 PRO B CA 1
ATOM 5847 C C . PRO B 1 361 ? 16.594 -31.188 3.129 1 97.56 361 PRO B C 1
ATOM 5849 O O . PRO B 1 361 ? 17.828 -31.141 3.094 1 97.56 361 PRO B O 1
ATOM 5852 N N . ARG B 1 362 ? 15.906 -31.812 2.268 1 96.88 362 ARG B N 1
ATOM 5853 C CA . ARG B 1 362 ? 16.562 -32.562 1.195 1 96.88 362 ARG B CA 1
ATOM 5854 C C . ARG B 1 362 ? 17.156 -31.609 0.156 1 96.88 362 ARG B C 1
ATOM 5856 O O . ARG B 1 362 ? 17.953 -32.031 -0.678 1 96.88 362 ARG B O 1
ATOM 5863 N N . PHE B 1 363 ? 16.766 -30.422 0.153 1 97.44 363 PHE B N 1
ATOM 5864 C CA . PHE B 1 363 ? 17.203 -29.469 -0.859 1 97.44 363 PHE B CA 1
ATOM 5865 C C . PHE B 1 363 ? 18.094 -28.391 -0.243 1 97.44 363 PHE B C 1
ATOM 5867 O O . PHE B 1 363 ? 18.438 -27.406 -0.899 1 97.44 363 PHE B O 1
ATOM 5874 N N . ARG B 1 364 ? 18.453 -28.469 1.092 1 90.31 364 ARG B N 1
ATOM 5875 C CA . ARG B 1 364 ? 19.328 -27.547 1.802 1 90.31 364 ARG B CA 1
ATOM 5876 C C . ARG B 1 364 ? 20.703 -28.172 2.033 1 90.31 364 ARG B C 1
ATOM 5878 O O . ARG B 1 364 ? 20.828 -29.391 2.145 1 90.31 364 ARG B O 1
#

Secondary structure (DSSP, 8-state):
-EEEEE-----SSGGGHHHHHHHHHHHHHHHHHTT-SEEEE----TTSS-GGGG-HHHHHHHHHTT--SSEEEEEEEEGGGS-HHHHHHHHHHHHHHTTT-EEEEEES---HHHHHHTT--GGGHHHHHHHHHHHHHHHHH--TTSPPEEEE-SS-EEEESS--SSPPSSSS---EEEB--SHHHHHHHHHHT---B--SSBTTBS--S-HHHHHHHHHHHHHHHHHHTT--HHHHHHHHHH-EEEESEEEE-SSHHHHHHHHHHHHHHHHHHHHHHHHHHHTTHHHH--PPPPPP-TTSHHHHHHHEEEE-HHHHHHHHHHHHHHT--EEEE-S--SS--HHHHHHHHHHHHHIIIIIGGGG-/-EEEEE-----SSGGGHHHHHHHHHHHHHHHHHTT-SEEEE----GGGS-GGGG-HHHHHHHHHTT--SSEEEEEEEEGGGS-HHHHHHHHHHHHHHTTT-EEEEEES---HHHHHHTT--GGGHHHHHHHHHHHHHHHHH--TTSPPEEEE-SS-EEEESS--SSPPSSSS---EEEB--SHHHHHHHHHHT---B--SSBTTBS--S-HHHHHHHHHHHHHHHHHHTT--HHHHHHHHHH-EEEESEEEE-SSHHHHHHHHHHHHHHHHHHHHHHHHHHHTTHHHH--PPPPPP-TTSHHHHHHHEEEE-HHHHHHHHHHHHHHT--EEEE-S--SS--HHHHHHHHHHHHHIIIIIGGGG-

InterPro domains:
  IPR011251 Luciferase-like domain [PF00296] (1-328)
  IPR036661 Luciferase-like domain superfamily [G3DSA:3.20.20.30] (1-364)
  IPR036661 Luciferase-like domain superfamily [SSF51679] (1-364)
  IPR0507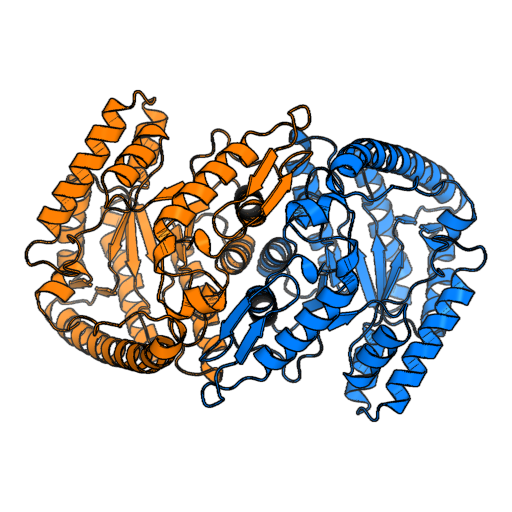66 Bacterial Luciferase Oxidoreductase [PTHR30137] (1-361)

Sequence (728 aa):
MRFSVFLVGRSTAPEQDRFVMQSLIDHARQAEDRGFDAVFMPDHHFTGYAPMSSDPFVFAAYLAGQLKKIHFGMSVTTVPLHHPVRFAERVNLLDQLTEGRLLVGIGSGTTPEEMIGFGVNYKDASSLLQENLDLVQRLWEKNIEDDPIIFETGHYKGAVVQRIVPAPWQKPFNRIMPVALRETSMQRAADNGWPAFIPAFTPPIPASNDPFGQLTHYFTRYRDALLNAGHSDEVVNHCLSWTTHTWQCVHIAPTDEQAREEMLQIMGWYQQAIDREYEYNKRAEEFSGVTLHRHPDCFSEEWIKTWCLYGSPETVAEELERHQQLGIGNVLLGFTNGPLTEERLRLSQQSISLFADQILPRFRMRFSVFLVGRSTAPEQDRFVMQSLIDHARQAEDRGFDAVFMPDHHFTGYAPMSSDPFVFAAYLAGQLKKIHFGMSVTTVPLHHPVRFAERVNLLDQLTEGRLLVGIGSGTTPEEMIGFGVNYKDASSLLQENLDLVQRLWEKNIEDDPIIFETGHYKGAVVQRIVPAPWQKPFNRIMPVALRETSMQRAADNGWPAFIPAFTPPIPASNDPFGQLTHYFTRYRDALLNAGHSDEVVNHCLSWTTHTWQCVHIAPTDEQAREEMLQIMGWYQQAIDREYEYNKRAEEFSGVTLHRHPDCFSEEWIKTWCLYGSPETVAEELERHQQ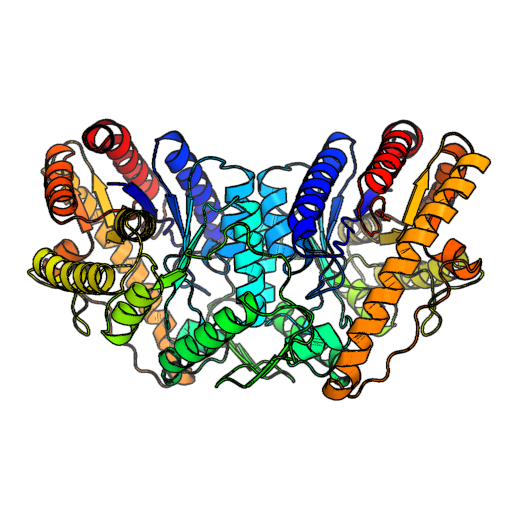LGIGNVLLGFTNGPLTEERLRLSQQSISLFADQILPRFR

Nearest PDB structures (foldseek):
  7bip-assembly1_B  TM=8.394E-01  e=1.723E-24  Streptomyces bottropensis
  8k74-assembly1_B  TM=7.893E-01  e=1.145E-20  Klebsiella sp. PCX
  6ket-assembly1_B  TM=8.133E-01  e=2.947E-20  Cylindrospermum alatosporum CCALA 988
  8k74-assembly1_A  TM=7.730E-01  e=1.450E-20  Klebsiella sp. PCX
  6ket-assembly1_A  TM=7.568E-01  e=1.147E-19  Cylindrospermum alatosporum CCALA 988

Organism: Klebsiella variicola (NCBI:txid244366)

Foldseek 3Di:
DAEEAELWAADQDPVCQVVSLVLSLVVQVVCLVLPHAAYEYEADDDNPIHSCRVPVLVVLLVSLVPRQGHAYEYPADQQLLDDLLVVLQSVQVSLVSNLNRYAHEYDQDDALVRQVVSPHAPVCRRVSSVQSVVVSVVQLPDAQPDAKDFDDDPRDTDIDNGHHPDHHSDPPDQRYEYAQQDPVRLLVCLLVLHAYEAAQDHPPDNFDPGSVVSSLVSVVSSLVSNVPNDDDPVSSCVRLLPREYEAQEEFEDQFQVVFVVVVVVQLVQLVVSQVVVVVVSCVCCVVNVDDDDRDDDCPDPRNCVRRYQIGYLVRSLVVVVVVVVSRRNYYYHYQQRDNHDPVSSVRSVNRVVRCSPPRVVVVD/DAEEAELWAADQDPVCQVVSLVLSLVVQVVCLVLPHAAYEYEADDDHAIHSCRVPVLVVLLVSLVPRQGHAYEYPADQQLLDDLLVVLQSVQVSLVSNLNRYAHEYDQDDALVRQVVSPHAPVCRRVSRVQSVVVSVVQLPDAQPDAWDFDDDPRDTDIDNGHHPDHHSDPPDARYEYAQQDPVRLLVCLLVLHAYEAAQDHPPDNFDPGSVVSSLVSVVSSLVSNVPNDDDPVSSCVRLLPREYEAQEEFEDQFQVVFVVVVVVQLVQLVVSQVVVVVVSCVCCVVNVDDDDRDDDCPDPRNCVRRYQIGYLVRSLVVVVVVVVSRRNYYYHYQQHDNHDPVSSVRSVNRVVRCSPPRVVVVD